Protein AF-A0A7S0U548-F1 (afdb_monomer_lite)

Secondary structure (DSSP, 8-state):
----TTSSSS------EEE-TTT--EEEHHHHT--TTSSSB---S-HHHHHH-TTTBPPPP-GGGSPP-HHHHHHHHHTTT--TT---EEEEEEEEEEEE-SSTTTTTSEEEEEEEEEEEE-TTS-EEEEEEEEEEEE-TTS-GGGTTEEEEEEEEEPPP-TT--HHHHHHHHHHHHHHHHHHHHHTT--EEEEE---TT-GGG-SS----HHHHHHHHHHHHHHHHHHHHHHHHTTSSSEEEEESSGGGTT--GGGS-HHHHHHHHHHHHHHHS--HHHHHHHHTSHHHHHHHHHHHHH---EEEEEPPPPSS-S------SPP-B-GGGSSHHHHHHHHHHHT---SSHHHHHHHHHHHHHHHHHHHHHHHHHHHHHHHHHHHHHHHHHHHHHHHHHHHHHHHHT--SS-------TTHHHHHHHHHHHHHHHHHHTTS---------TTHHHHHHHHHHHHHHHTT--------------------S-----------S----------PPP-

Organism: Hemiselmis andersenii (NCBI:txid464988)

Sequence (516 aa):
MSVCPICIYKPIQDDRIERCVACGQLYHHICSLYNPLEPGSLVCQREECQSMAGGQQQRLLSAASLIDTGLGKFLTSKVRGMLSAGHPIIIKVLADNWRRSNHPLTWQFPYRHKAVFAFQQSAGGAELMMFGMHVHEFGAQSYPANQGRAYVQCIDSTPLYGAEQGDERQALLTTMLCGYFEYAQRMGFSIVHMHVPPPTYADTYIFKSRSLQVQLRACTNLAMWFHRLLEAAVHNRVVEGFESARECTDIDFPPSVFDPEEAAAETDYKHWLVHPHPALVAQVNACQQTSEMFERIAEKTDRFFVVKLTPPGRPFPPPPDLSGPTVTCMTASRHRFVLLCEMQGYLFHTIEHARYSTMMLVAIFKREQEQAMQEEAMMREEQLLLNNMLHEEAAQREREFASGMAGGYGGGLSGPMGPRGAVMASSLHAQAAAMRQMSVQLPGRKYGVGVGEVGEELLREQRAVMGMQQRMPDGGVGMPGGQYPTQAGPGAAAYHLLPGSSDAFGIRRGRHMAPS

Foldseek 3Di:
DQDAPQCPPPDDPAPAWFAAPQPRGIHGCLRQVDAPLFAAGGQRPDPNSVVVRPVRHTDFDDLVLADAFPLQVLLQVLLAPLDPVNWRKGKHWQFWDWDFFPDPQWRQAIWIKTKMWIWTQDPPRFIFTFKIWIKTGADPRTRPLCHLEMETQAIAGFDDADPDDLVSVLVSVLSSVLSVLLVSVVQFRFKYKYFLAFLVPQLRYLQDDDDSLRSLVCSLVVLVSVVVSQVVCCVVVSFVHKDFAQDCVVDSRDPVVDHPVRVVRVVVSVVCLVPPDVVVVVVQVVPVVSVVSVCCNSPPTTGIMMTGHDGDPDDDDDDDSPPDTSDDPCVNDSVSSVVVCVVVVQHRNHPSSRSSSSSNVSSSSSVVSVVVVVVVVVVVVVVVVVVVVVVVVVVVVVVVVVVVVVVPPDDDDDDDDDPPVVVVVVVVVVVVVVVVVVVVDDPPDDPPPVSPDPVVVVVVVVCVSVVVPPDDDDDDDDDDDDDDDPDDDPDPPDPDPDPDDPPPDDPDDDDDDDDD

InterPro domains:
  IPR013178 Histone acetyltransferase Rtt109/CBP [PF08214] (106-240)
  IPR013178 Histone acetyltransferase Rtt109/CBP [PTHR13808] (17-242)
  IPR013178 Histone acetyltransferase Rtt109/CBP [SM01250] (71-320)
  IPR031162 CBP/p300-type histone acetyltransferase domain [PS51727] (60-370)

Structure (mmCIF, N/CA/C/O backbone):
data_AF-A0A7S0U548-F1
#
_entry.id   AF-A0A7S0U548-F1
#
loop_
_atom_site.group_PDB
_atom_site.id
_atom_site.type_symbol
_atom_site.label_atom_id
_atom_site.label_alt_id
_atom_site.label_comp_id
_atom_site.label_asym_id
_atom_site.label_entity_id
_atom_site.label_seq_id
_atom_site.pdbx_PDB_ins_code
_atom_site.Cartn_x
_atom_site.Cartn_y
_atom_site.Cartn_z
_atom_site.occupancy
_atom_site.B_iso_or_equiv
_atom_site.auth_seq_id
_atom_site.auth_comp_id
_atom_site.auth_asym_id
_atom_site.auth_atom_id
_atom_site.pdbx_PDB_model_num
ATOM 1 N N . MET A 1 1 ? -9.519 7.384 41.527 1.00 50.25 1 MET A N 1
ATOM 2 C CA . MET A 1 1 ? -9.132 7.178 40.117 1.00 50.25 1 MET A CA 1
ATOM 3 C C . MET A 1 1 ? -10.009 6.073 39.561 1.00 50.25 1 MET A C 1
ATOM 5 O O . MET A 1 1 ? -9.935 4.953 40.044 1.00 50.25 1 MET A O 1
ATOM 9 N N . SER A 1 2 ? -10.923 6.396 38.654 1.00 63.31 2 SER A N 1
ATOM 10 C CA . SER A 1 2 ? -11.739 5.400 37.952 1.00 63.31 2 SER A CA 1
ATOM 11 C C . SER A 1 2 ? -10.845 4.623 36.985 1.00 63.31 2 SER A C 1
ATOM 13 O O . SER A 1 2 ? -10.344 5.199 36.022 1.00 63.31 2 SER A O 1
ATOM 15 N N . VAL A 1 3 ? -10.604 3.347 37.270 1.00 84.31 3 VAL A N 1
ATOM 16 C CA . VAL A 1 3 ? -9.771 2.472 36.435 1.00 84.31 3 VAL A CA 1
ATOM 17 C C . VAL A 1 3 ? -10.614 1.949 35.273 1.00 84.31 3 VAL A C 1
ATOM 19 O O . VAL A 1 3 ? -11.750 1.527 35.491 1.00 84.31 3 VAL A O 1
ATOM 22 N N . CYS A 1 4 ? -10.071 1.959 34.051 1.00 91.06 4 CYS A N 1
ATOM 23 C CA . CYS A 1 4 ? -10.756 1.385 32.894 1.00 91.06 4 CYS A CA 1
ATOM 24 C C . CYS A 1 4 ? -11.042 -0.113 33.127 1.00 91.06 4 CYS A C 1
ATOM 26 O O . CYS A 1 4 ? -10.088 -0.876 33.298 1.00 91.06 4 CYS A O 1
ATOM 28 N N . PRO A 1 5 ? -12.312 -0.567 33.063 1.00 91.56 5 PRO A N 1
ATOM 29 C CA . PRO A 1 5 ? -12.669 -1.958 33.352 1.00 91.56 5 PRO A CA 1
ATOM 30 C C . PRO A 1 5 ? -12.049 -3.003 32.416 1.00 91.56 5 PRO A C 1
ATOM 32 O O . PRO A 1 5 ? -11.938 -4.166 32.787 1.00 91.56 5 PRO A O 1
ATOM 35 N N . ILE A 1 6 ? -11.659 -2.604 31.202 1.00 90.62 6 ILE A N 1
ATOM 36 C CA . ILE A 1 6 ? -11.175 -3.517 30.154 1.00 90.62 6 ILE A CA 1
ATOM 37 C C . ILE A 1 6 ? -9.711 -3.906 30.383 1.00 90.62 6 ILE A C 1
ATOM 39 O O . ILE A 1 6 ? -9.330 -5.048 30.148 1.00 90.62 6 ILE A O 1
ATOM 43 N N . CYS A 1 7 ? -8.887 -2.975 30.865 1.00 91.25 7 CYS A N 1
ATOM 44 C CA . CYS A 1 7 ? -7.441 -3.159 30.964 1.00 91.25 7 CYS A CA 1
ATOM 45 C C . CYS A 1 7 ? -6.937 -3.215 32.415 1.00 91.25 7 CYS A C 1
ATOM 47 O O . CYS A 1 7 ? -5.760 -2.964 32.655 1.00 91.25 7 CYS A O 1
ATOM 49 N N . ILE A 1 8 ? -7.797 -3.544 33.390 1.00 88.62 8 ILE A N 1
ATOM 50 C CA . ILE A 1 8 ? -7.417 -3.606 34.818 1.00 88.62 8 ILE A CA 1
ATOM 51 C C . ILE A 1 8 ? -6.220 -4.544 35.031 1.00 88.62 8 ILE A C 1
ATOM 53 O O . ILE A 1 8 ? -5.276 -4.201 35.736 1.00 88.62 8 ILE A O 1
ATOM 57 N N . TYR A 1 9 ? -6.248 -5.721 34.403 1.00 88.44 9 TYR A N 1
ATOM 58 C CA . TYR A 1 9 ? -5.219 -6.753 34.579 1.00 88.44 9 TYR A CA 1
ATOM 59 C C . TYR A 1 9 ? -4.016 -6.594 33.645 1.00 88.44 9 TYR A C 1
ATOM 61 O O . TYR A 1 9 ? -2.964 -7.180 33.882 1.00 88.44 9 TYR A O 1
ATOM 69 N N . LYS A 1 10 ? -4.171 -5.812 32.575 1.00 87.38 10 LYS A N 1
ATOM 70 C CA . LYS A 1 10 ? -3.124 -5.528 31.593 1.00 87.38 10 LYS A CA 1
ATOM 71 C C . LYS A 1 10 ? -3.263 -4.070 31.154 1.00 87.38 10 LYS A C 1
ATOM 73 O O . LYS A 1 10 ? -3.900 -3.824 30.129 1.00 87.38 10 LYS A O 1
ATOM 78 N N . PRO A 1 11 ? -2.739 -3.114 31.945 1.00 87.25 11 PRO A N 1
ATOM 79 C CA . PRO A 1 11 ? -2.904 -1.693 31.674 1.00 87.25 11 PRO A CA 1
ATOM 80 C C . PRO A 1 11 ? -2.418 -1.330 30.273 1.00 87.25 11 PRO A C 1
ATOM 82 O O . PRO A 1 11 ? -1.323 -1.716 29.865 1.00 87.25 11 PRO A O 1
ATOM 85 N N . ILE A 1 12 ? -3.251 -0.594 29.543 1.00 86.88 12 ILE A N 1
ATOM 86 C CA . ILE A 1 12 ? -2.894 0.000 28.256 1.00 86.88 12 ILE A CA 1
ATOM 87 C C . ILE A 1 12 ? -2.520 1.455 28.515 1.00 86.88 12 ILE A C 1
ATOM 89 O O . ILE A 1 12 ? -3.202 2.145 29.272 1.00 86.88 12 IL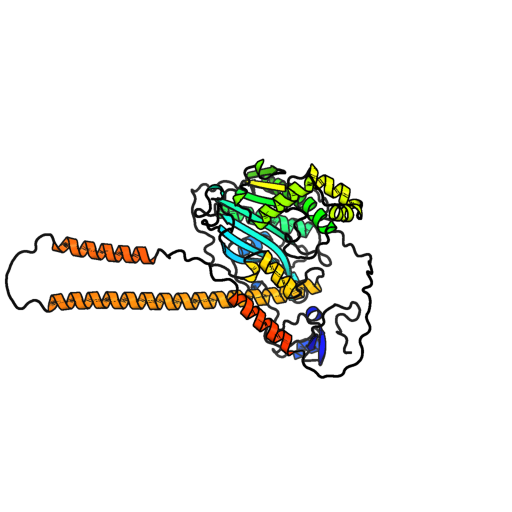E A O 1
ATOM 93 N N . GLN A 1 13 ? -1.431 1.906 27.898 1.00 86.38 13 GLN A N 1
ATOM 94 C CA . GLN A 1 13 ? -1.018 3.300 27.948 1.00 86.38 13 GLN A CA 1
ATOM 95 C C . GLN A 1 13 ? -1.892 4.119 26.991 1.00 86.38 13 GLN A C 1
ATOM 97 O O . GLN A 1 13 ? -1.627 4.187 25.796 1.00 86.38 13 GLN A O 1
ATOM 102 N N . ASP A 1 14 ? -2.956 4.703 27.530 1.00 88.31 14 ASP A N 1
ATOM 103 C CA . ASP A 1 14 ? -3.861 5.613 26.832 1.00 88.31 14 ASP A CA 1
ATOM 104 C C . ASP A 1 14 ? -4.394 6.603 27.867 1.00 88.31 14 ASP A C 1
ATOM 106 O O . ASP A 1 14 ? -5.091 6.223 28.802 1.00 88.31 14 ASP A O 1
ATOM 110 N N . ASP A 1 15 ? -4.013 7.866 27.753 1.00 88.94 15 ASP A N 1
ATOM 111 C CA . ASP A 1 15 ? -4.466 8.946 28.633 1.00 88.94 15 ASP A CA 1
ATOM 112 C C . ASP A 1 15 ? -5.862 9.463 28.252 1.00 88.94 15 ASP A C 1
ATOM 114 O O . ASP A 1 15 ? -6.534 10.117 29.054 1.00 88.94 15 ASP A O 1
ATOM 118 N N . ARG A 1 16 ? -6.335 9.122 27.050 1.00 92.75 16 ARG A N 1
ATOM 119 C CA . ARG A 1 16 ? -7.666 9.473 26.559 1.00 92.75 16 ARG A CA 1
ATOM 120 C C . ARG A 1 16 ? -8.714 8.526 27.128 1.00 92.75 16 ARG A C 1
ATOM 122 O O . ARG A 1 16 ? -8.630 7.306 26.981 1.00 92.75 16 ARG A O 1
ATOM 129 N N . ILE A 1 17 ? -9.745 9.101 27.735 1.00 93.62 17 ILE A N 1
ATOM 130 C CA . ILE A 1 17 ? -10.859 8.371 28.340 1.00 93.62 17 ILE A CA 1
ATOM 131 C C . ILE A 1 17 ? -12.193 8.931 27.863 1.00 93.62 17 ILE A C 1
ATOM 133 O O . ILE A 1 17 ? -12.316 10.120 27.592 1.00 93.62 17 ILE A O 1
ATOM 137 N N . GLU A 1 18 ? -13.200 8.071 27.783 1.00 95.25 18 GLU A N 1
ATOM 138 C CA . GLU A 1 18 ? -14.574 8.457 27.480 1.00 95.25 18 GLU A CA 1
ATOM 139 C C . GLU A 1 18 ? -15.550 7.761 28.435 1.00 95.25 18 GLU A C 1
ATOM 141 O O . GLU A 1 18 ? -15.308 6.644 28.913 1.00 95.25 18 GLU A O 1
ATOM 146 N N . ARG A 1 19 ? -16.658 8.436 28.751 1.00 95.12 19 ARG A N 1
ATOM 147 C CA . ARG A 1 19 ? -17.694 7.911 29.641 1.00 95.12 19 ARG A CA 1
ATOM 148 C C . ARG A 1 19 ? -18.744 7.147 28.847 1.00 95.12 19 ARG A C 1
ATOM 150 O O . ARG A 1 19 ? -19.370 7.684 27.942 1.00 95.12 19 ARG A O 1
ATOM 157 N N . CYS A 1 20 ? -19.019 5.911 29.254 1.00 94.12 20 CYS A N 1
ATOM 158 C CA . CYS A 1 20 ? -20.160 5.179 28.719 1.00 94.12 20 CYS A CA 1
ATOM 159 C C . CYS A 1 20 ? -21.473 5.834 29.169 1.00 94.12 20 CYS A C 1
ATOM 161 O O . CYS A 1 20 ? -21.716 5.951 30.373 1.00 94.12 20 CYS A O 1
ATOM 163 N N . VAL A 1 21 ? -22.340 6.199 28.222 1.00 93.75 21 VAL A N 1
ATOM 164 C CA . VAL A 1 21 ? -23.607 6.892 28.525 1.00 93.75 21 VAL A CA 1
ATOM 165 C C . VAL A 1 21 ? -24.619 6.020 29.269 1.00 93.75 21 VAL A C 1
ATOM 167 O O . VAL A 1 21 ? -25.451 6.546 29.997 1.00 93.75 21 VAL A O 1
ATOM 170 N N . ALA A 1 22 ? -24.520 4.691 29.153 1.00 92.81 22 ALA A N 1
ATOM 171 C CA . ALA A 1 22 ? -25.451 3.767 29.803 1.00 92.81 22 ALA A CA 1
ATOM 172 C C . ALA A 1 22 ? -25.090 3.475 31.272 1.00 92.81 22 ALA A C 1
ATOM 174 O O . ALA A 1 22 ? -25.956 3.467 32.138 1.00 92.81 22 ALA A O 1
ATOM 175 N N . CYS A 1 23 ? -23.812 3.228 31.574 1.00 93.31 23 CYS A N 1
ATOM 176 C CA . CYS A 1 23 ? -23.374 2.802 32.913 1.00 93.31 23 CYS A CA 1
ATOM 177 C C . CYS A 1 23 ? -22.507 3.823 33.658 1.00 93.31 23 CYS A C 1
ATOM 179 O O . CYS A 1 23 ? -22.075 3.553 34.779 1.00 93.31 23 CYS A O 1
ATOM 181 N N . GLY A 1 24 ? -22.161 4.944 33.022 1.00 92.94 24 GLY A N 1
ATOM 182 C CA . GLY A 1 24 ? -21.345 6.008 33.604 1.00 92.94 24 GLY A CA 1
ATOM 183 C C . GLY A 1 24 ? -19.871 5.660 33.848 1.00 92.94 24 GLY A C 1
ATOM 184 O O . GLY A 1 24 ? -19.137 6.525 34.327 1.00 92.94 24 GLY A O 1
ATOM 185 N N . GLN A 1 25 ? -19.420 4.439 33.536 1.00 94.44 25 GLN A N 1
ATOM 186 C CA . GLN A 1 25 ? -18.023 4.020 33.705 1.00 94.44 25 GLN A CA 1
ATOM 187 C C . GLN A 1 25 ? -17.110 4.665 32.658 1.00 94.44 25 GLN A C 1
ATOM 189 O O . GLN A 1 25 ? -17.537 4.930 31.533 1.00 94.44 25 GLN A O 1
ATOM 194 N N . LEU A 1 26 ? -15.854 4.896 33.041 1.00 94.81 26 LEU A N 1
ATOM 195 C CA . LEU A 1 26 ? -14.830 5.490 32.184 1.00 94.81 26 LEU A CA 1
ATOM 196 C C . LEU A 1 26 ? -14.002 4.396 31.506 1.00 94.81 26 LEU A C 1
ATOM 198 O O . LEU A 1 26 ? -13.567 3.442 32.153 1.00 94.81 26 LEU A O 1
ATOM 202 N N . TYR A 1 27 ? -13.789 4.537 30.202 1.00 95.31 27 TYR A N 1
ATOM 203 C CA . TYR A 1 27 ? -13.024 3.598 29.390 1.00 95.31 27 TYR A CA 1
ATOM 204 C C . TYR A 1 27 ? -11.964 4.338 28.586 1.00 95.31 27 TYR A C 1
ATOM 206 O O . TYR A 1 27 ? -12.232 5.424 28.085 1.00 95.31 27 TYR A O 1
ATOM 214 N N . HIS A 1 28 ? -10.787 3.735 28.417 1.00 95.06 28 HIS A N 1
ATOM 215 C CA . HIS A 1 28 ? -9.809 4.254 27.465 1.00 95.06 28 HIS A CA 1
ATOM 216 C C . HIS A 1 28 ? -10.355 4.177 26.035 1.00 95.06 28 HIS A C 1
ATOM 218 O O . HIS A 1 28 ? -11.107 3.246 25.706 1.00 95.06 28 HIS A O 1
ATOM 224 N N . HIS A 1 29 ? -9.957 5.118 25.181 1.00 94.50 29 HIS A N 1
ATOM 225 C CA . HIS A 1 29 ? -10.371 5.154 23.774 1.00 94.50 29 HIS A CA 1
ATOM 226 C C . HIS A 1 29 ? -9.925 3.883 23.042 1.00 94.50 29 HIS A C 1
ATOM 228 O O . HIS A 1 29 ? -10.753 3.219 22.418 1.00 94.50 29 HIS A O 1
ATOM 234 N N . ILE A 1 30 ? -8.670 3.457 23.230 1.00 94.06 30 ILE A N 1
ATOM 235 C CA . ILE A 1 30 ? -8.125 2.213 22.657 1.00 94.06 30 ILE A CA 1
ATOM 236 C C . ILE A 1 30 ? -8.895 0.987 23.156 1.00 94.06 30 ILE A C 1
ATOM 238 O O . ILE A 1 30 ? -9.228 0.094 22.379 1.00 94.06 30 ILE A O 1
ATOM 242 N N . CYS A 1 31 ? -9.206 0.942 24.454 1.00 92.56 31 CYS A N 1
ATOM 243 C CA . CYS A 1 31 ? -9.889 -0.202 25.060 1.00 92.56 31 CYS A CA 1
ATOM 244 C C . CYS A 1 31 ? -11.329 -0.359 24.561 1.00 92.56 31 CYS A C 1
ATOM 246 O O . CYS A 1 31 ? -11.809 -1.477 24.396 1.00 92.56 31 CYS A O 1
ATOM 248 N N . SER A 1 32 ? -12.031 0.759 24.381 1.00 92.00 32 SER A N 1
ATOM 249 C CA . SER A 1 32 ? -13.450 0.776 24.019 1.00 92.00 32 SER A CA 1
ATOM 250 C C . SER A 1 32 ? -13.712 0.930 22.524 1.00 92.00 32 SER A C 1
ATOM 252 O O . SER A 1 32 ? -14.862 0.787 22.115 1.00 92.00 32 SER A O 1
ATOM 254 N N . LEU A 1 33 ? -12.666 1.183 21.726 1.00 92.50 33 LEU A N 1
ATOM 255 C CA . LEU A 1 33 ? -12.770 1.580 20.320 1.00 92.50 33 LEU A CA 1
ATOM 256 C C . LEU A 1 33 ? -13.715 2.773 20.140 1.00 92.50 33 LEU A C 1
ATOM 258 O O . LEU A 1 33 ? -14.558 2.795 19.249 1.00 92.50 33 LEU A O 1
ATOM 262 N N . TYR A 1 34 ? -13.592 3.757 21.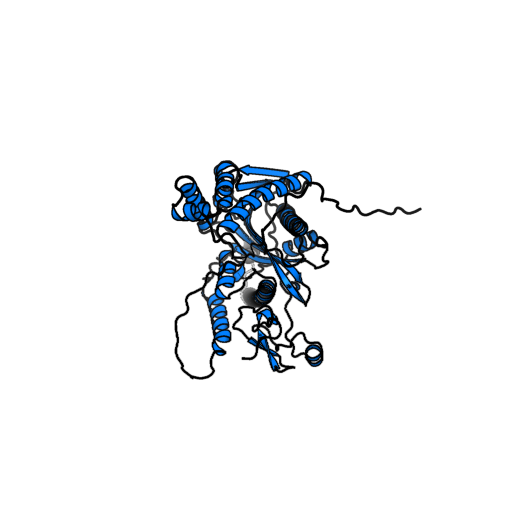027 1.00 93.62 34 TYR A N 1
ATOM 263 C CA . TYR A 1 34 ? -14.312 5.013 20.885 1.00 93.62 34 TYR A CA 1
ATOM 264 C C . TYR A 1 34 ? -13.585 5.902 19.883 1.00 93.62 34 TYR A C 1
ATOM 266 O O . TYR A 1 34 ? -12.394 6.151 20.050 1.00 93.62 34 TYR A O 1
ATOM 274 N N . ASN A 1 35 ? -14.281 6.386 18.859 1.00 93.19 35 ASN A N 1
ATOM 275 C CA . ASN A 1 35 ? -13.690 7.295 17.883 1.00 93.19 35 ASN A CA 1
ATOM 276 C C . ASN A 1 35 ? -14.303 8.700 18.043 1.00 93.19 35 ASN A C 1
ATOM 278 O O . ASN A 1 35 ? -15.450 8.903 17.652 1.00 93.19 35 ASN A O 1
ATOM 282 N N . PRO A 1 36 ? -13.553 9.688 18.559 1.00 92.31 36 PRO A N 1
ATOM 283 C CA . PRO A 1 36 ? -14.084 11.028 18.812 1.00 92.31 36 PRO A CA 1
ATOM 284 C C . PRO A 1 36 ? -14.396 11.837 17.538 1.00 92.31 36 PRO A C 1
ATOM 286 O O . PRO A 1 36 ? -14.925 12.940 17.642 1.00 92.31 36 PRO A O 1
ATOM 289 N N . LEU A 1 37 ? -14.045 11.338 16.346 1.00 90.06 37 LEU A N 1
ATOM 290 C CA . LEU A 1 37 ? -14.302 12.011 15.067 1.00 90.06 37 LEU A CA 1
ATOM 291 C C . LEU A 1 37 ? -15.686 11.702 14.487 1.00 90.06 37 LEU A C 1
ATOM 293 O O . LEU A 1 37 ? -16.141 12.426 13.605 1.00 90.06 37 LEU A O 1
ATOM 297 N N . GLU A 1 38 ? -16.344 10.641 14.952 1.00 89.81 38 GLU A N 1
ATOM 298 C CA . GLU A 1 38 ? -17.653 10.232 14.440 1.00 89.81 38 GLU A CA 1
ATOM 299 C C . GLU A 1 38 ? -18.769 10.622 15.413 1.00 89.81 38 GLU A C 1
ATOM 301 O O . GLU A 1 38 ? -18.564 10.639 16.629 1.00 89.81 38 GLU A O 1
ATOM 306 N N . PRO A 1 39 ? -19.983 10.887 14.905 1.00 89.19 39 PRO A N 1
ATOM 307 C CA . PRO A 1 39 ? -21.120 11.185 15.757 1.00 89.19 39 PRO A CA 1
ATOM 308 C C . PRO A 1 39 ? -21.541 9.969 16.593 1.00 89.19 39 PRO A C 1
ATOM 310 O O . PRO A 1 39 ? -21.440 8.812 16.175 1.00 89.19 39 PRO A O 1
ATOM 313 N N . GLY A 1 40 ? -22.113 10.256 17.759 1.00 89.69 40 GLY A N 1
ATOM 314 C CA . GLY A 1 40 ? -22.614 9.258 18.698 1.00 89.69 40 GLY A CA 1
ATOM 315 C C . GLY A 1 40 ? -21.869 9.305 20.023 1.00 89.69 40 GLY A C 1
ATOM 316 O O . GLY A 1 40 ? -20.964 10.107 20.230 1.00 89.69 40 GLY A O 1
ATOM 317 N N . SER A 1 41 ? -22.289 8.459 20.953 1.00 91.88 41 SER A N 1
ATOM 318 C CA . SER A 1 41 ? -21.675 8.358 22.272 1.00 91.88 41 SER A CA 1
ATOM 319 C C . SER A 1 41 ? -21.128 6.961 22.515 1.00 91.88 41 SER A C 1
ATOM 321 O O . SER A 1 41 ? -21.605 5.971 21.947 1.00 91.88 41 SER A O 1
ATOM 323 N N . LEU A 1 42 ? -20.136 6.873 23.403 1.00 93.38 42 LEU A N 1
ATOM 324 C CA . LEU A 1 42 ? -19.616 5.591 23.844 1.00 93.38 42 LEU A CA 1
ATOM 325 C C . LEU A 1 42 ? -20.713 4.793 24.563 1.00 93.38 42 LEU A C 1
ATOM 327 O O . LEU A 1 42 ? -21.229 5.204 25.605 1.00 93.38 42 LEU A O 1
ATOM 331 N N . VAL A 1 43 ? -20.984 3.589 24.062 1.00 93.00 43 VAL A N 1
ATOM 332 C CA . VAL A 1 43 ? -21.714 2.544 24.784 1.00 93.00 43 VAL A CA 1
ATOM 333 C C . VAL A 1 43 ? -20.805 1.324 24.905 1.00 93.00 43 VAL A C 1
ATOM 335 O O . VAL A 1 43 ? -20.426 0.714 23.908 1.00 93.00 43 VAL A O 1
ATOM 338 N N . CYS A 1 44 ? -20.422 0.972 26.134 1.00 91.00 44 CYS A N 1
ATOM 339 C CA . CYS A 1 44 ? -19.490 -0.129 26.394 1.00 91.00 44 CYS A CA 1
ATOM 340 C C . CYS A 1 44 ? -20.087 -1.496 26.027 1.00 91.00 44 CYS A C 1
ATOM 342 O O . CYS A 1 44 ? -21.302 -1.672 26.080 1.00 91.00 44 CYS A O 1
ATOM 344 N N . GLN A 1 45 ? -19.238 -2.494 25.768 1.00 88.25 45 GLN A N 1
ATOM 345 C CA . GLN A 1 45 ? -19.635 -3.826 25.277 1.00 88.25 45 GLN A CA 1
ATOM 346 C C . GLN A 1 45 ? -20.407 -4.712 26.278 1.00 88.25 45 GLN A C 1
ATOM 348 O O . GLN A 1 45 ? -20.699 -5.862 25.972 1.00 88.25 45 GLN A O 1
ATOM 353 N N . ARG A 1 46 ? -20.754 -4.211 27.471 1.00 90.12 46 ARG A N 1
ATOM 354 C CA . ARG A 1 46 ? -21.623 -4.951 28.399 1.00 90.12 46 ARG A CA 1
ATOM 355 C C . ARG A 1 46 ? -23.018 -5.103 27.796 1.00 90.12 46 ARG A C 1
ATOM 357 O O . ARG A 1 46 ? -23.595 -4.102 27.380 1.00 90.12 46 ARG A O 1
ATOM 364 N N . GLU A 1 47 ? -23.571 -6.313 27.807 1.00 89.19 47 GLU A N 1
ATOM 365 C CA . GLU A 1 47 ? -24.872 -6.636 27.191 1.00 89.19 47 GLU A CA 1
ATOM 366 C C . GLU A 1 47 ? -26.013 -5.719 27.672 1.00 89.19 47 GLU A C 1
ATOM 368 O O . GLU A 1 47 ? -26.796 -5.206 26.872 1.00 89.19 47 GLU A O 1
ATOM 373 N N . GLU A 1 48 ? -26.054 -5.411 28.970 1.00 91.00 48 GLU A N 1
ATOM 374 C CA . GLU A 1 48 ? -27.002 -4.460 29.572 1.00 91.00 48 GLU A CA 1
ATOM 375 C C . GLU A 1 48 ? -26.891 -3.049 28.968 1.00 91.00 48 GLU A C 1
ATOM 377 O O . GLU A 1 48 ? -27.886 -2.373 28.739 1.00 91.00 48 GLU A O 1
ATOM 382 N N . CYS A 1 49 ? -25.673 -2.591 28.672 1.00 91.25 49 CYS A N 1
ATOM 383 C CA . CYS A 1 49 ? -25.456 -1.286 28.049 1.00 91.25 49 CYS A CA 1
ATOM 384 C C . CYS A 1 49 ? -25.816 -1.310 26.560 1.00 91.25 49 CYS A C 1
ATOM 386 O O . CYS A 1 49 ? -26.421 -0.362 26.069 1.00 91.25 49 CYS A O 1
ATOM 388 N N . GLN A 1 50 ? -25.470 -2.393 25.854 1.00 88.44 50 GLN A N 1
ATOM 389 C CA . GLN A 1 50 ? -25.780 -2.570 24.430 1.00 88.44 50 GLN A CA 1
ATOM 390 C C . GLN A 1 50 ? -27.297 -2.627 24.183 1.00 88.44 50 GLN A C 1
ATOM 392 O O . GLN A 1 50 ? -27.789 -2.040 23.225 1.00 88.44 50 GLN A O 1
ATOM 397 N N . SER A 1 51 ? -28.058 -3.268 25.075 1.00 86.56 51 SER A N 1
ATOM 398 C CA . SER A 1 51 ? -29.526 -3.327 24.987 1.00 86.56 51 SER A CA 1
ATOM 399 C C . SER A 1 51 ? -30.217 -1.982 25.258 1.00 86.56 51 SER A C 1
ATOM 401 O O . SER A 1 51 ? -31.268 -1.715 24.680 1.00 86.56 51 SER A O 1
ATOM 403 N N . MET A 1 52 ? -29.615 -1.101 26.067 1.00 81.19 52 MET A N 1
ATOM 404 C CA . MET A 1 52 ? -30.135 0.247 26.351 1.00 81.19 52 MET A CA 1
ATOM 405 C C . MET A 1 52 ? -29.631 1.335 25.389 1.00 81.19 52 MET A C 1
ATOM 407 O O . MET A 1 52 ? -30.042 2.488 25.494 1.00 81.19 52 MET A O 1
ATOM 411 N N . ALA A 1 53 ? -28.758 0.985 24.441 1.00 74.81 53 ALA A N 1
ATOM 412 C CA . ALA A 1 53 ? -28.013 1.913 23.589 1.00 74.81 53 ALA A CA 1
ATOM 413 C C . ALA A 1 53 ? -28.869 2.852 22.716 1.00 74.81 53 ALA A C 1
ATOM 415 O O . ALA A 1 53 ? -28.358 3.865 22.239 1.00 74.81 53 ALA A O 1
ATOM 416 N N . GLY A 1 54 ? -30.143 2.514 22.471 1.00 63.38 54 GLY A N 1
ATOM 417 C CA . GLY A 1 54 ? -31.157 3.425 21.927 1.00 63.38 54 GLY A CA 1
ATOM 418 C C . GLY A 1 54 ? -30.716 4.283 20.734 1.00 63.38 54 GLY A C 1
ATOM 419 O O . GLY A 1 54 ? -30.943 5.486 20.748 1.00 63.38 54 GLY A O 1
ATOM 420 N N . GLY A 1 55 ? -30.028 3.715 19.735 1.00 69.75 55 GLY A N 1
ATOM 421 C CA . GLY A 1 55 ? -29.547 4.445 18.547 1.00 69.75 55 GLY A CA 1
ATOM 422 C C . GLY A 1 55 ? -28.487 5.535 18.799 1.00 69.75 55 GLY 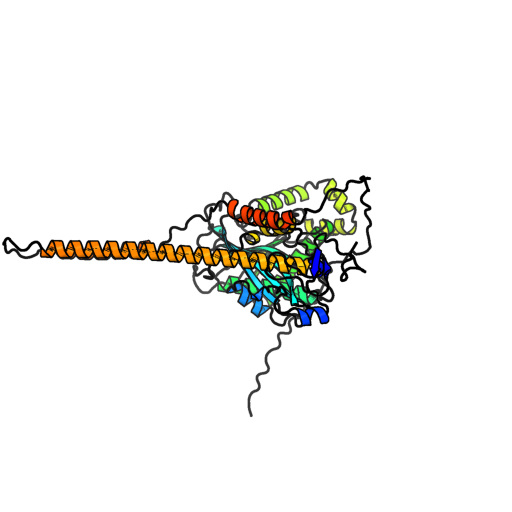A C 1
ATOM 423 O O . GLY A 1 55 ? -27.967 6.085 17.834 1.00 69.75 55 GLY A O 1
ATOM 424 N N . GLN A 1 56 ? -28.140 5.823 20.057 1.00 70.75 56 GLN A N 1
ATOM 425 C CA . GLN A 1 56 ? -27.123 6.803 20.461 1.00 70.75 56 GLN A CA 1
ATOM 426 C C . GLN A 1 56 ? -25.695 6.248 20.381 1.00 70.75 56 GLN A C 1
ATOM 428 O O . GLN A 1 56 ? -24.729 7.009 20.431 1.00 70.75 56 GLN A O 1
ATOM 433 N N . GLN A 1 57 ? -25.548 4.926 20.264 1.00 82.31 57 GLN A N 1
ATOM 434 C CA . GLN A 1 57 ? -24.250 4.273 20.154 1.00 82.31 57 GLN A CA 1
ATOM 435 C C . GLN A 1 57 ? -23.556 4.613 18.840 1.00 82.31 57 GLN A C 1
ATOM 437 O O . GLN A 1 57 ? -24.106 4.442 17.750 1.00 82.31 57 GLN A O 1
ATOM 442 N N . GLN A 1 58 ? -22.301 5.023 18.973 1.00 85.12 58 GLN A N 1
ATOM 443 C CA . GLN A 1 58 ? -21.415 5.235 17.846 1.00 85.12 58 GLN A CA 1
ATOM 444 C C . GLN A 1 58 ? -21.260 3.960 16.999 1.00 85.12 58 GLN A C 1
ATOM 446 O O . GLN A 1 58 ? -20.996 2.872 17.519 1.00 85.12 58 GLN A O 1
ATOM 451 N N . ARG A 1 59 ? -21.382 4.102 15.675 1.00 83.56 59 ARG A N 1
ATOM 452 C CA . ARG A 1 59 ? -21.119 3.015 14.725 1.00 83.56 59 ARG A CA 1
ATOM 453 C C . ARG A 1 59 ? -19.659 3.030 14.297 1.00 83.56 59 ARG A C 1
ATOM 455 O O . ARG A 1 59 ? -19.141 4.066 13.895 1.00 83.56 59 ARG A O 1
ATOM 462 N N . LEU A 1 60 ? -19.026 1.862 14.327 1.00 84.75 60 LEU A N 1
ATOM 463 C CA . LEU A 1 60 ? -17.690 1.693 13.772 1.00 84.75 60 LEU A CA 1
ATOM 464 C C . LEU A 1 60 ? -17.768 1.699 12.246 1.00 84.75 60 LEU A C 1
ATOM 466 O O . LEU A 1 60 ? -18.525 0.930 11.646 1.00 84.75 60 LEU A O 1
ATOM 470 N N . LEU A 1 61 ? -16.985 2.575 11.624 1.00 89.56 61 LEU A N 1
ATOM 471 C CA . LEU A 1 61 ? -16.800 2.557 10.183 1.00 89.56 61 LEU A CA 1
ATOM 472 C C . LEU A 1 61 ? -15.989 1.329 9.773 1.00 89.56 61 LEU A C 1
ATOM 474 O O . LEU A 1 61 ? -15.051 0.920 10.453 1.00 89.56 61 LEU A O 1
ATOM 478 N N . SER A 1 62 ? -16.361 0.769 8.628 1.00 91.75 62 SER A N 1
ATOM 479 C CA . SER A 1 62 ? -15.661 -0.340 7.986 1.00 91.75 62 SER A CA 1
ATOM 480 C C . SER A 1 62 ? -14.967 0.163 6.728 1.00 91.75 62 SER A C 1
ATOM 482 O O . SER A 1 62 ? -15.505 1.011 6.008 1.00 91.75 62 SER A O 1
ATOM 484 N N . ALA A 1 63 ? -13.814 -0.410 6.409 1.00 93.50 63 ALA A N 1
ATOM 485 C CA . ALA A 1 63 ? -13.103 -0.237 5.158 1.00 93.50 63 ALA A CA 1
ATOM 486 C C . ALA A 1 63 ? -13.999 -0.561 3.960 1.00 93.50 63 ALA A C 1
ATOM 488 O O . ALA A 1 63 ? -13.804 0.021 2.902 1.00 93.50 63 ALA A O 1
ATOM 489 N N . ALA A 1 64 ? -15.036 -1.398 4.108 1.00 92.69 64 ALA A N 1
ATOM 490 C CA . ALA A 1 64 ? -16.052 -1.604 3.075 1.00 92.69 64 ALA A CA 1
ATOM 491 C C . ALA A 1 64 ? -16.710 -0.291 2.605 1.00 92.69 64 ALA A C 1
ATOM 493 O O . ALA A 1 64 ? -17.100 -0.205 1.444 1.00 92.69 64 ALA A O 1
ATOM 494 N N . SER A 1 65 ? -16.795 0.723 3.476 1.00 91.94 65 SER A N 1
ATOM 495 C CA . SER A 1 65 ? -17.352 2.045 3.156 1.00 91.94 65 SER A CA 1
ATOM 496 C C . SER A 1 65 ? -16.407 2.973 2.385 1.00 91.94 65 SER A C 1
ATOM 498 O O . SER A 1 65 ? -16.858 4.005 1.899 1.00 91.94 65 SER A O 1
ATOM 500 N N . LEU A 1 66 ? -15.128 2.613 2.244 1.00 93.19 66 LEU A N 1
ATOM 501 C CA . LEU A 1 66 ? -14.172 3.343 1.408 1.00 93.19 66 LEU A CA 1
ATOM 502 C C . LEU A 1 66 ? -14.438 3.069 -0.077 1.00 93.19 66 LEU A C 1
ATOM 504 O O . LEU A 1 66 ? -14.936 1.999 -0.440 1.00 93.19 66 LEU A O 1
ATOM 508 N N . ILE A 1 67 ? -14.045 3.996 -0.948 1.00 91.12 67 ILE A N 1
ATOM 509 C CA . ILE A 1 67 ? -14.215 3.873 -2.401 1.00 91.12 67 ILE A CA 1
ATOM 510 C C . ILE A 1 67 ? -13.536 2.594 -2.918 1.00 91.12 67 ILE A C 1
ATOM 512 O O . ILE A 1 67 ? -12.400 2.270 -2.567 1.00 91.12 67 ILE A O 1
ATOM 516 N N . ASP A 1 68 ? -14.249 1.837 -3.753 1.00 91.31 68 ASP A N 1
ATOM 517 C CA . ASP A 1 68 ? -13.669 0.704 -4.468 1.00 91.31 68 ASP A CA 1
ATOM 518 C C . ASP A 1 68 ? -12.961 1.142 -5.754 1.00 91.31 68 ASP A C 1
ATOM 520 O O . ASP A 1 68 ? -13.464 1.976 -6.504 1.00 91.31 68 ASP A O 1
ATOM 524 N N . THR A 1 69 ? -11.878 0.447 -6.095 1.00 91.19 69 THR A N 1
ATOM 525 C CA . THR A 1 69 ? -11.194 0.573 -7.390 1.00 91.19 69 THR A CA 1
ATOM 526 C C . THR A 1 69 ? -11.139 -0.767 -8.122 1.00 91.19 69 THR A C 1
ATOM 528 O O . THR A 1 69 ? -11.354 -1.827 -7.519 1.00 91.19 69 THR A O 1
ATOM 531 N N . GLY A 1 70 ? -10.841 -0.742 -9.427 1.00 91.19 70 GLY A N 1
ATOM 532 C CA . GLY A 1 70 ? -10.667 -1.956 -10.232 1.00 91.19 70 GLY A CA 1
ATOM 533 C C . GLY A 1 70 ? -9.596 -2.875 -9.642 1.00 91.19 70 GLY A C 1
ATOM 534 O O . GLY A 1 70 ? -9.857 -4.057 -9.394 1.00 91.19 70 GLY A O 1
ATOM 535 N N . LEU A 1 71 ? -8.434 -2.303 -9.308 1.00 93.94 71 LEU A N 1
ATOM 536 C CA . LEU A 1 71 ? -7.343 -3.015 -8.642 1.00 93.94 71 LEU A CA 1
ATOM 537 C C . LEU A 1 71 ? -7.757 -3.556 -7.263 1.00 93.94 71 LEU A C 1
ATOM 539 O O . LEU A 1 71 ? -7.521 -4.729 -6.975 1.00 93.94 71 LEU A O 1
ATOM 543 N N . GLY A 1 72 ? -8.408 -2.746 -6.420 1.00 95.19 72 GLY A N 1
ATOM 544 C CA . GLY A 1 72 ? -8.831 -3.162 -5.076 1.00 95.19 72 GLY A CA 1
ATOM 545 C C . GLY A 1 72 ? -9.797 -4.350 -5.103 1.00 95.19 72 GLY A C 1
ATOM 546 O O . GLY A 1 72 ? -9.576 -5.357 -4.423 1.00 95.19 72 GLY A O 1
ATOM 547 N N . LYS A 1 73 ? -10.823 -4.296 -5.966 1.00 95.12 73 LYS A N 1
ATOM 548 C CA . LYS A 1 73 ? -11.767 -5.411 -6.167 1.00 95.12 73 LYS A CA 1
ATOM 549 C C . LYS A 1 73 ? -11.070 -6.655 -6.711 1.00 95.12 73 LYS A C 1
ATOM 551 O O . LYS A 1 73 ? -11.343 -7.761 -6.240 1.00 95.12 73 LYS A O 1
ATOM 556 N N . PHE A 1 74 ? -10.169 -6.485 -7.678 1.00 96.19 74 PHE A N 1
ATOM 557 C CA . PHE A 1 74 ? -9.422 -7.591 -8.266 1.00 96.19 74 PHE A CA 1
ATOM 558 C C . PHE A 1 74 ? -8.581 -8.319 -7.214 1.00 96.19 74 PHE A C 1
ATOM 560 O O . PHE A 1 74 ? -8.728 -9.532 -7.048 1.00 96.19 74 PHE A O 1
ATOM 567 N N . LEU A 1 75 ? -7.776 -7.588 -6.442 1.00 96.81 75 LEU A N 1
ATOM 568 C CA . LEU A 1 75 ? -6.956 -8.176 -5.384 1.00 96.81 75 LEU A CA 1
ATOM 569 C C . LEU A 1 75 ? -7.818 -8.803 -4.282 1.00 96.81 75 LEU A C 1
ATOM 571 O O . LEU A 1 75 ? -7.550 -9.928 -3.870 1.00 96.81 75 LEU A O 1
ATOM 575 N N . THR A 1 76 ? -8.903 -8.138 -3.869 1.00 96.38 76 THR A N 1
ATOM 576 C CA . THR A 1 76 ? -9.864 -8.688 -2.894 1.00 96.38 76 THR A CA 1
ATOM 577 C C . THR A 1 76 ? -10.430 -10.030 -3.366 1.00 96.38 76 THR A C 1
ATOM 579 O O . THR A 1 76 ? -10.576 -10.965 -2.581 1.00 96.38 76 THR A O 1
ATOM 582 N N . SER A 1 77 ? -10.731 -10.158 -4.662 1.00 95.56 77 SER A N 1
ATOM 583 C CA . SER A 1 77 ? -11.224 -11.416 -5.229 1.00 95.56 77 SER A CA 1
ATOM 584 C C . SER A 1 77 ? -10.170 -12.526 -5.229 1.00 95.56 77 SER A C 1
ATOM 586 O O . SER A 1 77 ? -10.519 -13.681 -4.994 1.00 95.56 77 SER A O 1
ATOM 588 N N . LYS A 1 78 ? -8.890 -12.181 -5.432 1.00 95.00 78 LYS A N 1
ATOM 589 C CA . LYS A 1 78 ? -7.765 -13.128 -5.446 1.00 95.00 78 LYS A CA 1
ATOM 590 C C . LYS A 1 78 ? -7.497 -13.749 -4.082 1.00 95.00 78 LYS A C 1
ATOM 592 O O . LYS A 1 78 ? -7.162 -14.924 -4.017 1.00 95.00 78 LYS A O 1
ATOM 597 N N . VAL A 1 79 ? -7.673 -12.977 -3.013 1.00 93.75 79 VAL A N 1
ATOM 598 C CA . VAL A 1 79 ? -7.374 -13.420 -1.641 1.00 93.75 79 VAL A CA 1
ATOM 599 C C . VAL A 1 79 ? -8.575 -13.999 -0.894 1.00 93.75 79 VAL A C 1
ATOM 601 O O . VAL A 1 79 ? -8.485 -14.374 0.278 1.00 93.75 79 VAL A O 1
ATOM 604 N N . ARG A 1 80 ? -9.737 -14.056 -1.549 1.00 91.44 80 ARG A N 1
ATOM 605 C CA . ARG A 1 80 ? -10.980 -14.499 -0.924 1.00 91.44 80 ARG A CA 1
ATOM 606 C C . ARG A 1 80 ? -10.868 -15.953 -0.460 1.00 91.44 80 ARG A C 1
ATOM 608 O O . ARG A 1 80 ? -10.577 -16.842 -1.251 1.00 91.44 80 ARG A O 1
ATOM 615 N N . GLY A 1 81 ? -11.180 -16.191 0.814 1.00 83.81 81 GLY A N 1
ATOM 616 C CA . GLY A 1 81 ? -11.225 -17.536 1.396 1.00 83.81 81 GLY A CA 1
ATOM 617 C C . GLY A 1 81 ? -9.856 -18.156 1.690 1.00 83.81 81 GLY A C 1
ATOM 618 O O . GLY A 1 81 ? -9.796 -19.352 1.951 1.00 83.81 81 GLY A O 1
ATOM 619 N N . MET A 1 82 ? -8.773 -17.373 1.646 1.00 84.31 82 MET A N 1
ATOM 620 C CA . MET A 1 82 ? -7.425 -17.872 1.936 1.00 84.31 82 MET A CA 1
ATOM 621 C C . MET A 1 82 ? -7.145 -18.096 3.425 1.00 84.31 82 MET A C 1
ATOM 623 O O . MET A 1 82 ? -6.325 -18.943 3.757 1.00 84.31 82 MET A O 1
ATOM 627 N N . LEU A 1 83 ? -7.791 -17.341 4.316 1.00 81.56 83 LEU A N 1
ATOM 628 C CA . LEU A 1 83 ? -7.571 -17.467 5.756 1.00 81.56 83 LEU A CA 1
ATOM 629 C C . LEU A 1 83 ? -8.506 -18.519 6.355 1.00 81.56 83 LEU A C 1
ATOM 631 O O . LEU A 1 83 ? -9.729 -18.401 6.225 1.00 81.56 83 LEU A O 1
ATOM 635 N N . SER A 1 84 ? -7.951 -19.499 7.075 1.00 67.81 84 SER A N 1
ATOM 636 C CA . SER A 1 84 ? -8.736 -20.531 7.773 1.00 67.81 84 SER A CA 1
ATOM 637 C C . SER A 1 84 ? -9.668 -19.956 8.837 1.00 67.81 84 SER A C 1
ATOM 639 O O . SER A 1 84 ? -10.740 -20.503 9.087 1.00 67.81 84 SER A O 1
ATOM 641 N N . ALA A 1 85 ? -9.298 -18.811 9.416 1.00 68.00 85 ALA A N 1
ATOM 642 C CA . ALA A 1 85 ? -10.074 -18.127 10.440 1.00 68.00 85 ALA A CA 1
ATOM 643 C C . ALA A 1 85 ? -11.426 -17.579 9.937 1.00 68.00 85 ALA A C 1
ATOM 645 O O . ALA A 1 85 ? -12.181 -17.029 10.732 1.00 68.00 85 ALA A O 1
ATOM 646 N N . GLY A 1 86 ? -11.724 -17.665 8.633 1.00 68.38 86 GLY A N 1
ATOM 647 C CA . GLY A 1 86 ? -13.008 -17.250 8.057 1.00 68.38 86 GLY A CA 1
ATOM 648 C C . GLY A 1 86 ? -13.249 -15.738 8.046 1.00 68.38 86 GLY A C 1
ATOM 649 O O . GLY A 1 86 ? -14.313 -15.293 7.624 1.00 68.38 86 GLY A O 1
ATOM 650 N N . HIS A 1 87 ? -12.268 -14.946 8.481 1.00 78.75 87 HIS A N 1
ATOM 651 C CA . HIS A 1 87 ? -12.329 -13.492 8.498 1.00 78.75 87 HIS A CA 1
ATOM 652 C C . HIS A 1 87 ? -12.088 -12.933 7.086 1.00 78.75 87 HIS A C 1
ATOM 654 O O . HIS A 1 87 ? -11.002 -13.141 6.532 1.00 78.75 87 HIS A O 1
ATOM 660 N N . PRO A 1 88 ? -13.063 -12.228 6.482 1.00 87.38 88 PRO A N 1
ATOM 661 C CA . PRO A 1 88 ? -12.893 -11.628 5.168 1.00 87.38 88 PRO A CA 1
ATOM 662 C C . PRO A 1 88 ? -11.767 -10.591 5.152 1.00 87.38 88 PRO A C 1
ATOM 664 O O . PRO A 1 88 ? -11.580 -9.834 6.107 1.00 87.38 88 PRO A O 1
ATOM 667 N N . ILE A 1 89 ? -11.056 -10.539 4.027 1.00 92.75 89 ILE A N 1
ATOM 668 C CA . ILE A 1 89 ? -10.080 -9.494 3.725 1.00 92.75 89 ILE A CA 1
ATOM 669 C C . ILE A 1 89 ? -10.679 -8.588 2.659 1.00 92.75 89 ILE A C 1
ATOM 671 O O . ILE A 1 89 ? -11.186 -9.071 1.645 1.00 92.75 89 ILE A O 1
ATOM 675 N N . ILE A 1 90 ? -10.586 -7.282 2.879 1.00 94.50 90 ILE A N 1
ATOM 676 C CA . ILE A 1 90 ? -10.949 -6.239 1.926 1.00 94.50 90 ILE A CA 1
ATOM 677 C C . ILE A 1 90 ? -9.674 -5.486 1.562 1.00 94.50 90 ILE A C 1
ATOM 679 O O . ILE A 1 90 ? -8.929 -5.056 2.438 1.00 94.50 90 ILE A O 1
ATOM 683 N N . ILE A 1 91 ? -9.413 -5.321 0.268 1.00 96.44 91 ILE A N 1
ATOM 684 C CA . ILE A 1 91 ? -8.253 -4.584 -0.236 1.00 96.44 91 ILE A CA 1
ATOM 685 C C . ILE A 1 91 ? -8.740 -3.304 -0.907 1.00 96.44 91 ILE A C 1
ATOM 687 O O . ILE A 1 91 ? -9.600 -3.343 -1.790 1.00 96.44 91 ILE A O 1
ATOM 691 N N . LYS A 1 92 ? -8.173 -2.168 -0.498 1.00 95.56 92 LYS A N 1
ATOM 692 C CA . LYS A 1 92 ? -8.510 -0.839 -1.015 1.00 95.56 92 LYS A CA 1
ATOM 693 C C . LYS A 1 92 ? -7.280 -0.144 -1.568 1.00 95.56 92 LYS A C 1
ATOM 695 O O . LYS A 1 92 ? -6.180 -0.287 -1.039 1.00 95.56 92 LYS A O 1
ATOM 700 N N . VAL A 1 93 ? -7.490 0.631 -2.624 1.00 95.06 93 VAL A N 1
ATOM 701 C CA . VAL A 1 93 ? -6.502 1.586 -3.128 1.00 95.06 93 VAL A CA 1
ATOM 702 C C . VAL A 1 93 ? -6.883 2.940 -2.545 1.00 95.06 93 VAL A C 1
ATOM 704 O O . VAL A 1 93 ? -7.907 3.493 -2.922 1.00 95.06 93 VAL A O 1
ATOM 707 N N . LEU A 1 94 ? -6.118 3.415 -1.566 1.00 94.25 94 LEU A N 1
ATOM 708 C CA . LEU A 1 94 ? -6.425 4.634 -0.809 1.00 94.25 94 LEU A CA 1
ATOM 709 C C . LEU A 1 94 ? -5.885 5.891 -1.489 1.00 94.25 94 LEU A C 1
ATOM 711 O O . LEU A 1 94 ? -6.500 6.948 -1.417 1.00 94.25 94 LEU A O 1
ATOM 715 N N . ALA A 1 95 ? -4.765 5.763 -2.195 1.00 91.62 95 ALA A N 1
ATOM 716 C CA . ALA A 1 95 ? -4.254 6.807 -3.065 1.00 91.62 95 ALA A CA 1
ATOM 717 C C . ALA A 1 95 ? -4.142 6.267 -4.479 1.00 91.62 95 ALA A C 1
ATOM 719 O O . ALA A 1 95 ? -3.606 5.178 -4.678 1.00 91.62 95 ALA A O 1
ATOM 720 N N . ASP A 1 96 ? -4.614 7.052 -5.435 1.00 90.25 96 ASP A N 1
ATOM 721 C CA . ASP A 1 96 ? -4.365 6.849 -6.847 1.00 90.25 96 ASP A CA 1
ATOM 722 C C . ASP A 1 96 ? -4.254 8.205 -7.555 1.00 90.25 96 ASP A C 1
ATOM 724 O O . ASP A 1 96 ? -5.260 8.832 -7.891 1.00 90.25 96 ASP A O 1
ATOM 728 N N . ASN A 1 97 ? -3.030 8.718 -7.694 1.00 85.06 97 ASN A N 1
ATOM 729 C CA . ASN A 1 97 ? -2.800 10.094 -8.133 1.00 85.06 97 ASN A CA 1
ATOM 730 C C . ASN A 1 97 ? -1.597 10.237 -9.069 1.00 85.06 97 ASN A C 1
ATOM 732 O O . ASN A 1 97 ? -0.655 9.448 -9.061 1.00 85.06 97 ASN A O 1
ATOM 736 N N . TRP A 1 98 ? -1.634 11.282 -9.893 1.00 86.12 98 TRP A N 1
ATOM 737 C CA . TRP A 1 98 ? -0.500 11.658 -10.726 1.00 86.12 98 TRP A CA 1
ATOM 738 C C . TRP A 1 98 ? 0.554 12.387 -9.897 1.00 86.12 98 TRP A C 1
ATOM 740 O O . TRP A 1 98 ? 0.254 13.331 -9.166 1.00 86.12 98 TRP A O 1
ATOM 750 N N . ARG A 1 99 ? 1.807 11.978 -10.064 1.00 86.25 99 ARG A N 1
ATOM 751 C CA . ARG A 1 99 ? 2.978 12.537 -9.395 1.00 86.25 99 ARG A CA 1
ATOM 752 C C . ARG A 1 99 ? 4.053 12.885 -10.398 1.00 86.25 99 ARG A C 1
ATOM 754 O O . ARG A 1 99 ? 4.063 12.405 -11.527 1.00 86.25 99 ARG A O 1
ATOM 761 N N . ARG A 1 100 ? 4.964 13.741 -9.960 1.00 85.94 100 ARG A N 1
ATOM 762 C CA . ARG A 1 100 ? 6.229 14.024 -10.629 1.00 85.94 100 ARG A CA 1
ATOM 763 C C . ARG A 1 100 ? 7.322 13.766 -9.612 1.00 85.94 100 ARG A C 1
ATOM 765 O O . ARG A 1 100 ? 7.160 14.118 -8.445 1.00 85.94 100 ARG A O 1
ATOM 772 N N . SER A 1 101 ? 8.388 13.113 -10.048 1.00 79.75 101 SER A N 1
ATOM 773 C CA . SER A 1 101 ? 9.545 12.882 -9.189 1.00 79.75 101 SER A CA 1
ATOM 774 C C . SER A 1 101 ? 10.328 14.186 -9.049 1.00 79.75 101 SER A C 1
ATOM 776 O O . SER A 1 101 ? 10.367 14.992 -9.974 1.00 79.75 101 SER A O 1
ATOM 778 N N . ASN A 1 102 ? 10.978 14.390 -7.908 1.00 78.88 102 ASN A N 1
ATOM 779 C CA . ASN A 1 102 ? 11.909 15.507 -7.729 1.00 78.88 102 ASN A CA 1
ATOM 780 C C . ASN A 1 102 ? 13.286 15.224 -8.356 1.00 78.88 102 ASN A C 1
ATOM 782 O O . ASN A 1 102 ? 14.204 16.032 -8.235 1.00 78.88 102 ASN A O 1
ATOM 786 N N . HIS A 1 103 ? 13.453 14.077 -9.018 1.00 77.75 103 HIS A N 1
ATOM 787 C CA . HIS A 1 103 ? 14.704 13.703 -9.653 1.00 77.75 103 HIS A CA 1
ATOM 788 C C . HIS A 1 103 ? 14.972 14.554 -10.920 1.00 77.75 103 HIS A C 1
ATOM 790 O O . HIS A 1 103 ? 14.090 14.687 -11.779 1.00 77.75 103 HIS A O 1
ATOM 796 N N . PRO A 1 104 ? 16.193 15.105 -11.105 1.00 81.81 104 PRO A N 1
ATOM 797 C CA . PRO A 1 104 ? 16.508 16.039 -12.196 1.00 81.81 104 PRO A CA 1
ATOM 798 C C . PRO A 1 104 ? 16.274 15.513 -13.618 1.00 81.81 104 PRO A C 1
ATOM 800 O O . PRO A 1 104 ? 16.047 16.301 -14.532 1.00 81.81 104 PRO A O 1
ATOM 803 N N . LEU A 1 105 ? 16.314 14.194 -13.828 1.00 82.94 105 LEU A N 1
ATOM 804 C CA . LEU A 1 105 ? 16.030 13.592 -15.141 1.00 82.94 105 LEU A CA 1
ATOM 805 C C . LEU A 1 105 ? 14.531 13.419 -15.423 1.00 82.94 105 LEU A C 1
ATOM 807 O O . LEU A 1 105 ? 14.127 13.338 -16.580 1.00 82.94 105 LEU A O 1
ATOM 811 N N . THR A 1 106 ? 13.694 13.353 -14.387 1.00 85.88 106 THR A N 1
ATOM 812 C CA . THR A 1 106 ? 12.300 12.897 -14.504 1.00 85.88 106 THR A CA 1
ATOM 813 C C . THR A 1 106 ? 11.275 13.923 -14.030 1.00 85.88 106 THR A C 1
ATOM 815 O O . THR A 1 106 ? 10.084 13.688 -14.196 1.00 85.88 106 THR A O 1
ATOM 818 N N . TRP A 1 107 ? 11.689 15.079 -13.502 1.00 85.62 107 TRP A N 1
ATOM 819 C CA . TRP A 1 107 ? 10.786 16.101 -12.943 1.00 85.62 107 TRP A CA 1
ATOM 820 C C . TRP A 1 107 ? 9.721 16.645 -13.904 1.00 85.62 107 TRP A C 1
ATOM 822 O O . TRP A 1 107 ? 8.667 17.120 -13.473 1.00 85.62 107 TRP A O 1
ATOM 832 N N . GLN A 1 108 ? 9.963 16.570 -15.213 1.00 86.25 108 GLN A N 1
ATOM 833 C CA . GLN A 1 108 ? 8.989 16.977 -16.231 1.00 86.25 108 GLN A CA 1
ATOM 834 C C . GLN A 1 108 ? 7.963 15.882 -16.544 1.00 86.25 108 GLN A C 1
ATOM 836 O O . GLN A 1 108 ? 6.903 16.178 -17.096 1.00 86.25 108 GLN A O 1
ATOM 841 N N . PHE A 1 109 ? 8.259 14.635 -16.178 1.00 87.00 109 PHE A N 1
ATOM 842 C CA . PHE A 1 109 ? 7.513 13.459 -16.592 1.00 87.00 109 PHE A CA 1
ATOM 843 C C . PHE A 1 109 ? 6.621 12.946 -15.455 1.00 87.00 109 PHE A C 1
ATOM 845 O O . PHE A 1 109 ? 7.109 12.688 -14.351 1.00 87.00 109 PHE A O 1
ATOM 852 N N . PRO A 1 110 ? 5.309 12.785 -15.693 1.00 90.00 110 PRO A N 1
ATOM 853 C CA . PRO A 1 110 ? 4.414 12.240 -14.691 1.00 90.00 110 PRO A CA 1
ATOM 854 C C . PRO A 1 110 ? 4.561 10.720 -14.546 1.00 90.00 110 PRO A C 1
ATOM 856 O O . PRO A 1 110 ? 4.908 10.010 -15.491 1.00 90.00 110 PRO A O 1
ATOM 859 N N . TYR A 1 111 ? 4.213 10.217 -13.370 1.00 90.75 111 TYR A N 1
ATOM 860 C CA . TYR A 1 111 ? 3.921 8.810 -13.097 1.00 90.75 111 TYR A CA 1
ATOM 861 C C . TYR A 1 111 ? 2.671 8.720 -12.217 1.00 90.75 111 TYR A C 1
ATOM 863 O O . TYR A 1 111 ? 2.236 9.727 -11.654 1.00 90.75 111 TYR A O 1
ATOM 871 N N . ARG A 1 112 ? 2.066 7.540 -12.107 1.00 89.81 112 ARG A N 1
ATOM 872 C CA . ARG A 1 112 ? 0.892 7.313 -11.260 1.00 89.81 112 ARG A CA 1
ATOM 873 C C . ARG A 1 112 ? 1.322 6.625 -9.966 1.00 89.81 112 ARG A C 1
ATOM 875 O O . ARG A 1 112 ? 1.948 5.574 -10.014 1.00 89.81 112 ARG A O 1
ATOM 882 N N . HIS A 1 113 ? 1.044 7.232 -8.820 1.00 92.25 113 HIS A N 1
ATOM 883 C CA . HIS A 1 113 ? 1.290 6.653 -7.499 1.00 92.25 113 HIS A CA 1
ATOM 884 C C . HIS A 1 113 ? 0.027 5.962 -7.003 1.00 92.25 113 HIS A C 1
ATOM 886 O O . HIS A 1 113 ? -1.050 6.557 -7.045 1.00 92.25 113 HIS A O 1
ATOM 892 N N . LYS A 1 114 ? 0.177 4.730 -6.510 1.00 94.06 114 LYS A N 1
ATOM 893 C CA . LYS A 1 114 ? -0.889 3.969 -5.861 1.00 94.06 114 LYS A CA 1
ATOM 894 C C . LYS A 1 114 ? -0.490 3.546 -4.457 1.00 94.06 114 LYS A C 1
ATOM 896 O O . LYS A 1 114 ? 0.623 3.065 -4.256 1.00 94.06 114 LYS A O 1
ATOM 901 N N . ALA A 1 115 ? -1.413 3.664 -3.506 1.00 95.44 115 ALA A N 1
ATOM 902 C CA . ALA A 1 115 ? -1.270 3.130 -2.154 1.00 95.44 115 ALA A CA 1
ATOM 903 C C . ALA A 1 115 ? -2.348 2.072 -1.893 1.00 95.44 115 ALA A C 1
ATOM 905 O O . ALA A 1 115 ? -3.536 2.386 -1.845 1.00 95.44 115 ALA A O 1
ATOM 906 N N . VAL A 1 116 ? -1.937 0.814 -1.756 1.00 96.62 116 VAL A N 1
ATOM 907 C CA . VAL A 1 116 ? -2.810 -0.357 -1.633 1.00 96.62 116 VAL A CA 1
ATOM 908 C C . VAL A 1 116 ? -2.730 -0.901 -0.214 1.00 96.62 116 VAL A C 1
ATOM 910 O O . VAL A 1 116 ? -1.645 -1.242 0.247 1.00 96.62 116 VAL A O 1
ATOM 913 N N . PHE A 1 117 ? -3.866 -1.028 0.466 1.00 97.06 117 PHE A N 1
ATOM 914 C CA . PHE A 1 117 ? -3.939 -1.518 1.843 1.00 97.06 117 PHE A CA 1
ATOM 915 C C . PHE A 1 117 ? -4.932 -2.669 1.979 1.00 97.06 117 PHE A C 1
ATOM 917 O O . PHE A 1 117 ? -5.979 -2.670 1.326 1.00 97.06 117 PHE A O 1
ATOM 924 N N . ALA A 1 118 ? -4.610 -3.640 2.838 1.00 96.44 118 ALA A N 1
ATOM 925 C CA . ALA A 1 118 ? -5.510 -4.741 3.180 1.00 96.44 118 ALA A CA 1
ATOM 926 C C . ALA A 1 118 ? -6.035 -4.604 4.608 1.00 96.44 118 ALA A C 1
ATOM 928 O O . ALA A 1 118 ? -5.270 -4.371 5.549 1.00 96.44 118 ALA A O 1
ATOM 929 N N . PHE A 1 119 ? -7.336 -4.825 4.744 1.00 95.31 119 PHE A N 1
ATOM 930 C CA . PHE A 1 119 ? -8.086 -4.769 5.984 1.00 95.31 119 PHE A CA 1
ATOM 931 C C . PHE A 1 119 ? -8.693 -6.143 6.239 1.00 95.31 119 PHE A C 1
ATOM 933 O O . PHE A 1 119 ? -9.452 -6.651 5.413 1.00 95.31 119 PHE A O 1
ATOM 940 N N . GLN A 1 120 ? -8.354 -6.755 7.365 1.00 91.88 120 GLN A N 1
ATOM 941 C CA . GLN A 1 120 ? -8.978 -7.987 7.825 1.00 91.88 120 GLN A CA 1
ATOM 942 C C . GLN A 1 120 ? -10.053 -7.654 8.844 1.00 91.88 120 GLN A C 1
ATOM 944 O O . GLN A 1 120 ? -9.816 -6.931 9.814 1.00 91.88 120 GLN A O 1
ATOM 949 N N . GLN A 1 121 ? -11.239 -8.214 8.643 1.00 84.88 121 GLN A N 1
ATOM 950 C CA . GLN A 1 121 ? -12.284 -8.139 9.648 1.00 84.88 121 GLN A CA 1
ATOM 951 C C . GLN A 1 121 ? -11.841 -8.911 10.893 1.00 84.88 121 GLN A C 1
ATOM 953 O O . GLN A 1 121 ? -11.380 -10.041 10.791 1.00 84.88 121 GLN A O 1
ATOM 958 N N . SER A 1 122 ? -11.972 -8.324 12.075 1.00 76.25 122 SER A N 1
ATOM 959 C CA . SER A 1 122 ? -11.633 -8.984 13.333 1.00 76.25 122 SER A CA 1
ATOM 960 C C . SER A 1 122 ? -12.900 -9.297 14.132 1.00 76.25 122 SER A C 1
ATOM 962 O O . SER A 1 122 ? -13.924 -8.620 14.018 1.00 76.25 122 SER A O 1
ATOM 964 N N . ALA A 1 123 ? -12.817 -10.299 15.010 1.00 67.12 123 ALA A N 1
ATOM 965 C CA . ALA A 1 123 ? -13.816 -10.520 16.050 1.00 67.12 123 ALA A CA 1
ATOM 966 C C . ALA A 1 123 ? -14.068 -9.224 16.852 1.00 67.12 123 ALA A C 1
ATOM 968 O O . ALA A 1 123 ? -13.124 -8.480 17.143 1.00 67.12 123 ALA A O 1
ATOM 969 N N . GLY A 1 124 ? -15.333 -8.963 17.197 1.00 66.00 124 GLY A N 1
ATOM 970 C CA . GLY A 1 124 ? -15.757 -7.753 17.916 1.00 66.00 124 GLY A CA 1
ATOM 971 C C . GLY A 1 124 ? -16.095 -6.546 17.030 1.00 66.00 124 GLY A C 1
ATOM 972 O O . GLY A 1 124 ? -16.238 -5.446 17.550 1.00 66.00 124 GLY A O 1
ATOM 973 N N . GLY A 1 125 ? -16.213 -6.728 15.708 1.00 68.50 125 GLY A N 1
ATOM 974 C CA . GLY A 1 125 ? -16.694 -5.697 14.775 1.00 68.50 125 GLY A CA 1
ATOM 975 C C . GLY A 1 125 ? -15.652 -4.660 14.344 1.00 68.50 125 GLY A C 1
ATOM 976 O O . GLY A 1 125 ? -15.924 -3.874 13.443 1.00 68.50 125 GLY A O 1
ATOM 977 N N . ALA A 1 126 ? -14.460 -4.680 14.941 1.00 80.88 126 ALA A N 1
ATOM 978 C CA . ALA A 1 126 ? -13.324 -3.872 14.515 1.00 80.88 126 ALA A CA 1
ATOM 979 C C . ALA A 1 126 ? -12.620 -4.492 13.302 1.00 80.88 126 ALA A C 1
ATOM 981 O O . ALA A 1 126 ? -12.636 -5.709 13.111 1.00 80.88 126 ALA A O 1
ATOM 982 N N . GLU A 1 127 ? -11.931 -3.667 12.527 1.00 91.44 127 GLU A N 1
ATOM 983 C CA . GLU A 1 127 ? -11.068 -4.122 11.441 1.00 91.44 127 GLU A CA 1
ATOM 984 C C . GLU A 1 127 ? -9.600 -3.901 11.780 1.00 91.44 127 GLU A C 1
ATOM 986 O O . GLU A 1 127 ? -9.245 -3.104 12.652 1.00 91.44 127 GLU A O 1
ATOM 991 N N . LEU A 1 128 ? -8.747 -4.631 11.074 1.00 92.00 128 LEU A N 1
ATOM 992 C CA . LEU A 1 128 ? -7.309 -4.572 11.207 1.00 92.00 128 LEU A CA 1
ATOM 993 C C . LEU A 1 128 ? -6.677 -4.265 9.850 1.00 92.00 128 LEU A C 1
ATOM 995 O O . LEU A 1 128 ? -6.680 -5.109 8.954 1.00 92.00 128 LEU A O 1
ATOM 999 N N . MET A 1 129 ? -6.093 -3.079 9.713 1.00 94.56 129 MET A N 1
ATOM 1000 C CA . MET A 1 129 ? -5.160 -2.781 8.636 1.00 94.56 129 MET A CA 1
ATOM 1001 C C . MET A 1 129 ? -3.890 -3.587 8.885 1.00 94.56 129 MET A C 1
ATOM 1003 O O . MET A 1 129 ? -3.242 -3.423 9.914 1.00 94.56 129 MET A O 1
ATOM 1007 N N . MET A 1 130 ? -3.551 -4.464 7.947 1.00 92.00 130 MET A N 1
ATOM 1008 C CA . MET A 1 130 ? -2.537 -5.495 8.183 1.00 92.00 130 MET A CA 1
ATOM 1009 C C . MET A 1 130 ? -1.466 -5.592 7.099 1.00 92.00 130 MET A C 1
ATOM 1011 O O . MET A 1 130 ? -0.508 -6.356 7.223 1.00 92.00 130 MET A O 1
ATOM 1015 N N . PHE A 1 131 ? -1.651 -4.849 6.012 1.00 94.44 131 PHE A N 1
ATOM 1016 C CA . PHE A 1 131 ? -0.736 -4.788 4.884 1.00 94.44 131 PHE A CA 1
ATOM 1017 C C . PHE A 1 131 ? -0.843 -3.433 4.196 1.00 94.44 131 PHE A C 1
ATOM 1019 O O . PHE A 1 131 ? -1.949 -2.901 4.070 1.00 94.44 131 PHE A O 1
ATOM 1026 N N . GLY A 1 132 ? 0.288 -2.935 3.706 1.00 95.06 132 GLY A N 1
ATOM 1027 C CA . GLY A 1 132 ? 0.389 -1.763 2.850 1.00 95.06 132 GLY A CA 1
ATOM 1028 C C . GLY A 1 132 ? 1.400 -1.991 1.726 1.00 95.06 132 GLY A C 1
ATOM 1029 O O . GLY A 1 132 ? 2.408 -2.674 1.907 1.00 95.06 132 GLY A O 1
ATOM 1030 N N . MET A 1 133 ? 1.139 -1.402 0.563 1.00 95.25 133 MET A N 1
ATOM 1031 C CA . MET A 1 133 ? 2.038 -1.401 -0.587 1.00 95.25 133 MET A CA 1
ATOM 1032 C C . MET A 1 133 ? 1.921 -0.080 -1.341 1.00 95.25 133 MET A C 1
ATOM 1034 O O . MET A 1 133 ? 0.816 0.342 -1.681 1.00 95.25 133 MET A O 1
ATOM 1038 N N . HIS A 1 134 ? 3.056 0.543 -1.648 1.00 94.38 134 HIS A N 1
ATOM 1039 C CA . HIS A 1 134 ? 3.113 1.708 -2.530 1.00 94.38 134 HIS A CA 1
ATOM 1040 C C . HIS A 1 134 ? 3.736 1.333 -3.870 1.00 94.38 134 HIS A C 1
ATOM 1042 O O . HIS A 1 134 ? 4.748 0.631 -3.916 1.00 94.38 134 HIS A O 1
ATOM 1048 N N . VAL A 1 135 ? 3.131 1.803 -4.960 1.00 95.12 135 VAL A N 1
ATOM 1049 C CA . VAL A 1 135 ? 3.559 1.477 -6.323 1.00 95.12 135 VAL A CA 1
ATOM 1050 C C . VAL A 1 135 ? 3.593 2.718 -7.202 1.00 95.12 135 VAL A C 1
ATOM 1052 O O . VAL A 1 135 ? 2.683 3.546 -7.149 1.00 95.12 135 VAL A O 1
ATOM 1055 N N . HIS A 1 136 ? 4.633 2.835 -8.023 1.00 94.50 136 HIS A N 1
ATOM 1056 C CA . HIS A 1 136 ? 4.776 3.845 -9.066 1.00 94.50 136 HIS A CA 1
ATOM 1057 C C . HIS A 1 136 ? 4.562 3.188 -10.432 1.00 94.50 136 HIS A C 1
ATOM 1059 O O . HIS A 1 136 ? 5.273 2.261 -10.804 1.00 94.50 136 HIS A O 1
ATOM 1065 N N . GLU A 1 137 ? 3.579 3.656 -11.187 1.00 94.25 137 GLU A N 1
ATOM 1066 C CA . GLU A 1 137 ? 3.214 3.151 -12.509 1.00 94.25 137 GLU A CA 1
ATOM 1067 C C . GLU A 1 137 ? 3.591 4.180 -13.584 1.00 94.25 137 GLU A C 1
ATOM 1069 O O . GLU A 1 137 ? 3.115 5.321 -13.573 1.00 94.25 137 GLU A O 1
ATOM 1074 N N . PHE A 1 138 ? 4.450 3.786 -14.525 1.00 92.75 138 PHE A N 1
ATOM 1075 C CA . PHE A 1 138 ? 5.023 4.678 -15.530 1.00 92.75 138 PHE A CA 1
ATOM 1076 C C . PHE A 1 138 ? 4.367 4.459 -16.899 1.00 92.75 138 PHE A C 1
ATOM 1078 O O . PHE A 1 138 ? 4.678 3.527 -17.644 1.00 92.75 138 PHE A O 1
ATOM 1085 N N . GLY A 1 139 ? 3.415 5.333 -17.226 1.00 88.81 139 GLY A N 1
ATOM 1086 C CA . GLY A 1 139 ? 2.685 5.316 -18.492 1.00 88.81 139 GLY A CA 1
ATOM 1087 C C . GLY A 1 139 ? 3.492 5.867 -19.675 1.00 88.81 139 GLY A C 1
ATOM 1088 O O . GLY A 1 139 ? 4.666 6.206 -19.565 1.00 88.81 139 GLY A O 1
ATOM 1089 N N . ALA A 1 140 ? 2.835 6.042 -20.822 1.00 86.62 140 ALA A N 1
ATOM 1090 C CA . ALA A 1 140 ? 3.467 6.576 -22.038 1.00 86.62 140 ALA A CA 1
ATOM 1091 C C . ALA A 1 140 ? 3.967 8.021 -21.928 1.00 86.62 140 ALA A C 1
ATOM 1093 O O . ALA A 1 140 ? 4.828 8.439 -22.692 1.00 86.62 140 ALA A O 1
ATOM 1094 N N . GLN A 1 141 ? 3.426 8.790 -20.985 1.00 87.50 141 GLN A N 1
ATOM 1095 C CA . GLN A 1 141 ? 3.870 10.158 -20.719 1.00 87.50 141 GLN A CA 1
ATOM 1096 C C . GLN A 1 141 ? 5.052 10.215 -19.742 1.00 87.50 141 GLN A C 1
ATOM 1098 O O . GLN A 1 141 ? 5.557 11.300 -19.474 1.00 87.50 141 GLN A O 1
ATOM 1103 N N . SER A 1 142 ? 5.488 9.079 -19.188 1.00 90.94 142 SER A N 1
ATOM 1104 C CA . SER A 1 142 ? 6.622 9.019 -18.268 1.00 90.94 142 SER A CA 1
ATOM 1105 C C . SER A 1 142 ? 7.965 9.157 -18.997 1.00 90.94 142 SER A C 1
ATOM 1107 O O . SER A 1 142 ? 8.035 9.146 -20.229 1.00 90.94 142 SER A O 1
ATOM 1109 N N . TYR A 1 143 ? 9.047 9.296 -18.224 1.00 92.44 143 TYR A N 1
ATOM 1110 C CA . TYR A 1 143 ? 10.412 9.382 -18.746 1.00 92.44 143 TYR A CA 1
ATOM 1111 C C . TYR A 1 143 ? 10.720 8.171 -19.645 1.00 92.44 143 TYR A C 1
ATOM 1113 O O . TYR A 1 143 ? 10.384 7.063 -19.228 1.00 92.44 143 TYR A O 1
ATOM 1121 N N . PRO A 1 144 ? 11.349 8.330 -20.831 1.00 90.31 144 PRO A N 1
ATOM 1122 C CA . PRO A 1 144 ? 11.483 7.255 -21.821 1.00 90.31 144 PRO A CA 1
ATOM 1123 C C . PRO A 1 144 ? 12.022 5.926 -21.283 1.00 90.31 144 PRO A C 1
ATOM 1125 O O . PRO A 1 144 ? 11.475 4.879 -21.608 1.00 90.31 144 PRO A O 1
ATOM 1128 N N . ALA A 1 145 ? 13.028 5.953 -20.401 1.00 91.25 145 ALA A N 1
ATOM 1129 C CA . ALA A 1 145 ? 13.577 4.731 -19.803 1.00 91.25 145 ALA A CA 1
ATOM 1130 C C . ALA A 1 145 ? 12.591 4.013 -18.859 1.00 91.25 145 ALA A C 1
ATOM 1132 O O . ALA A 1 145 ? 12.715 2.811 -18.638 1.00 91.25 145 ALA A O 1
ATOM 1133 N N . ASN A 1 146 ? 11.603 4.734 -18.323 1.00 93.06 146 ASN A N 1
ATOM 1134 C CA . ASN A 1 146 ? 10.629 4.223 -17.364 1.00 93.06 146 ASN A CA 1
ATOM 1135 C C . ASN A 1 146 ? 9.322 3.751 -18.038 1.00 93.06 146 ASN A C 1
ATOM 1137 O O . ASN A 1 146 ? 8.526 3.081 -17.391 1.00 93.06 146 ASN A O 1
ATOM 1141 N N . GLN A 1 147 ? 9.051 4.110 -19.297 1.00 92.00 147 GLN A N 1
ATOM 1142 C CA . GLN A 1 147 ? 7.750 3.862 -19.938 1.00 92.00 147 GLN A CA 1
ATOM 1143 C C . GLN A 1 147 ? 7.393 2.370 -19.997 1.00 92.00 147 GLN A C 1
ATOM 1145 O O . GLN A 1 147 ? 8.221 1.537 -20.355 1.00 92.00 147 GLN A O 1
ATOM 1150 N N . GLY A 1 148 ? 6.139 2.035 -19.671 1.00 90.25 148 GLY A N 1
ATOM 1151 C CA . GLY A 1 148 ? 5.644 0.653 -19.691 1.00 90.25 148 GLY A CA 1
ATOM 1152 C C . GLY A 1 148 ? 6.101 -0.189 -18.495 1.00 90.25 148 GLY A C 1
ATOM 1153 O O . GLY A 1 148 ? 5.875 -1.400 -18.474 1.00 90.25 148 GLY A O 1
ATOM 1154 N N . ARG A 1 149 ? 6.704 0.442 -17.481 1.00 93.94 149 ARG A N 1
ATOM 1155 C CA . ARG A 1 149 ? 7.210 -0.213 -16.270 1.00 93.94 149 ARG A CA 1
ATOM 1156 C C . ARG A 1 149 ? 6.380 0.182 -15.048 1.00 93.94 149 ARG A C 1
ATOM 1158 O O . ARG A 1 149 ? 5.786 1.259 -15.001 1.00 93.94 149 ARG A O 1
ATOM 1165 N N . ALA A 1 150 ? 6.367 -0.674 -14.037 1.00 95.94 150 ALA A N 1
ATOM 1166 C CA . ALA A 1 150 ? 5.901 -0.344 -12.694 1.00 95.94 150 ALA A CA 1
ATOM 1167 C C . ALA A 1 150 ? 7.034 -0.566 -11.686 1.00 95.94 150 ALA A C 1
ATOM 1169 O O . ALA A 1 150 ? 7.943 -1.351 -11.935 1.00 95.94 150 ALA A O 1
ATOM 1170 N N . TYR A 1 151 ? 6.994 0.117 -10.550 1.00 96.50 151 TYR A N 1
ATOM 1171 C CA . TYR A 1 151 ? 7.972 -0.003 -9.474 1.00 96.50 151 TYR A CA 1
ATOM 1172 C C . TYR A 1 151 ? 7.247 -0.129 -8.140 1.00 96.50 151 TYR A C 1
ATOM 1174 O O . TYR A 1 151 ? 6.547 0.790 -7.715 1.00 96.50 151 TYR A O 1
ATOM 1182 N N . VAL A 1 152 ? 7.400 -1.277 -7.485 1.00 96.19 152 VAL A N 1
ATOM 1183 C CA . VAL A 1 152 ? 6.892 -1.493 -6.131 1.00 96.19 152 VAL A CA 1
ATOM 1184 C C . VAL A 1 152 ? 7.868 -0.836 -5.162 1.00 96.19 152 VAL A C 1
ATOM 1186 O O . VAL A 1 152 ? 8.912 -1.400 -4.836 1.00 96.19 152 VAL A O 1
ATOM 1189 N N . GLN A 1 153 ? 7.521 0.377 -4.734 1.00 91.88 153 GLN A N 1
ATOM 1190 C CA . GLN A 1 153 ? 8.365 1.223 -3.896 1.00 91.88 153 GLN A CA 1
ATOM 1191 C C . GLN A 1 153 ? 8.602 0.597 -2.524 1.00 91.88 153 GLN A C 1
ATOM 1193 O O . GLN A 1 153 ? 9.723 0.542 -2.029 1.00 91.88 153 GLN A O 1
ATOM 1198 N N . CYS A 1 154 ? 7.533 0.131 -1.884 1.00 89.50 154 CYS A N 1
ATOM 1199 C CA . CYS A 1 154 ? 7.633 -0.539 -0.598 1.00 89.50 154 CYS A CA 1
ATOM 1200 C C . CYS A 1 154 ? 6.433 -1.445 -0.359 1.00 89.50 154 CYS A C 1
ATOM 1202 O O . CYS A 1 154 ? 5.338 -1.219 -0.881 1.00 89.50 154 CYS A O 1
ATOM 1204 N N . ILE A 1 155 ? 6.670 -2.467 0.456 1.00 91.50 155 ILE A N 1
ATOM 1205 C CA . ILE A 1 155 ? 5.676 -3.408 0.949 1.00 91.50 155 ILE A CA 1
ATOM 1206 C C . ILE A 1 155 ? 5.931 -3.589 2.436 1.00 91.50 155 ILE A C 1
ATOM 1208 O O . ILE A 1 155 ? 7.077 -3.763 2.853 1.00 91.50 155 ILE A O 1
ATOM 1212 N N . ASP A 1 156 ? 4.865 -3.582 3.222 1.00 90.81 156 ASP A N 1
ATOM 1213 C CA . ASP A 1 156 ? 4.958 -3.827 4.649 1.00 90.81 156 ASP A CA 1
ATOM 1214 C C . ASP A 1 156 ? 3.707 -4.525 5.184 1.00 90.81 156 ASP A C 1
ATOM 1216 O O . ASP A 1 156 ? 2.617 -4.432 4.614 1.00 90.81 156 ASP A O 1
ATOM 1220 N N . SER A 1 157 ? 3.859 -5.206 6.312 1.00 90.56 157 SER A N 1
ATOM 1221 C CA . SER A 1 157 ? 2.762 -5.828 7.041 1.00 90.56 157 SER A CA 1
ATOM 1222 C C . SER A 1 157 ? 2.898 -5.569 8.529 1.00 90.56 157 SER A C 1
ATOM 1224 O O . SER A 1 157 ? 3.996 -5.379 9.056 1.00 90.56 157 SER A O 1
ATOM 1226 N N . THR A 1 158 ? 1.772 -5.619 9.226 1.00 89.50 158 THR A N 1
ATOM 1227 C CA . THR A 1 158 ? 1.781 -5.618 10.684 1.00 89.50 158 THR A CA 1
ATOM 1228 C C . THR A 1 158 ? 2.412 -6.899 11.241 1.00 89.50 158 THR A C 1
ATOM 1230 O O . THR A 1 158 ? 2.539 -7.896 10.515 1.00 89.50 158 THR A O 1
ATOM 1233 N N . PRO A 1 159 ? 2.789 -6.917 12.532 1.00 84.62 159 PRO A N 1
ATOM 1234 C CA . PRO A 1 159 ? 3.091 -8.159 13.230 1.00 84.62 159 PRO A CA 1
ATOM 1235 C C . PRO A 1 159 ? 1.917 -9.140 13.174 1.00 84.62 159 PRO A C 1
ATOM 1237 O O . PRO A 1 159 ? 0.767 -8.736 12.993 1.00 84.62 159 PRO A O 1
ATOM 1240 N N . LEU A 1 160 ? 2.214 -10.425 13.370 1.00 86.25 160 LEU A N 1
ATOM 1241 C CA . LEU A 1 160 ? 1.177 -11.431 13.586 1.00 86.25 160 LEU A CA 1
ATOM 1242 C C . LEU A 1 160 ? 0.490 -11.160 14.925 1.00 86.25 160 LEU A C 1
ATOM 1244 O O . LEU A 1 160 ? 1.162 -10.977 15.945 1.00 86.25 160 LEU A O 1
ATOM 1248 N N . TYR A 1 161 ? -0.839 -11.171 14.932 1.00 85.12 161 TYR A N 1
ATOM 1249 C CA . TYR A 1 161 ? -1.615 -10.996 16.152 1.00 85.12 161 TYR A CA 1
ATOM 1250 C C . TYR A 1 161 ? -2.277 -12.298 16.602 1.00 85.12 161 TYR A C 1
ATOM 1252 O O . TYR A 1 161 ? -2.882 -13.025 15.819 1.00 85.12 161 TYR A O 1
ATOM 1260 N N . GLY A 1 162 ? -2.225 -12.566 17.909 1.00 80.69 162 GLY A N 1
ATOM 1261 C CA . GLY A 1 162 ? -2.959 -13.673 18.525 1.00 80.69 162 GLY A CA 1
ATOM 1262 C C . GLY A 1 162 ? -2.639 -15.031 17.894 1.00 80.69 162 GLY A C 1
ATOM 1263 O O . GLY A 1 162 ? -1.512 -15.504 17.992 1.00 80.69 162 GLY A O 1
ATOM 1264 N N . ALA A 1 163 ? -3.651 -15.659 17.289 1.00 79.50 163 ALA A N 1
ATOM 1265 C CA . ALA A 1 163 ? -3.573 -16.999 16.701 1.00 79.50 163 ALA A CA 1
ATOM 1266 C C . ALA A 1 163 ? -3.291 -17.007 15.185 1.00 79.50 163 ALA A C 1
ATOM 1268 O O . ALA A 1 163 ? -3.423 -18.056 14.550 1.00 79.50 163 ALA A O 1
ATOM 1269 N N . GLU A 1 164 ? -2.945 -15.859 14.591 1.00 84.94 164 GLU A N 1
ATOM 1270 C CA . GLU A 1 164 ? -2.560 -15.790 13.181 1.00 84.94 164 GLU A CA 1
ATOM 1271 C C . GLU A 1 164 ? -1.390 -16.730 12.864 1.00 84.94 164 GLU A C 1
ATOM 1273 O O . GLU A 1 164 ? -0.376 -16.749 13.563 1.00 84.94 164 GLU A O 1
ATOM 1278 N N . GLN A 1 165 ? -1.523 -17.490 11.776 1.00 86.81 165 GLN A N 1
ATOM 1279 C CA . GLN A 1 165 ? -0.493 -18.416 11.317 1.00 86.81 165 GLN A CA 1
ATOM 1280 C C . GLN A 1 165 ? 0.428 -17.728 10.303 1.00 86.81 165 GLN A C 1
ATOM 1282 O O . GLN A 1 165 ? -0.034 -17.133 9.325 1.00 86.81 165 GLN A O 1
ATOM 1287 N N . GLY A 1 166 ? 1.743 -17.829 10.516 1.00 87.38 166 GLY A N 1
ATOM 1288 C CA . GLY A 1 166 ? 2.747 -17.194 9.655 1.00 87.38 166 GLY A CA 1
ATOM 1289 C C . GLY A 1 166 ? 2.678 -17.652 8.196 1.00 87.38 166 GLY A C 1
ATOM 1290 O O . GLY A 1 166 ? 2.805 -16.829 7.291 1.00 87.38 166 GLY A O 1
ATOM 1291 N N . ASP A 1 167 ? 2.392 -18.932 7.960 1.00 89.06 167 ASP A N 1
ATOM 1292 C CA . ASP A 1 167 ? 2.302 -19.495 6.609 1.00 89.06 167 ASP A CA 1
ATOM 1293 C C . ASP A 1 167 ? 1.080 -18.967 5.842 1.00 89.06 167 ASP A C 1
ATOM 1295 O O . ASP A 1 167 ? 1.185 -18.643 4.659 1.00 89.06 167 ASP A O 1
ATOM 1299 N N . GLU A 1 168 ? -0.064 -18.793 6.515 1.00 89.88 168 GLU A N 1
ATOM 1300 C CA . GLU A 1 168 ? -1.257 -18.182 5.912 1.00 89.88 168 GLU A CA 1
ATOM 1301 C C . GLU A 1 168 ? -1.012 -16.714 5.568 1.00 89.88 168 GLU A C 1
ATOM 1303 O O . GLU A 1 168 ? -1.359 -16.261 4.474 1.00 89.88 168 GLU A O 1
ATOM 1308 N N . ARG A 1 169 ? -0.363 -15.976 6.482 1.00 90.00 169 ARG A N 1
ATOM 1309 C CA . ARG A 1 169 ? 0.067 -14.597 6.244 1.00 90.00 169 ARG A CA 1
ATOM 1310 C C . ARG A 1 169 ? 0.979 -14.537 5.023 1.00 90.00 169 ARG A C 1
ATOM 1312 O O . ARG A 1 169 ? 0.726 -13.745 4.123 1.00 90.00 169 ARG A O 1
ATOM 1319 N N . GLN A 1 170 ? 2.001 -15.385 4.955 1.00 90.50 170 GLN A N 1
ATOM 1320 C CA . GLN A 1 170 ? 2.935 -15.411 3.833 1.00 90.50 170 GLN A CA 1
ATOM 1321 C C . GLN A 1 170 ? 2.230 -15.750 2.514 1.00 90.50 170 GLN A C 1
ATOM 1323 O O . GLN A 1 170 ? 2.433 -15.047 1.524 1.00 90.50 170 GLN A O 1
ATOM 1328 N N . ALA A 1 171 ? 1.367 -16.769 2.497 1.00 92.00 171 ALA A N 1
ATOM 1329 C CA . ALA A 1 171 ? 0.590 -17.145 1.319 1.00 92.00 171 ALA A CA 1
ATOM 1330 C C . ALA A 1 171 ? -0.301 -15.993 0.835 1.00 92.00 171 ALA A C 1
ATOM 1332 O O . ALA A 1 171 ? -0.386 -15.731 -0.369 1.00 92.00 171 ALA A O 1
ATOM 1333 N N . LEU A 1 172 ? -0.933 -15.276 1.767 1.00 92.94 172 LEU A N 1
ATOM 1334 C CA . LEU A 1 172 ? -1.739 -14.103 1.465 1.00 92.94 172 LEU A CA 1
ATOM 1335 C C . LEU A 1 172 ? -0.902 -12.992 0.821 1.00 92.94 172 LEU A C 1
ATOM 1337 O O . LEU A 1 172 ? -1.270 -12.504 -0.246 1.00 92.94 172 LEU A O 1
ATOM 1341 N N . LEU A 1 173 ? 0.221 -12.611 1.440 1.00 94.06 173 LEU A N 1
ATOM 1342 C CA . LEU A 1 173 ? 1.108 -11.566 0.917 1.00 94.06 173 LEU A CA 1
ATOM 1343 C C . LEU A 1 173 ? 1.617 -11.924 -0.485 1.00 94.06 173 LEU A C 1
ATOM 1345 O O . LEU A 1 173 ? 1.584 -11.096 -1.394 1.00 94.06 173 LEU A O 1
ATOM 1349 N N . THR A 1 174 ? 2.020 -13.182 -0.684 1.00 94.56 174 THR A N 1
ATOM 1350 C CA . THR A 1 174 ? 2.454 -13.697 -1.987 1.00 94.56 174 THR A CA 1
ATOM 1351 C C . THR A 1 174 ? 1.329 -13.613 -3.017 1.00 94.56 174 THR A C 1
ATOM 1353 O O . THR A 1 174 ? 1.549 -13.147 -4.133 1.00 94.56 174 THR A O 1
ATOM 1356 N N . THR A 1 175 ? 0.106 -13.991 -2.643 1.00 95.88 175 THR A N 1
ATOM 1357 C CA . THR A 1 175 ? -1.059 -13.926 -3.538 1.00 95.88 175 THR A CA 1
ATOM 1358 C C . THR A 1 175 ? -1.420 -12.490 -3.905 1.00 95.88 175 THR A C 1
ATOM 1360 O O . THR A 1 175 ? -1.786 -12.227 -5.050 1.00 95.88 175 THR A O 1
ATOM 1363 N N . MET A 1 176 ? -1.279 -11.543 -2.974 1.00 95.56 176 MET A N 1
ATOM 1364 C CA . MET A 1 176 ? -1.497 -10.123 -3.248 1.00 95.56 176 MET A CA 1
ATOM 1365 C C . MET A 1 176 ? -0.496 -9.570 -4.267 1.00 95.56 176 MET A C 1
ATOM 1367 O O . MET A 1 176 ? -0.912 -8.912 -5.220 1.00 95.56 176 MET A O 1
ATOM 1371 N N . LEU A 1 177 ? 0.799 -9.862 -4.109 1.00 97.00 177 LEU A N 1
ATOM 1372 C CA . LEU A 1 177 ? 1.831 -9.424 -5.056 1.00 97.00 177 LEU A CA 1
ATOM 1373 C C . LEU A 1 177 ? 1.662 -10.064 -6.437 1.00 97.00 177 LEU A C 1
ATOM 1375 O O . LEU A 1 177 ? 1.659 -9.357 -7.441 1.00 97.00 177 LEU A O 1
ATOM 1379 N N . CYS A 1 178 ? 1.452 -11.382 -6.498 1.00 97.25 178 CYS A N 1
ATOM 1380 C CA . CYS A 1 178 ? 1.165 -12.073 -7.756 1.00 97.25 178 CYS A CA 1
ATOM 1381 C C . CYS A 1 178 ? -0.097 -11.513 -8.429 1.00 97.25 178 CYS A C 1
ATOM 1383 O O . CYS A 1 178 ? -0.114 -11.289 -9.638 1.00 97.25 178 CYS A O 1
ATOM 1385 N N . GLY A 1 179 ? -1.136 -11.216 -7.643 1.00 97.12 179 GLY A N 1
ATOM 1386 C CA . GLY A 1 179 ? -2.325 -10.519 -8.121 1.00 97.12 179 GLY A CA 1
ATOM 1387 C C . GLY A 1 179 ? -1.994 -9.143 -8.705 1.00 97.12 179 GLY A C 1
ATOM 1388 O O . GLY A 1 179 ? -2.507 -8.791 -9.764 1.00 97.12 179 GLY A O 1
ATOM 1389 N N . TYR A 1 180 ? -1.102 -8.375 -8.078 1.00 97.81 180 TYR A N 1
ATOM 1390 C CA . TYR A 1 180 ? -0.663 -7.103 -8.646 1.00 97.81 180 TYR A CA 1
ATOM 1391 C C . TYR A 1 180 ? 0.070 -7.293 -9.982 1.00 97.81 180 TYR A C 1
ATOM 1393 O O . TYR A 1 180 ? -0.236 -6.569 -10.925 1.00 97.81 180 TYR A O 1
ATOM 1401 N N . PHE A 1 181 ? 0.953 -8.290 -10.114 1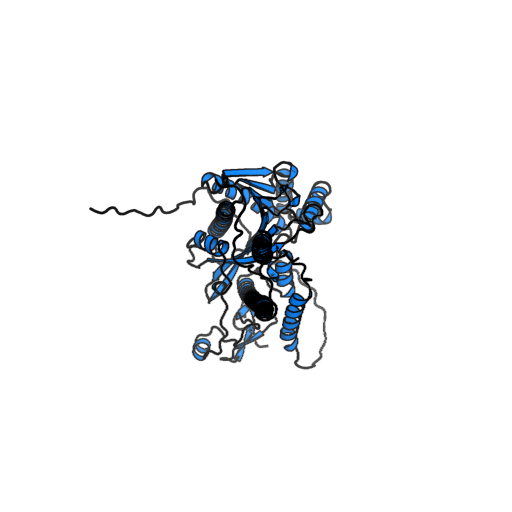.00 97.38 181 PHE A N 1
ATOM 1402 C CA . PHE A 1 181 ? 1.638 -8.579 -11.384 1.00 97.38 181 PHE A CA 1
ATOM 1403 C C . PHE A 1 181 ? 0.655 -8.912 -12.509 1.00 97.38 181 PHE A C 1
ATOM 1405 O O . PHE A 1 181 ? 0.747 -8.334 -13.592 1.00 97.38 181 PHE A O 1
ATOM 1412 N N . GLU A 1 182 ? -0.335 -9.772 -12.243 1.00 95.19 182 GLU A N 1
ATOM 1413 C CA . GLU A 1 182 ? -1.394 -10.067 -13.215 1.00 95.19 182 GLU A CA 1
ATOM 1414 C C . GLU A 1 182 ? -2.185 -8.811 -13.597 1.00 95.19 182 GLU A C 1
ATOM 1416 O O . GLU A 1 182 ? -2.565 -8.637 -14.756 1.00 95.19 182 GLU A O 1
ATOM 1421 N N . TYR A 1 183 ? -2.480 -7.939 -12.629 1.00 94.06 183 TYR A N 1
ATOM 1422 C CA . TYR A 1 183 ? -3.204 -6.702 -12.900 1.00 94.06 183 TYR A CA 1
ATOM 1423 C C . TYR A 1 183 ? -2.362 -5.745 -13.745 1.00 94.06 183 TYR A C 1
ATOM 1425 O O . TYR A 1 183 ? -2.839 -5.253 -14.764 1.00 94.06 183 TYR A O 1
ATOM 1433 N N . ALA A 1 184 ? -1.099 -5.530 -13.374 1.00 92.81 184 ALA A N 1
ATOM 1434 C CA . ALA A 1 184 ? -0.164 -4.684 -14.104 1.00 92.81 184 ALA A CA 1
ATOM 1435 C C . ALA A 1 184 ? -0.007 -5.160 -15.558 1.00 92.81 184 ALA A C 1
ATOM 1437 O O . ALA A 1 184 ? -0.104 -4.364 -16.493 1.00 92.81 184 ALA A O 1
ATOM 1438 N N . GLN A 1 185 ? 0.108 -6.471 -15.763 1.00 90.94 185 GLN A N 1
ATOM 1439 C CA . GLN A 1 185 ? 0.142 -7.069 -17.093 1.00 90.94 185 GLN A CA 1
ATOM 1440 C C . GLN A 1 185 ? -1.127 -6.750 -17.903 1.00 90.94 185 GLN A C 1
ATOM 1442 O O . GLN A 1 185 ? -1.045 -6.352 -19.066 1.00 90.94 185 GLN A O 1
ATOM 1447 N N . ARG A 1 186 ? -2.320 -6.883 -17.301 1.00 89.06 186 ARG A N 1
ATOM 1448 C CA . ARG A 1 186 ? -3.599 -6.549 -17.963 1.00 89.06 186 ARG A CA 1
ATOM 1449 C C . ARG A 1 186 ? -3.697 -5.072 -18.332 1.00 89.06 186 ARG A C 1
ATOM 1451 O O . ARG A 1 186 ? -4.301 -4.755 -19.355 1.00 89.06 186 ARG A O 1
ATOM 1458 N N . MET A 1 187 ? -3.094 -4.203 -17.523 1.00 86.88 187 MET A N 1
ATOM 1459 C CA . MET A 1 187 ? -2.993 -2.765 -17.780 1.00 86.88 187 MET A CA 1
ATOM 1460 C C . MET A 1 187 ? -1.928 -2.411 -18.832 1.00 86.88 187 MET A C 1
ATOM 1462 O O . MET A 1 187 ? -1.834 -1.254 -19.236 1.00 86.88 187 MET A O 1
ATOM 1466 N N . GLY A 1 188 ? -1.163 -3.394 -19.316 1.00 87.00 188 GLY A N 1
ATOM 1467 C CA . GLY A 1 188 ? -0.197 -3.235 -20.400 1.00 87.00 188 GLY A CA 1
ATOM 1468 C C . GLY A 1 188 ? 1.228 -2.912 -19.953 1.00 87.00 188 GLY A C 1
ATOM 1469 O O . GLY A 1 188 ? 2.045 -2.559 -20.800 1.00 87.00 188 GLY A O 1
ATOM 1470 N N . PHE A 1 189 ? 1.542 -3.034 -18.660 1.00 91.31 189 PHE A N 1
ATOM 1471 C CA . PHE A 1 189 ? 2.926 -2.978 -18.192 1.00 91.31 189 PHE A CA 1
ATOM 1472 C C . PHE A 1 189 ? 3.668 -4.256 -18.597 1.00 91.31 189 PHE A C 1
ATOM 1474 O O . PHE A 1 189 ? 3.110 -5.352 -18.541 1.00 91.31 189 PHE A O 1
ATOM 1481 N N . SER A 1 190 ? 4.931 -4.118 -18.991 1.00 92.44 190 SER A N 1
ATOM 1482 C CA . SER A 1 190 ? 5.788 -5.240 -19.394 1.00 92.44 190 SER A CA 1
ATOM 1483 C C . SER A 1 190 ? 6.789 -5.639 -18.316 1.00 92.44 190 SER A C 1
ATOM 1485 O O . SER A 1 190 ? 7.286 -6.762 -18.330 1.00 92.44 190 SER A O 1
ATOM 1487 N N . ILE A 1 191 ? 7.117 -4.732 -17.392 1.00 95.69 191 ILE A N 1
ATOM 1488 C CA . ILE A 1 191 ? 8.138 -4.955 -16.364 1.00 95.69 191 ILE A CA 1
ATOM 1489 C C . ILE A 1 191 ? 7.668 -4.388 -15.024 1.00 95.69 191 ILE A C 1
ATOM 1491 O O . ILE A 1 191 ? 7.115 -3.288 -14.970 1.00 95.69 191 ILE A O 1
ATOM 1495 N N . VAL A 1 192 ? 7.925 -5.124 -13.942 1.00 97.88 192 VAL A N 1
ATOM 1496 C CA . VAL A 1 192 ? 7.773 -4.639 -12.564 1.00 97.88 192 VAL A CA 1
ATOM 1497 C C . VAL A 1 192 ? 9.128 -4.672 -11.866 1.00 97.88 192 VAL A C 1
ATOM 1499 O O . VAL A 1 192 ? 9.782 -5.708 -11.795 1.00 97.88 192 VAL A O 1
ATOM 1502 N N . HIS A 1 193 ? 9.542 -3.530 -11.339 1.00 97.81 193 HIS A N 1
ATOM 1503 C CA . HIS A 1 193 ? 10.750 -3.364 -10.547 1.00 97.81 193 HIS A CA 1
ATOM 1504 C C . HIS A 1 193 ? 10.424 -3.518 -9.067 1.00 97.81 193 HIS A C 1
ATOM 1506 O O . HIS A 1 193 ? 9.437 -2.965 -8.577 1.00 97.81 193 HIS A O 1
ATOM 1512 N N . MET A 1 194 ? 11.269 -4.243 -8.345 1.00 96.25 194 MET A N 1
ATOM 1513 C CA . MET A 1 194 ? 11.186 -4.377 -6.894 1.00 96.25 194 MET A CA 1
ATOM 1514 C C . MET A 1 194 ? 12.584 -4.239 -6.309 1.00 96.25 194 MET A C 1
ATOM 1516 O O . MET A 1 194 ? 13.558 -4.682 -6.920 1.00 96.25 194 MET A O 1
ATOM 1520 N N . HIS A 1 195 ? 12.689 -3.641 -5.127 1.00 92.94 195 HIS A N 1
ATOM 1521 C CA . HIS A 1 195 ? 13.962 -3.551 -4.429 1.00 92.94 195 HIS A CA 1
ATOM 1522 C C . HIS A 1 195 ? 13.797 -3.853 -2.941 1.00 92.94 195 HIS A C 1
ATOM 1524 O O . HIS A 1 195 ? 12.745 -3.606 -2.346 1.00 92.94 195 HIS A O 1
ATOM 1530 N N . VAL A 1 196 ? 14.842 -4.421 -2.352 1.00 90.75 196 VAL A N 1
ATOM 1531 C CA . VAL A 1 196 ? 14.983 -4.575 -0.909 1.00 90.75 196 VAL A CA 1
ATOM 1532 C C . VAL A 1 196 ? 15.720 -3.340 -0.411 1.00 90.75 196 VAL A C 1
ATOM 1534 O O . VAL A 1 196 ? 16.912 -3.192 -0.706 1.00 90.75 196 VAL A O 1
ATOM 1537 N N . PRO A 1 197 ? 15.041 -2.451 0.325 1.00 87.12 197 PRO A N 1
ATOM 1538 C CA . PRO A 1 197 ? 15.646 -1.195 0.705 1.00 87.12 197 PRO A CA 1
ATOM 1539 C C . PRO A 1 197 ? 16.803 -1.403 1.692 1.00 87.12 197 PRO A C 1
ATOM 1541 O O . PRO A 1 197 ? 16.848 -2.424 2.398 1.00 87.12 197 PRO A O 1
ATOM 1544 N N . PRO A 1 198 ? 17.732 -0.436 1.784 1.00 83.62 198 PRO A N 1
ATOM 1545 C CA . PRO A 1 198 ? 18.864 -0.529 2.687 1.00 83.62 198 PRO A CA 1
ATOM 1546 C C . PRO A 1 198 ? 18.411 -0.678 4.142 1.00 83.62 198 PRO A C 1
ATOM 1548 O O . PRO A 1 198 ? 17.515 0.046 4.580 1.00 83.62 198 PRO A O 1
ATOM 1551 N N . PRO A 1 199 ? 19.057 -1.541 4.945 1.00 74.44 199 PRO A N 1
ATOM 1552 C CA . PRO A 1 199 ? 18.716 -1.692 6.359 1.00 74.44 199 PRO A CA 1
ATOM 1553 C C . PRO A 1 199 ? 18.995 -0.430 7.184 1.00 74.44 199 PRO A C 1
ATOM 1555 O O . PRO A 1 199 ? 18.409 -0.250 8.246 1.00 74.44 199 PRO A O 1
ATOM 1558 N N . THR A 1 200 ? 19.887 0.440 6.704 1.00 71.62 200 THR A N 1
ATOM 1559 C CA . THR A 1 200 ? 20.203 1.739 7.311 1.00 71.62 200 THR A CA 1
ATOM 1560 C C . THR A 1 200 ? 19.127 2.792 7.049 1.00 71.62 200 THR A C 1
ATOM 1562 O O . THR A 1 200 ? 19.108 3.820 7.724 1.00 71.62 200 THR A O 1
ATOM 1565 N N . TYR A 1 201 ? 18.216 2.553 6.102 1.00 77.12 201 TYR A N 1
ATOM 1566 C CA . TYR A 1 201 ? 17.148 3.485 5.773 1.00 77.12 201 TYR A CA 1
ATOM 1567 C C . TYR A 1 201 ? 15.927 3.207 6.663 1.00 77.12 201 TYR A C 1
ATOM 1569 O O . TYR A 1 201 ? 15.081 2.354 6.387 1.00 77.12 201 TYR A O 1
ATOM 1577 N N . ALA A 1 202 ? 15.861 3.912 7.796 1.00 64.44 202 ALA A N 1
ATOM 1578 C CA . ALA A 1 202 ? 14.862 3.677 8.841 1.00 64.44 202 ALA A CA 1
ATOM 1579 C C . ALA A 1 202 ? 13.416 3.993 8.409 1.00 64.44 202 ALA A C 1
ATOM 1581 O O . ALA A 1 202 ? 12.475 3.402 8.943 1.00 64.44 202 ALA A O 1
ATOM 1582 N N . ASP A 1 203 ? 13.239 4.871 7.420 1.00 67.94 203 ASP A N 1
ATOM 1583 C CA . ASP A 1 203 ? 11.929 5.320 6.931 1.00 67.94 203 ASP A CA 1
ATOM 1584 C C . ASP A 1 203 ? 11.346 4.424 5.830 1.00 67.94 203 ASP A C 1
ATOM 1586 O O . ASP A 1 203 ? 10.467 4.842 5.084 1.00 67.94 203 ASP A O 1
ATOM 1590 N N . THR A 1 204 ? 11.818 3.181 5.712 1.00 66.88 204 THR A N 1
ATOM 1591 C CA . THR A 1 204 ? 11.411 2.231 4.661 1.00 66.88 204 THR A CA 1
ATOM 1592 C C . THR A 1 204 ? 10.051 1.581 4.882 1.00 66.88 204 THR A C 1
ATOM 1594 O O . THR A 1 204 ? 9.400 1.166 3.920 1.00 66.88 204 THR A O 1
ATOM 1597 N N . TYR A 1 205 ? 9.623 1.514 6.139 1.00 77.25 205 TYR A N 1
ATOM 1598 C CA . TYR A 1 205 ? 8.452 0.773 6.597 1.00 77.25 205 TYR A CA 1
ATOM 1599 C C . TYR A 1 205 ? 7.194 1.644 6.625 1.00 77.25 205 TYR A C 1
ATOM 1601 O O . TYR A 1 205 ? 7.258 2.847 6.866 1.00 77.25 205 TYR A O 1
ATOM 1609 N N . ILE A 1 206 ? 6.039 1.020 6.397 1.00 84.19 206 ILE A N 1
ATOM 1610 C CA . ILE A 1 206 ? 4.723 1.673 6.449 1.00 84.19 206 ILE A CA 1
ATOM 1611 C C . ILE A 1 206 ? 4.196 1.622 7.889 1.00 84.19 206 ILE A C 1
ATOM 1613 O O . ILE A 1 206 ? 3.711 2.622 8.410 1.00 84.19 206 ILE A O 1
ATOM 1617 N N . PHE A 1 207 ? 4.351 0.482 8.571 1.00 82.81 207 PHE A N 1
ATOM 1618 C CA . PHE A 1 207 ? 3.943 0.285 9.962 1.00 82.81 207 PHE A CA 1
ATOM 1619 C C . PHE A 1 207 ? 5.164 0.459 10.878 1.00 82.81 207 PHE A C 1
ATOM 1621 O O . PHE A 1 207 ? 5.840 -0.501 11.257 1.00 82.81 207 PHE A O 1
ATOM 1628 N N . LYS A 1 208 ? 5.504 1.716 11.187 1.00 69.75 208 LYS A N 1
ATOM 1629 C CA . LYS A 1 208 ? 6.733 2.084 11.909 1.00 69.75 208 LYS A CA 1
ATOM 1630 C C . LYS A 1 208 ? 6.739 1.550 13.349 1.00 69.75 208 LYS A C 1
ATOM 1632 O O . LYS A 1 208 ? 5.914 1.936 14.167 1.00 69.75 208 LYS A O 1
ATOM 1637 N N . SER A 1 209 ? 7.682 0.654 13.647 1.00 54.06 209 SER A N 1
ATOM 1638 C CA . SER A 1 209 ? 8.299 0.396 14.964 1.00 54.06 209 SER A CA 1
ATOM 1639 C C . SER A 1 209 ? 9.211 -0.824 14.823 1.00 54.06 209 SER A C 1
ATOM 1641 O O . SER A 1 209 ? 8.799 -1.969 15.015 1.00 54.06 209 SER A O 1
ATOM 1643 N N . ARG A 1 210 ? 10.455 -0.604 14.396 1.00 64.25 210 ARG A N 1
ATOM 1644 C CA . ARG A 1 210 ? 11.446 -1.678 14.286 1.00 64.25 210 ARG A CA 1
ATOM 1645 C C . ARG A 1 210 ? 12.743 -1.195 14.906 1.00 64.25 210 ARG A C 1
ATOM 1647 O O . ARG A 1 210 ? 13.292 -0.190 14.469 1.00 64.25 210 ARG A O 1
ATOM 1654 N N . SER A 1 211 ? 13.233 -1.906 15.917 1.00 68.81 211 SER A N 1
ATOM 1655 C CA . SER A 1 211 ? 14.626 -1.750 16.333 1.00 68.81 211 SER A CA 1
ATOM 1656 C C . SER A 1 211 ? 15.548 -2.136 15.170 1.00 68.81 211 SER A C 1
ATOM 1658 O O . SER A 1 211 ? 15.152 -2.912 14.296 1.00 68.81 211 SER A O 1
ATOM 1660 N N . LEU A 1 212 ? 16.790 -1.647 15.165 1.00 66.56 212 LEU A N 1
ATOM 1661 C CA . LEU A 1 212 ? 17.764 -1.938 14.103 1.00 66.56 212 LEU A CA 1
ATOM 1662 C C . LEU A 1 212 ? 17.930 -3.451 13.844 1.00 66.56 212 LEU A C 1
ATOM 1664 O O . LEU A 1 212 ? 17.981 -3.896 12.699 1.00 66.56 212 LEU A O 1
ATOM 1668 N N . GLN A 1 213 ? 17.918 -4.270 14.901 1.00 67.12 213 GLN A N 1
ATOM 1669 C CA . GLN A 1 213 ? 17.960 -5.734 14.793 1.00 67.12 213 GLN A CA 1
ATOM 1670 C C . GLN A 1 213 ? 16.777 -6.306 13.992 1.00 67.12 213 GLN A C 1
ATOM 1672 O O . GLN A 1 213 ? 16.946 -7.249 13.215 1.00 67.12 213 GLN A O 1
ATOM 1677 N N . VAL A 1 214 ? 15.574 -5.759 14.183 1.00 70.88 214 VAL A N 1
ATOM 1678 C CA . VAL A 1 214 ? 14.369 -6.179 13.454 1.00 70.88 214 VAL A CA 1
ATOM 1679 C C . VAL A 1 214 ? 14.438 -5.718 11.997 1.00 70.88 214 VAL A C 1
ATOM 1681 O O . VAL A 1 214 ? 14.037 -6.471 11.112 1.00 70.88 214 VAL A O 1
ATOM 1684 N N . GLN A 1 215 ? 14.998 -4.534 11.731 1.00 73.50 215 GLN A N 1
ATOM 1685 C CA . GLN A 1 215 ? 15.194 -4.019 10.369 1.00 73.50 215 GLN A CA 1
ATOM 1686 C C . GLN A 1 215 ? 16.148 -4.910 9.560 1.00 73.50 215 GLN A C 1
ATOM 1688 O O . GLN A 1 215 ? 15.815 -5.323 8.453 1.00 73.50 215 GLN A O 1
ATOM 1693 N N . LEU A 1 216 ? 17.285 -5.299 10.141 1.00 70.44 216 LEU A N 1
ATOM 1694 C CA . LEU A 1 216 ? 18.261 -6.188 9.498 1.00 70.44 216 LEU A CA 1
ATOM 1695 C C . LEU A 1 216 ? 17.677 -7.562 9.142 1.00 70.44 216 LEU A C 1
ATOM 1697 O O . LEU A 1 216 ? 17.832 -8.055 8.018 1.00 70.44 216 LEU A O 1
ATOM 1701 N N . ARG A 1 217 ? 16.948 -8.168 10.089 1.00 73.12 217 ARG A N 1
ATOM 1702 C CA . ARG A 1 217 ? 16.237 -9.435 9.862 1.00 73.12 217 ARG A CA 1
ATOM 1703 C C . ARG A 1 217 ? 15.206 -9.303 8.749 1.00 73.12 217 ARG A C 1
ATOM 1705 O O . ARG A 1 217 ? 15.111 -10.184 7.897 1.00 73.12 217 ARG A O 1
ATOM 1712 N N . ALA A 1 218 ? 14.463 -8.201 8.746 1.00 76.75 218 ALA A N 1
ATOM 1713 C CA . ALA A 1 218 ? 13.444 -7.938 7.747 1.00 76.75 218 ALA A CA 1
ATOM 1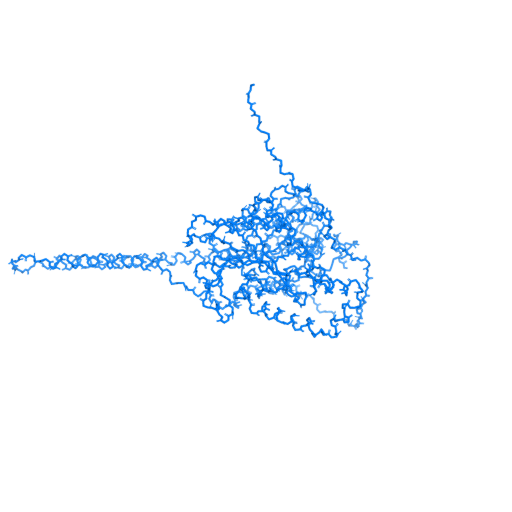714 C C . ALA A 1 218 ? 14.025 -7.806 6.336 1.00 76.75 218 ALA A C 1
ATOM 1716 O O . ALA A 1 218 ? 13.503 -8.461 5.442 1.00 76.75 218 ALA A O 1
ATOM 1717 N N . CYS A 1 219 ? 15.117 -7.059 6.133 1.00 79.25 219 CYS A N 1
ATOM 1718 C CA . CYS A 1 219 ? 15.748 -6.929 4.813 1.00 79.25 219 CYS A CA 1
ATOM 1719 C C . CYS A 1 219 ? 16.200 -8.291 4.256 1.00 79.25 219 CYS A C 1
ATOM 1721 O O . CYS A 1 219 ? 15.864 -8.634 3.124 1.00 79.25 219 CYS A O 1
ATOM 1723 N N . THR A 1 220 ? 16.882 -9.112 5.068 1.00 77.25 220 THR A N 1
ATOM 1724 C CA . THR A 1 220 ? 17.325 -10.459 4.639 1.00 77.25 220 THR A CA 1
ATOM 1725 C C . THR A 1 220 ? 16.141 -11.342 4.262 1.00 77.25 220 THR A C 1
ATOM 1727 O O . THR A 1 220 ? 16.131 -12.004 3.224 1.00 77.25 220 THR A O 1
ATOM 1730 N N . ASN A 1 221 ? 15.126 -11.365 5.126 1.00 82.81 221 ASN A N 1
ATOM 1731 C CA . ASN A 1 221 ? 13.962 -12.208 4.923 1.00 82.81 221 ASN A CA 1
ATOM 1732 C C . ASN A 1 221 ? 13.138 -11.749 3.718 1.00 82.81 221 ASN A C 1
ATOM 1734 O O . ASN A 1 221 ? 12.605 -12.599 3.009 1.00 82.81 221 ASN A O 1
ATOM 1738 N N . LEU A 1 222 ? 13.070 -10.438 3.470 1.00 87.31 222 LEU A N 1
ATOM 1739 C CA . LEU A 1 222 ? 12.391 -9.858 2.317 1.00 87.31 222 LEU A CA 1
ATOM 1740 C C . LEU A 1 222 ? 13.074 -10.273 1.011 1.00 87.31 222 LEU A C 1
ATOM 1742 O O . LEU A 1 222 ? 12.385 -10.739 0.110 1.00 87.31 222 LEU A O 1
ATOM 1746 N N . ALA A 1 223 ? 14.409 -10.205 0.940 1.00 88.69 223 ALA A N 1
ATOM 1747 C CA . ALA A 1 223 ? 15.172 -10.668 -0.223 1.00 88.69 223 ALA A CA 1
ATOM 1748 C C . ALA A 1 223 ? 14.907 -12.152 -0.527 1.00 88.69 223 ALA A C 1
ATOM 1750 O O . ALA A 1 223 ? 14.533 -12.518 -1.641 1.00 88.69 223 ALA A O 1
ATOM 1751 N N . MET A 1 224 ? 15.020 -13.016 0.489 1.00 88.88 224 MET A N 1
ATOM 1752 C CA . MET A 1 224 ? 14.749 -14.449 0.329 1.00 88.88 224 MET A CA 1
ATOM 1753 C C . MET A 1 224 ? 13.290 -14.731 -0.047 1.00 88.88 224 MET A C 1
ATOM 1755 O O . MET A 1 224 ? 13.007 -15.660 -0.804 1.00 88.88 224 MET A O 1
ATOM 1759 N N . TRP A 1 225 ? 12.350 -13.964 0.507 1.00 91.06 225 TRP A N 1
ATOM 1760 C CA . TRP A 1 225 ? 10.938 -14.099 0.179 1.00 91.06 225 TRP A CA 1
ATOM 1761 C C . TRP A 1 225 ? 10.646 -13.664 -1.259 1.00 91.06 225 TRP A C 1
ATOM 1763 O O . TRP A 1 225 ? 9.921 -14.384 -1.939 1.00 91.06 225 TRP A O 1
ATOM 1773 N N . PHE A 1 226 ? 11.248 -12.575 -1.753 1.00 94.94 226 PHE A N 1
ATOM 1774 C CA . PHE A 1 226 ? 11.133 -12.160 -3.155 1.00 94.94 226 PHE A CA 1
ATOM 1775 C C . PHE A 1 226 ? 11.618 -13.245 -4.115 1.00 94.94 226 PHE A C 1
ATOM 1777 O O . PHE A 1 226 ? 10.880 -13.580 -5.036 1.00 94.94 226 PHE A O 1
ATOM 1784 N N . HIS A 1 227 ? 12.777 -13.865 -3.870 1.00 93.81 227 HIS A N 1
ATOM 1785 C CA . HIS A 1 227 ? 13.239 -14.989 -4.693 1.00 93.81 227 HIS A CA 1
ATOM 1786 C C . HIS A 1 227 ? 12.212 -16.123 -4.756 1.00 93.81 227 HIS A C 1
ATOM 1788 O O . HIS A 1 227 ? 11.756 -16.472 -5.842 1.00 93.81 227 HIS A O 1
ATOM 1794 N N . ARG A 1 228 ? 11.779 -16.647 -3.600 1.00 93.12 228 ARG A N 1
ATOM 1795 C CA . ARG A 1 228 ? 10.800 -17.751 -3.557 1.00 93.12 228 ARG A CA 1
ATOM 1796 C C . ARG A 1 228 ? 9.473 -17.377 -4.212 1.00 93.12 228 ARG A C 1
ATOM 1798 O O . ARG A 1 228 ? 8.856 -18.196 -4.889 1.00 93.12 228 ARG A O 1
ATOM 1805 N N . LEU A 1 229 ? 9.020 -16.143 -3.992 1.00 96.00 229 LEU A N 1
ATOM 1806 C CA . LEU A 1 229 ? 7.801 -15.614 -4.589 1.00 96.00 229 LEU A CA 1
ATOM 1807 C C . LEU A 1 229 ? 7.906 -15.591 -6.113 1.00 96.00 229 LEU A C 1
ATOM 1809 O O . LEU A 1 229 ? 6.979 -16.035 -6.784 1.00 96.00 229 LEU A O 1
ATOM 1813 N N . LEU A 1 230 ? 9.014 -15.087 -6.655 1.00 97.44 230 LEU A N 1
ATOM 1814 C CA . LEU A 1 230 ? 9.207 -14.944 -8.094 1.00 97.44 230 LEU A CA 1
ATOM 1815 C C . LEU A 1 230 ? 9.456 -16.293 -8.777 1.00 97.44 230 LEU A C 1
ATOM 1817 O O . LEU A 1 230 ? 8.886 -16.540 -9.836 1.00 97.44 230 LEU A O 1
ATOM 1821 N N . GLU A 1 231 ? 10.194 -17.209 -8.147 1.00 96.12 231 GLU A N 1
ATOM 1822 C CA . GLU A 1 231 ? 10.320 -18.602 -8.599 1.00 96.12 231 GLU A CA 1
ATOM 1823 C C . GLU A 1 231 ? 8.948 -19.280 -8.702 1.00 96.12 231 GLU A C 1
ATOM 1825 O O . GLU A 1 231 ? 8.608 -19.870 -9.731 1.00 96.12 231 GLU A O 1
ATOM 1830 N N . ALA A 1 232 ? 8.115 -19.135 -7.666 1.00 94.38 232 ALA A N 1
ATOM 1831 C CA . ALA A 1 232 ? 6.753 -19.650 -7.677 1.00 94.38 232 ALA A CA 1
ATOM 1832 C C . ALA A 1 232 ? 5.882 -18.951 -8.735 1.00 94.38 232 ALA A C 1
ATOM 1834 O O . ALA A 1 232 ? 5.068 -19.606 -9.387 1.00 94.38 232 ALA A O 1
ATOM 1835 N N . ALA A 1 233 ? 6.041 -17.641 -8.938 1.00 96.62 233 ALA A N 1
ATOM 1836 C CA . ALA A 1 233 ? 5.302 -16.890 -9.949 1.00 96.62 233 ALA A CA 1
ATOM 1837 C C . ALA A 1 233 ? 5.651 -17.354 -11.374 1.00 96.62 233 ALA A C 1
ATOM 1839 O O . ALA A 1 233 ? 4.745 -17.510 -12.194 1.00 96.62 233 ALA A O 1
ATOM 1840 N N . VAL A 1 234 ? 6.926 -17.641 -11.656 1.00 97.19 234 VAL A N 1
ATOM 1841 C CA . VAL A 1 234 ? 7.376 -18.224 -12.932 1.00 97.19 234 VAL A CA 1
ATOM 1842 C C . VAL A 1 234 ? 6.814 -19.632 -13.105 1.00 97.19 234 VAL A C 1
ATOM 1844 O O . VAL A 1 234 ? 6.201 -19.932 -14.130 1.00 97.19 234 VAL A O 1
ATOM 1847 N N . HIS A 1 235 ? 6.949 -20.489 -12.087 1.00 96.31 235 HIS A N 1
ATOM 1848 C CA . HIS A 1 235 ? 6.436 -21.861 -12.128 1.00 96.31 235 HIS A CA 1
ATOM 1849 C C . HIS A 1 235 ? 4.928 -21.905 -12.430 1.00 96.31 235 HIS A C 1
ATOM 1851 O O . HIS A 1 235 ? 4.470 -22.694 -13.257 1.00 96.31 235 HIS A O 1
ATOM 1857 N N . ASN A 1 236 ? 4.163 -21.001 -11.811 1.00 93.56 236 ASN A N 1
ATOM 1858 C CA . ASN A 1 236 ? 2.719 -20.878 -11.999 1.00 93.56 236 ASN A CA 1
ATOM 1859 C C . ASN A 1 236 ? 2.314 -20.031 -13.220 1.00 93.56 236 ASN A C 1
ATOM 1861 O O . ASN A 1 236 ? 1.121 -19.812 -13.430 1.00 93.56 236 ASN A O 1
ATOM 1865 N N . ARG A 1 237 ? 3.276 -19.568 -14.035 1.00 94.25 237 ARG A N 1
ATOM 1866 C CA . ARG A 1 237 ? 3.056 -18.731 -15.231 1.00 94.25 237 ARG A CA 1
ATOM 1867 C C . ARG A 1 237 ? 2.293 -17.430 -14.951 1.00 94.25 237 ARG A C 1
ATOM 1869 O O . ARG A 1 237 ? 1.538 -16.954 -15.795 1.00 94.25 237 ARG A O 1
ATOM 1876 N N . VAL A 1 238 ? 2.479 -16.872 -13.759 1.00 94.50 238 VAL A N 1
ATOM 1877 C CA . VAL A 1 238 ? 2.003 -15.528 -13.398 1.00 94.50 238 VAL A CA 1
ATOM 1878 C C . VAL A 1 238 ? 2.878 -14.468 -14.070 1.00 94.50 238 VAL A C 1
ATOM 1880 O O . VAL A 1 238 ? 2.378 -13.442 -14.518 1.00 94.50 238 VAL A O 1
ATOM 1883 N N . VAL A 1 239 ? 4.182 -14.734 -14.155 1.00 96.56 239 VAL A N 1
ATOM 1884 C CA . VAL A 1 239 ? 5.180 -13.885 -14.818 1.00 96.56 239 VAL A CA 1
ATOM 1885 C C .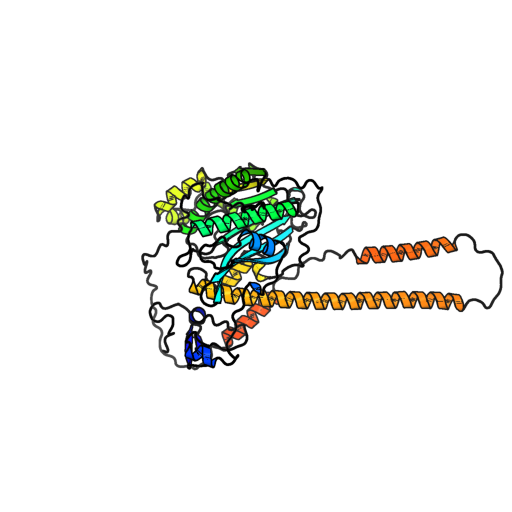 VAL A 1 239 ? 5.984 -14.731 -15.805 1.00 96.56 239 VAL A C 1
ATOM 1887 O O . VAL A 1 239 ? 6.020 -15.956 -15.689 1.00 96.56 239 VAL A O 1
ATOM 1890 N N . GLU A 1 240 ? 6.615 -14.095 -16.789 1.00 96.12 240 GLU A N 1
ATOM 1891 C CA . GLU A 1 240 ? 7.427 -14.788 -17.799 1.00 96.12 240 GLU A CA 1
ATOM 1892 C C . GLU A 1 240 ? 8.784 -15.222 -17.234 1.00 96.12 240 GLU A C 1
ATOM 1894 O O . GLU A 1 240 ? 9.276 -16.310 -17.524 1.00 96.12 240 GLU A O 1
ATOM 1899 N N . GLY A 1 241 ? 9.377 -14.372 -16.401 1.00 96.88 241 GLY A N 1
ATOM 1900 C CA . GLY A 1 241 ? 10.695 -14.573 -15.818 1.00 96.88 241 GLY A CA 1
ATOM 1901 C C . GLY A 1 241 ? 11.045 -13.431 -14.876 1.00 96.88 241 GLY A C 1
ATOM 1902 O O . GLY A 1 241 ? 10.308 -12.450 -14.766 1.00 96.88 241 GLY A O 1
ATOM 1903 N N . PHE A 1 242 ? 12.188 -13.534 -14.212 1.00 97.81 242 PHE A N 1
ATOM 1904 C CA . PHE A 1 242 ? 12.760 -12.421 -13.466 1.00 97.81 242 PHE A CA 1
ATOM 1905 C C . PHE A 1 242 ? 14.287 -12.472 -13.514 1.00 97.81 242 PHE A C 1
ATOM 1907 O O . PHE A 1 242 ? 14.874 -13.532 -13.723 1.00 97.81 242 PHE A O 1
ATOM 1914 N N . GLU A 1 243 ? 14.907 -11.315 -13.324 1.00 97.44 243 GLU A N 1
ATOM 1915 C CA . GLU A 1 243 ? 16.338 -11.161 -13.072 1.00 97.44 243 GLU A CA 1
ATOM 1916 C C . GLU A 1 243 ? 16.523 -10.559 -11.680 1.00 97.44 243 GLU A C 1
ATOM 1918 O O . GLU A 1 243 ? 15.669 -9.799 -11.208 1.00 97.44 243 GLU A O 1
ATOM 1923 N N . SER A 1 244 ? 17.626 -10.897 -11.023 1.00 95.44 244 SER A N 1
ATOM 1924 C CA . SER A 1 244 ? 18.000 -10.341 -9.728 1.00 95.44 244 SER A CA 1
ATOM 1925 C C . SER A 1 244 ? 19.480 -9.984 -9.706 1.00 95.44 244 SER A C 1
ATOM 1927 O O . SER A 1 244 ? 20.287 -10.618 -10.386 1.00 95.44 244 SER A O 1
ATOM 1929 N N . ALA A 1 245 ? 19.825 -8.940 -8.958 1.00 93.31 245 ALA A N 1
ATOM 1930 C CA . ALA A 1 245 ? 21.206 -8.524 -8.764 1.00 93.31 245 ALA A CA 1
ATOM 1931 C C . ALA A 1 245 ? 21.400 -7.764 -7.453 1.00 93.31 245 ALA A C 1
ATOM 1933 O O . ALA A 1 245 ? 20.456 -7.328 -6.785 1.00 93.31 245 ALA A O 1
ATOM 1934 N N . ARG A 1 246 ? 22.667 -7.576 -7.094 1.00 88.06 246 ARG A N 1
ATOM 1935 C CA . ARG A 1 246 ? 23.088 -6.813 -5.913 1.00 88.06 246 ARG A CA 1
ATOM 1936 C C . ARG A 1 246 ? 23.054 -5.317 -6.135 1.00 88.06 246 ARG A C 1
ATOM 1938 O O . ARG A 1 246 ? 22.828 -4.586 -5.179 1.00 88.06 246 ARG A O 1
ATOM 1945 N N . GLU A 1 247 ? 23.273 -4.901 -7.376 1.00 87.19 247 GLU A N 1
ATOM 1946 C CA . GLU A 1 247 ? 23.335 -3.515 -7.805 1.00 87.19 247 GLU A CA 1
ATOM 1947 C C . GLU A 1 247 ? 22.342 -3.271 -8.938 1.00 87.19 247 GLU A C 1
ATOM 1949 O O . GLU A 1 247 ? 22.172 -4.104 -9.829 1.00 87.19 247 GLU A O 1
ATOM 1954 N N . CYS A 1 248 ? 21.694 -2.106 -8.929 1.00 88.88 248 CYS A N 1
ATOM 1955 C CA . CYS A 1 248 ? 20.736 -1.750 -9.975 1.00 88.88 248 CYS A CA 1
ATOM 1956 C C . CYS A 1 248 ? 21.384 -1.608 -11.360 1.00 88.88 248 CYS A C 1
ATOM 1958 O O . CYS A 1 248 ? 20.700 -1.763 -12.362 1.00 88.88 248 CYS A O 1
ATOM 1960 N N . THR A 1 249 ? 22.690 -1.333 -11.426 1.00 89.69 249 THR A N 1
ATOM 1961 C CA . THR A 1 249 ? 23.441 -1.183 -12.682 1.00 89.69 249 THR A CA 1
ATOM 1962 C C . THR A 1 249 ? 23.734 -2.503 -13.387 1.00 89.69 249 THR A C 1
ATOM 1964 O O . THR A 1 249 ? 24.075 -2.484 -14.566 1.00 89.69 249 THR A O 1
ATOM 1967 N N . ASP A 1 250 ? 23.620 -3.629 -12.681 1.00 92.00 250 ASP A N 1
ATOM 1968 C CA . ASP A 1 250 ? 23.992 -4.949 -13.203 1.00 92.00 250 ASP A CA 1
ATOM 1969 C C . ASP A 1 250 ? 22.857 -5.605 -14.007 1.00 92.00 250 ASP A C 1
ATOM 1971 O O . ASP A 1 250 ? 23.069 -6.601 -14.695 1.00 92.00 250 ASP A O 1
ATOM 1975 N N . ILE A 1 251 ? 21.649 -5.046 -13.920 1.00 95.31 251 ILE A N 1
ATOM 1976 C CA . ILE A 1 251 ? 20.424 -5.523 -14.570 1.00 95.31 251 ILE A CA 1
ATOM 1977 C C . ILE A 1 251 ? 19.653 -4.334 -15.153 1.00 95.31 251 ILE A C 1
ATOM 1979 O O . ILE A 1 251 ? 20.000 -3.179 -14.918 1.00 95.31 251 ILE A O 1
ATOM 1983 N N . ASP A 1 252 ? 18.583 -4.591 -15.908 1.00 94.81 252 ASP A N 1
ATOM 1984 C CA . ASP A 1 252 ? 17.710 -3.542 -16.463 1.00 94.81 252 ASP A CA 1
ATOM 1985 C C . ASP A 1 252 ? 16.833 -2.886 -15.375 1.00 94.81 252 ASP A C 1
ATOM 1987 O O . ASP A 1 252 ? 15.607 -2.988 -15.388 1.00 94.81 252 ASP A O 1
ATOM 1991 N N . PHE A 1 253 ? 17.461 -2.238 -14.390 1.00 95.06 253 PHE A N 1
ATOM 1992 C CA . PHE A 1 253 ? 16.812 -1.501 -13.311 1.00 95.06 253 PHE A CA 1
ATOM 1993 C C . PHE A 1 253 ? 17.180 -0.010 -13.415 1.00 95.06 253 PHE A C 1
ATOM 1995 O O . PHE A 1 253 ? 18.219 0.416 -12.904 1.00 95.06 253 PHE A O 1
ATOM 2002 N N . PRO A 1 254 ? 16.349 0.822 -14.068 1.00 92.50 254 PRO A N 1
ATOM 2003 C CA . PRO A 1 254 ? 16.683 2.222 -14.299 1.00 92.50 254 PRO A CA 1
ATOM 2004 C C . PRO A 1 254 ? 16.684 3.025 -12.984 1.00 92.50 254 PRO A C 1
ATOM 2006 O O . PRO A 1 254 ? 15.631 3.139 -12.359 1.00 92.50 254 PRO A O 1
ATOM 2009 N N . PRO A 1 255 ? 17.798 3.674 -12.576 1.00 89.62 255 PRO A N 1
ATOM 2010 C CA . PRO A 1 255 ? 17.849 4.465 -11.337 1.00 89.62 255 PRO A CA 1
ATOM 2011 C C . PRO A 1 255 ? 16.831 5.614 -11.289 1.00 89.62 255 PRO A C 1
ATOM 2013 O O . PRO A 1 255 ? 16.448 6.065 -10.216 1.00 89.62 255 PRO A O 1
ATOM 2016 N N . SER A 1 256 ? 16.348 6.060 -12.454 1.00 90.81 256 SER A N 1
ATOM 2017 C CA . SER A 1 256 ? 15.310 7.084 -12.609 1.00 90.81 256 SER A CA 1
ATOM 2018 C C . SER A 1 256 ? 13.925 6.682 -12.088 1.00 90.81 256 SER A C 1
ATOM 2020 O O . SER A 1 256 ? 13.004 7.497 -12.166 1.00 90.81 256 SER A O 1
ATOM 2022 N N . VAL A 1 257 ? 13.727 5.446 -11.617 1.00 91.19 257 VAL A N 1
ATOM 2023 C CA . VAL A 1 257 ? 12.488 5.048 -10.919 1.00 91.19 257 VAL A CA 1
ATOM 2024 C C . VAL A 1 257 ? 12.499 5.428 -9.441 1.00 91.19 257 VAL A C 1
ATOM 2026 O O . VAL A 1 257 ? 11.422 5.528 -8.853 1.00 91.19 257 VAL A O 1
ATOM 2029 N N . PHE A 1 258 ? 13.683 5.658 -8.861 1.00 89.50 258 PHE A N 1
ATOM 2030 C CA . PHE A 1 258 ? 13.825 6.076 -7.472 1.00 89.50 258 PHE A CA 1
ATOM 2031 C C . PHE A 1 258 ? 13.464 7.545 -7.290 1.00 89.50 258 PHE A C 1
ATOM 2033 O O . PHE A 1 258 ? 13.811 8.409 -8.105 1.00 89.50 258 PHE A O 1
ATOM 2040 N N . ASP A 1 259 ? 12.817 7.841 -6.166 1.00 85.06 259 ASP A N 1
ATOM 2041 C CA . ASP A 1 259 ? 12.780 9.208 -5.669 1.00 85.06 259 ASP A CA 1
ATOM 2042 C C . ASP A 1 259 ? 14.170 9.609 -5.121 1.00 85.06 259 ASP A C 1
ATOM 2044 O O . ASP A 1 259 ? 14.953 8.743 -4.720 1.00 85.06 259 ASP A O 1
ATOM 2048 N N . PRO A 1 260 ? 14.516 10.914 -5.083 1.00 85.81 260 PRO A N 1
ATOM 2049 C CA . PRO A 1 260 ? 15.851 11.361 -4.668 1.00 85.81 260 PRO A CA 1
ATOM 2050 C C . PRO A 1 260 ? 16.299 10.861 -3.289 1.00 85.81 260 PRO A C 1
ATOM 2052 O O . PRO A 1 260 ? 17.479 10.585 -3.100 1.00 85.81 260 PRO A O 1
ATOM 2055 N N . GLU A 1 261 ? 15.369 10.717 -2.343 1.00 85.62 261 GLU A N 1
ATOM 2056 C CA . GLU A 1 261 ? 15.653 10.194 -1.001 1.00 85.62 261 GLU A CA 1
ATOM 2057 C C . GLU A 1 261 ? 16.041 8.709 -1.027 1.00 85.62 261 GLU A C 1
ATOM 2059 O O . GLU A 1 261 ? 16.973 8.310 -0.335 1.00 85.62 261 GLU A O 1
ATOM 2064 N N . GLU A 1 262 ? 15.378 7.896 -1.857 1.00 87.62 262 GLU A N 1
ATOM 2065 C CA . GLU A 1 262 ? 15.713 6.475 -2.028 1.00 87.62 262 GLU A CA 1
ATOM 2066 C C . GLU A 1 262 ? 17.078 6.321 -2.714 1.00 87.62 262 GLU A C 1
ATOM 2068 O O . GLU A 1 262 ? 17.911 5.528 -2.278 1.00 87.62 262 GLU A O 1
ATOM 2073 N N . ALA A 1 263 ? 17.346 7.135 -3.741 1.00 88.56 263 ALA A N 1
ATOM 2074 C CA . ALA A 1 263 ? 18.639 7.151 -4.422 1.00 88.56 263 ALA A CA 1
ATOM 2075 C C . ALA A 1 263 ? 19.788 7.590 -3.490 1.00 88.56 263 ALA A C 1
ATOM 2077 O O . ALA A 1 263 ? 20.883 7.018 -3.535 1.00 88.56 263 ALA A O 1
ATOM 2078 N N . ALA A 1 264 ? 19.541 8.582 -2.628 1.00 89.19 264 ALA A N 1
ATOM 2079 C CA . ALA A 1 264 ? 20.491 9.011 -1.606 1.00 89.19 264 ALA A CA 1
ATOM 2080 C C . ALA A 1 264 ? 20.735 7.902 -0.573 1.00 89.19 264 ALA A C 1
ATOM 2082 O O . ALA A 1 264 ? 21.886 7.572 -0.309 1.00 89.19 264 ALA A O 1
ATOM 2083 N N . ALA A 1 265 ? 19.678 7.254 -0.075 1.00 88.31 265 ALA A N 1
ATOM 2084 C CA . ALA A 1 265 ? 19.794 6.155 0.882 1.00 88.31 265 ALA A CA 1
ATOM 2085 C C . ALA A 1 265 ? 20.601 4.964 0.332 1.00 88.31 265 ALA A C 1
ATOM 2087 O O . ALA A 1 265 ? 21.409 4.379 1.054 1.00 88.31 265 ALA A O 1
ATOM 2088 N N . GLU A 1 266 ? 20.425 4.615 -0.945 1.00 88.56 266 GLU A N 1
ATOM 2089 C CA . GLU A 1 266 ? 21.243 3.591 -1.608 1.00 88.56 266 GLU A CA 1
ATOM 2090 C C . GLU A 1 266 ? 22.711 4.022 -1.744 1.00 88.56 266 GLU A C 1
ATOM 2092 O O . GLU A 1 266 ? 23.620 3.220 -1.530 1.00 88.56 266 GLU A O 1
ATOM 2097 N N . THR A 1 267 ? 22.965 5.297 -2.047 1.00 89.31 267 THR A N 1
ATOM 2098 C CA . THR A 1 267 ? 24.330 5.846 -2.118 1.00 89.31 267 THR A CA 1
ATOM 2099 C C . THR A 1 267 ? 25.016 5.815 -0.750 1.00 89.31 267 THR A C 1
ATOM 2101 O O . THR A 1 267 ? 26.152 5.349 -0.635 1.00 89.31 267 THR A O 1
ATOM 2104 N N . ASP A 1 268 ? 24.310 6.239 0.297 1.00 87.12 268 ASP A N 1
ATOM 2105 C CA . ASP A 1 268 ? 24.793 6.221 1.677 1.00 87.12 268 ASP A CA 1
ATOM 2106 C C . ASP A 1 268 ? 25.084 4.794 2.144 1.00 87.12 268 ASP A C 1
ATOM 2108 O O . ASP A 1 268 ? 26.111 4.538 2.776 1.00 87.12 268 ASP A O 1
ATOM 2112 N N . TYR A 1 269 ? 24.217 3.841 1.796 1.00 84.62 269 TYR A N 1
ATOM 2113 C CA . TYR A 1 269 ? 24.423 2.436 2.127 1.00 84.62 269 TYR A CA 1
ATOM 2114 C C . TYR A 1 269 ? 25.663 1.856 1.443 1.00 84.62 269 TYR A C 1
ATOM 2116 O O . TYR A 1 269 ? 26.463 1.199 2.108 1.00 84.62 269 TYR A O 1
ATOM 2124 N N . LYS A 1 270 ? 25.886 2.153 0.156 1.00 84.56 270 LYS A N 1
ATOM 2125 C CA . LYS A 1 270 ? 27.113 1.753 -0.557 1.00 84.56 270 LYS A CA 1
ATOM 2126 C C . LYS A 1 270 ? 28.365 2.302 0.110 1.00 84.56 270 LYS A C 1
ATOM 2128 O O . LYS A 1 270 ? 29.322 1.563 0.322 1.00 84.56 270 LYS A O 1
ATOM 2133 N N . HIS A 1 271 ? 28.354 3.584 0.472 1.00 85.06 271 HIS A N 1
ATOM 2134 C CA . HIS A 1 271 ? 29.469 4.190 1.191 1.00 85.06 271 HIS A CA 1
ATOM 2135 C C . HIS A 1 271 ? 29.687 3.508 2.548 1.00 85.06 271 HIS A C 1
ATOM 2137 O O . HIS A 1 271 ? 30.819 3.215 2.930 1.00 85.06 271 HIS A O 1
ATOM 2143 N N . TRP A 1 272 ? 28.605 3.203 3.261 1.00 79.50 272 TRP A N 1
ATOM 2144 C CA . TRP A 1 272 ? 28.662 2.552 4.563 1.00 79.50 272 TRP A CA 1
ATOM 2145 C C . TRP A 1 272 ? 29.143 1.092 4.500 1.00 79.50 272 TRP A C 1
ATOM 2147 O O . TRP A 1 272 ? 29.839 0.659 5.414 1.00 79.50 272 TRP A O 1
ATOM 2157 N N . LEU A 1 273 ? 28.868 0.351 3.420 1.00 77.62 273 LEU A N 1
ATOM 2158 C CA . LEU A 1 273 ? 29.428 -0.992 3.201 1.00 77.62 273 LEU A CA 1
ATOM 2159 C C . LEU A 1 273 ? 30.963 -0.984 3.111 1.00 77.62 273 LEU A C 1
ATOM 2161 O O . LEU A 1 273 ? 31.607 -1.934 3.546 1.00 77.62 273 LEU A O 1
ATOM 2165 N N . VAL A 1 274 ? 31.550 0.091 2.577 1.00 81.25 274 VAL A N 1
ATOM 2166 C CA . VAL A 1 274 ? 33.011 0.263 2.482 1.00 81.25 274 VAL A CA 1
ATOM 2167 C C . VAL A 1 274 ? 33.583 0.895 3.759 1.00 81.25 274 VAL A C 1
ATOM 2169 O O . VAL A 1 274 ? 34.689 0.564 4.190 1.00 81.25 274 VAL A O 1
ATOM 2172 N N . HIS A 1 275 ? 32.826 1.798 4.384 1.00 80.31 275 HIS A N 1
ATOM 2173 C CA . HIS A 1 275 ? 33.240 2.588 5.542 1.00 80.31 275 HIS A CA 1
ATOM 2174 C C . HIS A 1 275 ? 32.165 2.575 6.644 1.00 80.31 275 HIS A C 1
ATOM 2176 O O . HIS A 1 275 ? 31.441 3.563 6.828 1.00 80.31 275 HIS A O 1
ATOM 2182 N N . PRO A 1 276 ? 32.037 1.473 7.406 1.00 73.31 276 PRO A N 1
ATOM 2183 C CA . PRO A 1 276 ? 30.947 1.325 8.357 1.00 73.31 276 PRO A CA 1
ATOM 2184 C C . PRO A 1 276 ? 31.155 2.208 9.596 1.00 73.31 276 PRO A C 1
ATOM 2186 O O . PRO A 1 276 ? 32.205 2.195 10.239 1.00 73.31 276 PRO A O 1
ATOM 2189 N N . HIS A 1 277 ? 30.131 2.987 9.959 1.00 68.00 277 HIS A N 1
ATOM 2190 C CA . HIS A 1 277 ? 30.197 3.905 11.100 1.00 68.00 277 HIS A CA 1
ATOM 2191 C C . HIS A 1 277 ? 30.343 3.139 12.437 1.00 68.00 277 HIS A C 1
ATOM 2193 O O . HIS A 1 277 ? 29.479 2.307 12.745 1.00 68.00 277 HIS A O 1
ATOM 2199 N N . PRO A 1 278 ? 31.339 3.458 13.295 1.00 71.06 278 PRO A N 1
ATOM 2200 C CA . PRO A 1 278 ? 31.639 2.690 14.509 1.00 71.06 278 PRO A CA 1
ATOM 2201 C C . PRO A 1 278 ? 30.457 2.510 15.470 1.00 71.06 278 PRO A C 1
ATOM 2203 O O . PRO A 1 278 ? 30.309 1.449 16.065 1.00 71.06 278 PRO A O 1
ATOM 2206 N N . ALA A 1 279 ? 29.581 3.512 15.601 1.00 66.69 279 ALA A N 1
ATOM 2207 C CA . ALA A 1 279 ? 28.409 3.422 16.480 1.00 66.69 279 ALA A CA 1
ATOM 2208 C C . ALA A 1 279 ? 27.351 2.412 15.989 1.00 66.69 279 ALA A C 1
ATOM 2210 O O . ALA A 1 279 ? 26.752 1.711 16.800 1.00 66.69 279 ALA A O 1
ATOM 2211 N N . LEU A 1 280 ? 27.145 2.306 14.670 1.00 64.25 280 LEU A N 1
ATOM 2212 C CA . LEU A 1 280 ? 26.232 1.323 14.072 1.00 64.25 280 LEU A CA 1
ATOM 2213 C C . LEU A 1 280 ? 26.838 -0.080 14.159 1.00 64.25 280 LEU A C 1
ATOM 2215 O O . LEU A 1 280 ? 26.153 -1.020 14.548 1.00 64.25 280 LEU A O 1
ATOM 2219 N N . VAL A 1 281 ? 28.143 -0.204 13.899 1.00 68.69 281 VAL A N 1
ATOM 2220 C CA . VAL A 1 281 ? 28.890 -1.458 14.088 1.00 68.69 281 VAL A CA 1
ATOM 2221 C C . VAL A 1 281 ? 28.824 -1.922 15.542 1.00 68.69 281 VAL A C 1
ATOM 2223 O O . VAL A 1 281 ? 28.579 -3.095 15.797 1.00 68.69 281 VAL A O 1
ATOM 2226 N N . ALA A 1 282 ? 28.968 -1.015 16.510 1.00 67.56 282 ALA A N 1
ATOM 2227 C CA . ALA A 1 282 ? 28.835 -1.337 17.928 1.00 67.56 282 ALA A CA 1
ATOM 2228 C C . ALA A 1 282 ? 27.421 -1.830 18.282 1.00 67.56 282 ALA A C 1
ATOM 2230 O O . ALA A 1 282 ? 27.292 -2.803 19.020 1.00 67.56 282 ALA A O 1
ATOM 2231 N N . GLN A 1 283 ? 26.368 -1.217 17.727 1.00 64.88 283 GLN A N 1
ATOM 2232 C CA . GLN A 1 283 ? 24.986 -1.684 17.910 1.00 64.88 283 GLN A CA 1
ATOM 2233 C C . GLN A 1 283 ? 24.750 -3.069 17.290 1.00 64.88 283 GLN A C 1
ATOM 2235 O O . GLN A 1 283 ? 24.102 -3.911 17.910 1.00 64.88 283 GLN A O 1
ATOM 2240 N N . VAL A 1 284 ? 25.298 -3.326 16.099 1.00 63.34 284 VAL A N 1
ATOM 2241 C CA . VAL A 1 284 ? 25.214 -4.630 15.420 1.00 63.34 284 VAL A CA 1
ATOM 2242 C C . VAL A 1 284 ? 26.014 -5.700 16.169 1.00 63.34 284 VAL A C 1
ATOM 2244 O O . VAL A 1 284 ? 25.528 -6.813 16.340 1.00 63.34 284 VAL A O 1
ATOM 2247 N N . ASN A 1 285 ? 27.205 -5.374 16.672 1.00 64.88 285 ASN A N 1
ATOM 2248 C CA . ASN A 1 285 ? 28.066 -6.310 17.400 1.00 64.88 285 ASN A CA 1
ATOM 2249 C C . ASN A 1 285 ? 27.574 -6.596 18.824 1.00 64.88 285 ASN A C 1
ATOM 2251 O O . ASN A 1 285 ? 27.783 -7.696 19.333 1.00 64.88 285 ASN A O 1
ATOM 2255 N N . ALA A 1 286 ? 26.878 -5.646 19.458 1.00 64.44 286 ALA A N 1
ATOM 2256 C CA . ALA A 1 286 ? 26.218 -5.864 20.746 1.00 64.44 286 ALA A CA 1
ATOM 2257 C C . ALA A 1 286 ? 25.146 -6.968 20.678 1.00 64.44 286 ALA A C 1
ATOM 2259 O O . ALA A 1 286 ? 24.800 -7.564 21.696 1.00 64.44 286 ALA A O 1
ATOM 2260 N N . CYS A 1 287 ? 24.650 -7.286 19.481 1.00 58.41 287 CYS A N 1
ATOM 2261 C CA . CYS A 1 287 ? 23.778 -8.420 19.231 1.00 58.41 287 CYS A CA 1
ATOM 2262 C C . CYS A 1 287 ? 24.528 -9.445 18.357 1.00 58.41 287 CYS A C 1
ATOM 2264 O O . CYS A 1 287 ? 24.512 -9.379 17.136 1.00 58.41 287 CYS A O 1
ATOM 2266 N N . GLN A 1 288 ? 25.206 -10.423 18.967 1.00 54.41 288 GLN A N 1
ATOM 2267 C CA . GLN A 1 288 ? 26.068 -11.389 18.251 1.00 54.41 288 GLN A CA 1
ATOM 2268 C C . GLN A 1 288 ? 25.390 -12.058 17.031 1.00 54.41 288 GLN A C 1
ATOM 2270 O O . GLN A 1 288 ? 26.030 -12.259 16.005 1.00 54.41 288 GLN A O 1
ATOM 2275 N N . GLN A 1 289 ? 24.075 -12.318 17.089 1.00 56.69 289 GLN A N 1
ATOM 2276 C CA . GLN A 1 289 ? 23.300 -12.879 15.968 1.00 56.69 289 GLN A CA 1
ATOM 2277 C C . GLN A 1 289 ? 23.119 -11.920 14.774 1.00 56.69 289 GLN A C 1
ATOM 2279 O O . GLN A 1 289 ? 22.808 -12.379 13.677 1.00 56.69 289 GLN A O 1
ATOM 2284 N N . THR A 1 290 ? 23.238 -10.600 14.958 1.00 57.12 290 THR A N 1
ATOM 2285 C CA . THR A 1 290 ? 23.079 -9.625 13.866 1.00 57.12 290 THR A CA 1
ATOM 2286 C C . THR A 1 290 ? 24.347 -9.387 13.068 1.00 57.12 290 THR A C 1
ATOM 2288 O O . THR A 1 290 ? 24.217 -9.013 11.912 1.00 57.12 290 THR A O 1
ATOM 2291 N N . SER A 1 291 ? 25.534 -9.636 13.625 1.00 57.00 291 SER A N 1
ATOM 2292 C CA . SER A 1 291 ? 26.806 -9.431 12.915 1.00 57.00 291 SER A CA 1
ATOM 2293 C C . SER A 1 291 ? 26.976 -10.426 11.752 1.00 57.00 291 SER A C 1
ATOM 2295 O O . SER A 1 291 ? 27.113 -10.016 10.604 1.00 57.00 291 SER A O 1
ATOM 2297 N N . GLU A 1 292 ? 26.773 -11.728 11.996 1.00 61.91 292 GLU A N 1
ATOM 2298 C CA . GLU A 1 292 ? 26.800 -12.754 10.934 1.00 61.91 292 GLU A CA 1
ATOM 2299 C C . GLU A 1 292 ? 25.669 -12.585 9.906 1.00 61.91 292 GLU A C 1
ATOM 2301 O O . GLU A 1 292 ? 25.832 -12.843 8.713 1.00 61.91 292 GLU A O 1
ATOM 2306 N N . MET A 1 293 ? 24.480 -12.173 10.361 1.00 59.19 293 MET A N 1
ATOM 2307 C CA . MET A 1 293 ? 23.346 -11.914 9.472 1.00 59.19 293 MET A CA 1
ATOM 2308 C C . MET A 1 293 ? 23.620 -10.712 8.569 1.00 59.19 293 MET A C 1
ATOM 2310 O O . MET A 1 293 ? 23.268 -10.729 7.394 1.00 59.19 293 MET A O 1
ATOM 2314 N N . PHE A 1 294 ? 24.273 -9.692 9.116 1.00 61.31 294 PHE A N 1
ATOM 2315 C CA . PHE A 1 294 ? 24.659 -8.493 8.403 1.00 61.31 294 PHE A CA 1
ATOM 2316 C C . PHE A 1 294 ? 25.686 -8.785 7.298 1.00 61.31 294 PHE A C 1
ATOM 2318 O O . PHE A 1 294 ? 25.472 -8.375 6.158 1.00 61.31 294 PHE A O 1
ATOM 2325 N N . GLU A 1 295 ? 26.727 -9.571 7.589 1.00 61.81 295 GLU A N 1
ATOM 2326 C CA . GLU A 1 295 ? 27.700 -10.022 6.580 1.00 61.81 295 GLU A CA 1
ATOM 2327 C C . GLU A 1 295 ? 27.025 -10.794 5.435 1.00 61.81 295 GLU A C 1
ATOM 2329 O O . GLU A 1 295 ? 27.325 -10.573 4.263 1.00 61.81 295 GLU A O 1
ATOM 2334 N N . ARG A 1 296 ? 26.029 -11.640 5.739 1.00 61.50 296 ARG A N 1
ATOM 2335 C CA . ARG A 1 296 ? 25.257 -12.357 4.706 1.00 61.50 296 ARG A CA 1
ATOM 2336 C C . ARG A 1 296 ? 24.464 -11.421 3.790 1.00 61.50 296 ARG A C 1
ATOM 2338 O O . ARG A 1 296 ? 24.402 -11.695 2.592 1.00 61.50 296 ARG A O 1
ATOM 2345 N N . ILE A 1 297 ? 23.871 -10.350 4.328 1.00 61.31 297 ILE A N 1
ATOM 2346 C CA . ILE A 1 297 ? 23.167 -9.330 3.528 1.00 61.31 297 ILE A CA 1
ATOM 2347 C C . ILE A 1 297 ? 24.166 -8.584 2.638 1.00 61.31 297 ILE A C 1
ATOM 2349 O O . ILE A 1 297 ? 23.938 -8.428 1.442 1.00 61.31 297 ILE A O 1
ATOM 2353 N N . ALA A 1 298 ? 25.282 -8.142 3.219 1.00 60.28 298 ALA A N 1
ATOM 2354 C CA . ALA A 1 298 ? 26.294 -7.359 2.520 1.00 60.28 298 ALA A CA 1
ATOM 2355 C C . ALA A 1 298 ? 26.979 -8.146 1.386 1.00 60.28 298 ALA A C 1
ATOM 2357 O O . ALA A 1 298 ? 27.243 -7.590 0.322 1.00 60.28 298 ALA A O 1
ATOM 2358 N N . GLU A 1 299 ? 27.247 -9.442 1.578 1.00 61.31 299 GLU A N 1
ATOM 2359 C CA . GLU A 1 299 ? 28.075 -10.211 0.644 1.00 61.31 299 GLU A CA 1
ATOM 2360 C C . GLU A 1 299 ? 27.313 -11.145 -0.302 1.00 61.31 299 GLU A C 1
ATOM 2362 O O . GLU A 1 299 ? 27.916 -11.612 -1.274 1.00 61.31 299 GLU A O 1
ATOM 2367 N N . LYS A 1 300 ? 26.047 -11.510 -0.032 1.00 61.88 300 LYS A N 1
ATOM 2368 C CA . LYS A 1 300 ? 25.402 -12.652 -0.721 1.00 61.88 300 LYS A CA 1
ATOM 2369 C C . LYS A 1 300 ? 23.949 -12.474 -1.155 1.00 61.88 300 LYS A C 1
ATOM 2371 O O . LYS A 1 300 ? 23.449 -13.378 -1.819 1.00 61.88 300 LYS A O 1
ATOM 2376 N N . THR A 1 301 ? 23.271 -11.374 -0.831 1.00 77.50 301 THR A N 1
ATOM 2377 C CA . THR A 1 301 ? 21.852 -11.220 -1.196 1.00 77.50 301 THR A CA 1
ATOM 2378 C C . THR A 1 301 ? 21.652 -10.264 -2.358 1.00 77.50 301 THR A C 1
ATOM 2380 O O . THR A 1 301 ? 22.028 -9.096 -2.266 1.00 77.50 301 THR A O 1
ATOM 2383 N N . ASP A 1 302 ? 20.997 -10.739 -3.414 1.00 89.62 302 ASP A N 1
ATOM 2384 C CA . ASP A 1 302 ? 20.437 -9.858 -4.432 1.00 89.62 302 ASP A CA 1
ATOM 2385 C C . ASP A 1 302 ? 19.359 -8.972 -3.799 1.00 89.62 302 ASP A C 1
ATOM 2387 O O . ASP A 1 302 ? 18.537 -9.425 -2.994 1.00 89.62 302 ASP A O 1
ATOM 2391 N N . ARG A 1 303 ? 19.390 -7.682 -4.137 1.00 90.88 303 ARG A N 1
ATOM 2392 C CA . ARG A 1 303 ? 18.479 -6.667 -3.587 1.00 90.88 303 ARG A CA 1
ATOM 2393 C C . ARG A 1 303 ? 17.598 -6.034 -4.647 1.00 90.88 303 ARG A C 1
ATOM 2395 O O . ARG A 1 303 ? 16.547 -5.509 -4.298 1.00 90.88 303 ARG A O 1
ATOM 2402 N N . PHE A 1 304 ? 17.993 -6.090 -5.912 1.00 94.88 304 PHE A N 1
ATOM 2403 C CA . PHE A 1 304 ? 17.256 -5.522 -7.031 1.00 94.88 304 PHE A CA 1
ATOM 2404 C C . PHE A 1 304 ? 16.654 -6.648 -7.854 1.00 94.88 304 PHE A C 1
ATOM 2406 O O . PHE A 1 304 ? 17.333 -7.626 -8.153 1.00 94.88 304 PHE A O 1
ATOM 2413 N N . PHE A 1 305 ? 15.384 -6.500 -8.220 1.00 97.50 305 PHE A N 1
ATOM 2414 C CA . PHE A 1 305 ? 14.629 -7.502 -8.960 1.00 97.50 305 PHE A CA 1
ATOM 2415 C C . PHE A 1 305 ? 13.909 -6.842 -10.137 1.00 97.50 305 PHE A C 1
ATOM 2417 O O . PHE A 1 305 ? 13.239 -5.815 -9.981 1.00 97.50 305 PHE A O 1
ATOM 2424 N N . VAL A 1 306 ? 14.033 -7.449 -11.316 1.00 98.00 306 VAL A N 1
ATOM 2425 C CA . VAL A 1 306 ? 13.366 -7.038 -12.557 1.00 98.00 306 VAL A CA 1
ATOM 2426 C C . VAL A 1 306 ? 12.450 -8.173 -12.991 1.00 98.00 306 VAL A C 1
ATOM 2428 O O . VAL A 1 306 ? 12.901 -9.204 -13.488 1.00 98.00 306 VAL A O 1
ATOM 2431 N N . VAL A 1 307 ? 11.150 -7.997 -12.780 1.00 98.12 307 VAL A N 1
ATOM 2432 C CA . VAL A 1 307 ? 10.122 -8.996 -13.085 1.00 98.12 307 VAL A CA 1
ATOM 2433 C C . VAL A 1 307 ? 9.595 -8.758 -14.494 1.00 98.12 307 VAL A C 1
ATOM 2435 O O . VAL A 1 307 ? 9.058 -7.688 -14.780 1.00 98.12 307 VAL A O 1
ATOM 2438 N N . LYS A 1 308 ? 9.721 -9.754 -15.371 1.00 97.19 308 LYS A N 1
ATOM 2439 C CA . LYS A 1 308 ? 9.244 -9.701 -16.758 1.00 97.19 308 LYS A CA 1
ATOM 2440 C C . LYS A 1 308 ? 7.815 -10.224 -16.826 1.00 97.19 308 LYS A C 1
ATOM 2442 O O . LYS A 1 308 ? 7.543 -11.380 -16.497 1.00 97.19 308 LYS A O 1
ATOM 2447 N N . LEU A 1 309 ? 6.894 -9.368 -17.245 1.00 94.69 309 LEU A N 1
ATOM 2448 C CA . LEU A 1 309 ? 5.498 -9.722 -17.472 1.00 94.69 309 LEU A CA 1
ATOM 2449 C C . LEU A 1 309 ? 5.321 -10.166 -18.923 1.00 94.69 309 LEU A C 1
ATOM 2451 O O . LEU A 1 309 ? 5.949 -9.606 -19.819 1.00 94.69 309 LEU A O 1
ATOM 2455 N N . THR A 1 310 ? 4.438 -11.137 -19.173 1.00 84.88 310 THR A N 1
ATOM 2456 C CA . THR A 1 310 ? 4.197 -11.582 -20.551 1.00 84.88 310 THR A CA 1
ATOM 2457 C C . THR A 1 310 ? 3.655 -10.411 -21.379 1.00 84.88 310 THR A C 1
ATOM 2459 O O . THR A 1 310 ? 2.650 -9.813 -20.966 1.00 84.88 310 THR A O 1
ATOM 2462 N N . PRO A 1 311 ? 4.271 -10.099 -22.536 1.00 66.44 311 PRO A N 1
ATOM 2463 C CA . PRO A 1 311 ? 3.931 -8.936 -23.336 1.00 66.44 311 PRO A CA 1
ATOM 2464 C C . PRO A 1 311 ? 2.432 -8.885 -23.629 1.00 66.44 311 PRO A C 1
ATOM 2466 O O . PRO A 1 311 ? 1.854 -9.895 -24.054 1.00 66.44 311 PRO A O 1
ATOM 2469 N N . PRO A 1 312 ? 1.768 -7.732 -23.455 1.00 60.72 312 PRO A N 1
ATOM 2470 C CA . PRO A 1 312 ? 0.443 -7.574 -24.016 1.00 60.72 312 PRO A CA 1
ATOM 2471 C C . PRO A 1 312 ? 0.597 -7.730 -25.534 1.00 60.72 312 PRO A C 1
ATOM 2473 O O . PRO A 1 312 ? 1.355 -6.998 -26.159 1.00 60.72 312 PRO A O 1
ATOM 2476 N N . GLY A 1 313 ? -0.115 -8.668 -26.161 1.00 60.66 313 GLY A N 1
ATOM 2477 C CA . GLY A 1 313 ? -0.131 -8.829 -27.626 1.00 60.66 313 GLY A CA 1
ATOM 2478 C C . GLY A 1 313 ? -0.741 -7.636 -28.386 1.00 60.66 313 GLY A C 1
ATOM 2479 O O . GLY A 1 313 ? -1.265 -7.809 -29.482 1.00 60.66 313 GLY A O 1
ATOM 2480 N N . ARG A 1 314 ? -0.754 -6.440 -27.785 1.00 58.41 314 ARG A N 1
ATOM 2481 C CA . ARG A 1 314 ? -1.322 -5.187 -28.285 1.00 58.41 314 ARG A CA 1
ATOM 2482 C C . ARG A 1 314 ? -0.329 -4.043 -28.011 1.00 58.41 314 ARG A C 1
ATOM 2484 O O . ARG A 1 314 ? 0.240 -4.009 -26.921 1.00 58.41 314 ARG A O 1
ATOM 2491 N N . PRO A 1 315 ? -0.139 -3.105 -28.954 1.00 55.22 315 PRO A N 1
ATOM 2492 C CA . PRO A 1 315 ? 0.726 -1.943 -28.760 1.00 55.22 315 PRO A CA 1
ATOM 2493 C C . PRO A 1 315 ? 0.191 -0.998 -27.664 1.00 55.22 315 PRO A C 1
ATOM 2495 O O . PRO A 1 315 ? -1.015 -0.831 -27.497 1.00 55.22 315 PRO A O 1
ATOM 2498 N N . PHE A 1 316 ? 1.110 -0.384 -26.918 1.00 59.06 316 PHE A N 1
ATOM 2499 C CA . PHE A 1 316 ? 0.901 0.654 -25.889 1.00 59.06 316 PHE A CA 1
ATOM 2500 C C . PHE A 1 316 ? 0.592 2.026 -26.556 1.00 59.06 316 PHE A C 1
ATOM 2502 O O . PHE A 1 316 ? 1.241 2.259 -27.581 1.00 59.06 316 PHE A O 1
ATOM 2509 N N . PRO A 1 317 ? -0.274 2.974 -26.065 1.00 57.91 317 PRO A N 1
ATOM 2510 C CA . PRO A 1 317 ? -1.093 3.075 -24.816 1.00 57.91 317 PRO A CA 1
ATOM 2511 C C . PRO A 1 317 ? -2.584 3.586 -25.007 1.00 57.91 317 PRO A C 1
ATOM 2513 O O . PRO A 1 317 ? -2.962 3.886 -26.137 1.00 57.91 317 PRO A O 1
ATOM 2516 N N . PRO A 1 318 ? -3.408 3.892 -23.955 1.00 61.81 318 PRO A N 1
ATOM 2517 C CA . PRO A 1 318 ? -3.967 3.026 -22.895 1.00 61.81 318 PRO A CA 1
ATOM 2518 C C . PRO A 1 318 ? -5.535 3.134 -22.758 1.00 61.81 318 PRO A C 1
ATOM 2520 O O . PRO A 1 318 ? -6.188 3.813 -23.550 1.00 61.81 318 PRO A O 1
ATOM 2523 N N . PRO A 1 319 ? -6.156 2.564 -21.699 1.00 48.38 319 PRO A N 1
ATOM 2524 C CA . PRO A 1 319 ? -6.584 3.479 -20.645 1.00 48.38 319 PRO A CA 1
ATOM 2525 C C . PRO A 1 319 ? -5.839 3.197 -19.338 1.00 48.38 319 PRO A C 1
ATOM 2527 O O . PRO A 1 319 ? -5.565 2.040 -19.015 1.00 48.38 319 PRO A O 1
ATOM 2530 N N . PRO A 1 320 ? -5.522 4.250 -18.565 1.00 54.06 320 PRO A N 1
ATOM 2531 C CA . PRO A 1 320 ? -5.221 4.090 -17.151 1.00 54.06 320 PRO A CA 1
ATOM 2532 C C . PRO A 1 320 ? -6.377 3.331 -16.483 1.00 54.06 320 PRO A C 1
ATOM 2534 O O . PRO A 1 320 ? -7.465 3.255 -17.051 1.00 54.06 320 PRO A O 1
ATOM 2537 N N . ASP A 1 321 ? -6.207 2.833 -15.260 1.00 48.44 321 ASP A N 1
ATOM 2538 C CA . ASP A 1 321 ? -7.390 2.550 -14.443 1.00 48.44 321 ASP A CA 1
ATOM 2539 C C . ASP A 1 321 ? -8.185 3.869 -14.390 1.00 48.44 321 ASP A C 1
ATOM 2541 O O . ASP A 1 321 ? -7.724 4.862 -13.826 1.00 48.44 321 ASP A O 1
ATOM 2545 N N . LEU A 1 322 ? -9.281 3.955 -15.148 1.00 48.56 322 LEU A N 1
ATOM 2546 C CA . LEU A 1 322 ? -10.093 5.167 -15.274 1.00 48.56 322 LEU A CA 1
ATOM 2547 C C . LEU A 1 322 ? -10.957 5.353 -14.028 1.00 48.56 322 LEU A C 1
ATOM 2549 O O . LEU A 1 322 ? -11.811 6.238 -14.017 1.00 48.56 322 LEU A O 1
ATOM 2553 N N . SER A 1 323 ? -10.751 4.548 -12.975 1.00 50.97 323 SER A N 1
ATOM 2554 C CA . SER A 1 323 ? -11.198 4.940 -11.651 1.00 50.97 323 SER A CA 1
ATOM 2555 C C . SER A 1 323 ? -10.701 6.362 -11.419 1.00 50.97 323 SER A C 1
ATOM 2557 O O . SER A 1 323 ? -9.491 6.614 -11.468 1.00 50.97 323 SER A O 1
ATOM 2559 N N . GLY A 1 324 ? -11.651 7.287 -11.245 1.00 54.91 324 GLY A N 1
ATOM 2560 C CA . GLY A 1 324 ? -11.354 8.650 -10.825 1.00 54.91 324 GLY A CA 1
ATOM 2561 C C . GLY A 1 324 ? -10.373 8.608 -9.652 1.00 54.91 324 GLY A C 1
ATOM 2562 O O . GLY A 1 324 ? -10.359 7.616 -8.909 1.00 54.91 324 GLY A O 1
ATOM 2563 N N . PRO A 1 325 ? -9.494 9.612 -9.531 1.00 57.00 325 PRO A N 1
ATOM 2564 C CA . PRO A 1 325 ? -8.428 9.573 -8.546 1.00 57.00 325 PRO A CA 1
ATOM 2565 C C . PRO A 1 325 ? -9.041 9.313 -7.169 1.00 57.00 325 PRO A C 1
ATOM 2567 O O . PRO A 1 325 ? -9.868 10.081 -6.687 1.00 57.00 325 PRO A O 1
ATOM 2570 N N . THR A 1 326 ? -8.679 8.190 -6.548 1.00 64.69 326 THR A N 1
ATOM 2571 C CA . THR A 1 326 ? -9.019 7.978 -5.143 1.00 64.69 326 THR A CA 1
ATOM 2572 C C . THR A 1 326 ? -7.997 8.789 -4.370 1.00 64.69 326 THR A C 1
ATOM 2574 O O . THR A 1 326 ? -6.815 8.446 -4.348 1.00 64.69 326 THR A O 1
ATOM 2577 N N . VAL A 1 327 ? -8.414 9.944 -3.859 1.00 66.50 327 VAL A N 1
ATOM 2578 C CA . VAL A 1 327 ? -7.500 10.879 -3.206 1.00 66.50 327 VAL A CA 1
ATOM 2579 C C . VAL A 1 327 ? -7.692 10.781 -1.708 1.00 66.50 327 VAL A C 1
ATOM 2581 O O . VAL A 1 327 ? -8.582 11.393 -1.136 1.00 66.50 327 VAL A O 1
ATOM 2584 N N . THR A 1 328 ? -6.808 10.031 -1.068 1.00 76.81 328 THR A N 1
ATOM 2585 C CA . THR A 1 328 ? -6.513 10.217 0.347 1.00 76.81 328 THR A CA 1
ATOM 2586 C C . THR A 1 328 ? -5.141 10.880 0.435 1.00 76.81 328 THR A C 1
ATOM 2588 O O . THR A 1 328 ? -4.109 10.251 0.176 1.00 76.81 328 THR A O 1
ATOM 2591 N N . CYS A 1 329 ? -5.113 12.174 0.752 1.00 77.50 329 CYS A N 1
ATOM 2592 C CA . CYS A 1 329 ? -3.904 12.996 0.743 1.00 77.50 329 CYS A CA 1
ATOM 2593 C C . CYS A 1 329 ? -2.843 12.483 1.730 1.00 77.50 329 CYS A C 1
ATOM 2595 O O . CYS A 1 329 ? -1.641 12.573 1.446 1.00 77.50 329 CYS A O 1
ATOM 2597 N N . MET A 1 330 ? -3.292 11.863 2.825 1.00 84.75 330 MET A N 1
ATOM 2598 C CA . MET A 1 330 ? -2.441 11.256 3.848 1.00 84.75 330 MET A CA 1
ATOM 2599 C C . MET A 1 330 ? -1.761 9.971 3.380 1.00 84.75 330 MET A C 1
ATOM 2601 O O . MET A 1 330 ? -0.697 9.630 3.880 1.00 84.75 330 MET A O 1
ATOM 2605 N N . THR A 1 331 ? -2.313 9.282 2.379 1.00 84.06 331 THR A N 1
ATOM 2606 C CA . THR A 1 331 ? -1.684 8.088 1.782 1.00 84.06 331 THR A CA 1
ATOM 2607 C C . THR A 1 331 ? -1.021 8.380 0.437 1.00 84.06 331 THR A C 1
ATOM 2609 O O . THR A 1 331 ? -0.461 7.482 -0.188 1.00 84.06 331 THR A O 1
ATOM 2612 N N . ALA A 1 332 ? -1.000 9.650 0.009 1.00 85.38 332 ALA A N 1
ATOM 2613 C CA . ALA A 1 332 ? -0.386 10.086 -1.245 1.00 85.38 332 ALA A CA 1
ATOM 2614 C C . ALA A 1 332 ? 1.150 9.960 -1.267 1.00 85.38 332 ALA A C 1
ATOM 2616 O O . ALA A 1 332 ? 1.779 10.258 -2.280 1.00 85.38 332 ALA A O 1
ATOM 2617 N N . SER A 1 333 ? 1.773 9.582 -0.154 1.00 87.06 333 SER A N 1
ATOM 2618 C CA . SER A 1 333 ? 3.123 9.020 -0.098 1.00 87.06 333 SER A CA 1
ATOM 2619 C C . SER A 1 333 ? 3.275 8.204 1.185 1.00 87.06 333 SER A C 1
ATOM 2621 O O . SER A 1 333 ? 2.553 8.440 2.157 1.00 87.06 333 SER A O 1
ATOM 2623 N N . ARG A 1 334 ? 4.250 7.286 1.214 1.00 87.62 334 ARG A N 1
ATOM 2624 C CA . ARG A 1 334 ? 4.620 6.558 2.438 1.00 87.62 334 ARG A CA 1
ATOM 2625 C C . ARG A 1 334 ? 4.940 7.523 3.581 1.00 87.62 334 ARG A C 1
ATOM 2627 O O . ARG A 1 334 ? 4.418 7.372 4.678 1.00 87.62 334 ARG A O 1
ATOM 2634 N N . HIS A 1 335 ? 5.759 8.540 3.303 1.00 86.62 335 HIS A N 1
ATOM 2635 C CA . HIS A 1 335 ? 6.199 9.515 4.303 1.00 86.62 335 HIS A CA 1
ATOM 2636 C C . HIS A 1 335 ? 5.022 10.222 4.992 1.00 86.62 335 HIS A C 1
ATOM 2638 O O . HIS A 1 335 ? 5.014 10.341 6.212 1.00 86.62 335 HIS A O 1
ATOM 2644 N N . ARG A 1 336 ? 3.991 10.632 4.240 1.00 88.81 336 ARG A N 1
ATOM 2645 C CA . ARG A 1 336 ? 2.804 11.279 4.824 1.00 88.81 336 ARG A CA 1
ATOM 2646 C C . ARG A 1 336 ? 2.007 10.354 5.727 1.00 88.81 336 ARG A C 1
ATOM 2648 O O . ARG A 1 336 ? 1.582 10.782 6.794 1.00 88.81 336 ARG A O 1
ATOM 2655 N N . PHE A 1 337 ? 1.833 9.100 5.318 1.00 90.81 337 PHE A N 1
ATOM 2656 C CA . PHE A 1 337 ? 1.104 8.122 6.118 1.00 90.81 337 PHE A CA 1
ATOM 2657 C C . PHE A 1 337 ? 1.831 7.844 7.436 1.00 90.81 337 PHE A C 1
ATOM 2659 O O . PHE A 1 337 ? 1.214 7.832 8.502 1.00 90.81 337 PHE A O 1
ATOM 2666 N N . VAL A 1 338 ? 3.154 7.673 7.367 1.00 88.94 338 VAL A N 1
ATOM 2667 C CA . VAL A 1 338 ? 3.999 7.469 8.547 1.00 88.94 338 VAL A CA 1
ATOM 2668 C C . VAL A 1 338 ? 3.945 8.689 9.464 1.00 88.94 338 VAL A C 1
ATOM 2670 O O . VAL A 1 338 ? 3.687 8.528 10.653 1.00 88.94 338 VAL A O 1
ATOM 2673 N N . LEU A 1 339 ? 4.095 9.898 8.916 1.00 88.94 339 LEU A N 1
ATOM 2674 C CA . LEU A 1 339 ? 4.025 11.140 9.685 1.00 88.94 339 LEU A CA 1
ATOM 2675 C C . LEU A 1 339 ? 2.661 11.316 10.368 1.00 88.94 339 LEU A C 1
ATOM 2677 O O . LEU A 1 339 ? 2.610 11.690 11.536 1.00 88.94 339 LEU A O 1
ATOM 2681 N N . LEU A 1 340 ? 1.557 10.997 9.681 1.00 90.69 340 LEU A N 1
ATOM 2682 C CA . LEU A 1 340 ? 0.221 10.986 10.283 1.00 90.69 340 LEU A CA 1
ATOM 2683 C C . LEU A 1 340 ? 0.172 10.038 11.486 1.00 90.69 340 LEU A C 1
ATOM 2685 O O . LEU A 1 340 ? -0.309 10.424 12.551 1.00 90.69 340 LEU A O 1
ATOM 2689 N N . CYS A 1 341 ? 0.674 8.811 11.329 1.00 91.44 341 CYS A N 1
ATOM 2690 C CA . CYS A 1 341 ? 0.672 7.833 12.412 1.00 91.44 341 CYS A CA 1
ATOM 2691 C C . CYS A 1 341 ? 1.510 8.303 13.607 1.00 91.44 341 CYS A C 1
ATOM 2693 O O . CYS A 1 341 ? 1.060 8.189 14.744 1.00 91.44 341 CYS A O 1
ATOM 2695 N N . GLU A 1 342 ? 2.686 8.880 13.362 1.00 88.38 342 GLU A N 1
ATOM 2696 C CA . GLU A 1 342 ? 3.549 9.428 14.413 1.00 88.38 342 GLU A CA 1
ATOM 2697 C C . GLU A 1 342 ? 2.894 10.598 15.145 1.00 88.38 342 GLU A C 1
ATOM 2699 O O . GLU A 1 342 ? 2.844 10.612 16.373 1.00 88.38 342 GLU A O 1
ATOM 2704 N N . MET A 1 343 ? 2.349 11.561 14.399 1.00 89.50 343 MET A N 1
ATOM 2705 C CA . MET A 1 343 ? 1.726 12.754 14.969 1.00 89.50 343 MET A CA 1
ATOM 2706 C C . MET A 1 343 ? 0.481 12.437 15.799 1.00 89.50 343 MET A C 1
ATOM 2708 O O . MET A 1 343 ? 0.204 13.145 16.765 1.00 89.50 343 MET A O 1
ATOM 2712 N N . GLN A 1 344 ? -0.272 11.401 15.424 1.00 89.94 344 GLN A N 1
ATOM 2713 C CA . GLN A 1 344 ? -1.519 11.017 16.092 1.00 89.94 344 GLN A CA 1
ATOM 2714 C C . GLN A 1 344 ? -1.346 9.870 17.099 1.00 89.94 344 GLN A C 1
ATOM 2716 O O . GLN A 1 344 ? -2.311 9.471 17.758 1.00 89.94 344 GLN A O 1
ATOM 2721 N N . GLY A 1 345 ? -0.135 9.318 17.222 1.00 89.94 345 GLY A N 1
ATOM 2722 C CA . GLY A 1 345 ? 0.134 8.161 18.073 1.00 89.94 345 GLY A CA 1
ATOM 2723 C C . GLY A 1 345 ? -0.608 6.898 17.622 1.00 89.94 345 GLY A C 1
ATOM 2724 O O . GLY A 1 345 ? -1.037 6.102 18.457 1.00 89.94 345 GLY A O 1
ATOM 2725 N N . TYR A 1 346 ? -0.797 6.716 16.313 1.00 92.31 346 TYR A N 1
ATOM 2726 C CA . TYR A 1 346 ? -1.347 5.484 15.751 1.00 92.31 346 TYR A CA 1
ATOM 2727 C C . TYR A 1 346 ? -0.259 4.417 15.688 1.00 92.31 346 TYR A C 1
ATOM 2729 O O . TYR A 1 346 ? 0.786 4.585 15.061 1.00 92.31 346 TYR A O 1
ATOM 2737 N N . LEU A 1 347 ? -0.510 3.306 16.371 1.00 90.69 347 LEU A N 1
ATOM 2738 C CA . LEU A 1 347 ? 0.463 2.258 16.628 1.00 90.69 347 LEU A CA 1
ATOM 2739 C C . LEU A 1 347 ? -0.091 0.895 16.213 1.00 90.69 347 LEU A C 1
ATOM 2741 O O . LEU A 1 347 ? -1.273 0.607 16.373 1.00 90.69 347 LEU A O 1
ATOM 2745 N N . PHE A 1 348 ? 0.799 0.017 15.752 1.00 90.56 348 PHE A N 1
ATOM 2746 C CA . PHE A 1 348 ? 0.447 -1.319 15.254 1.00 90.56 348 PHE A CA 1
ATOM 2747 C C . PHE A 1 348 ? 1.187 -2.450 15.988 1.00 90.56 348 PHE A C 1
ATOM 2749 O O . PHE A 1 348 ? 1.239 -3.582 15.517 1.00 90.56 348 PHE A O 1
ATOM 2756 N N . HIS A 1 349 ? 1.783 -2.170 17.149 1.00 85.50 349 HIS A N 1
ATOM 2757 C CA . HIS A 1 349 ? 2.610 -3.142 17.874 1.00 85.50 349 HIS A CA 1
ATOM 2758 C C . HIS A 1 349 ? 1.794 -4.158 18.698 1.00 85.50 349 HIS A C 1
ATOM 2760 O O . HIS A 1 349 ? 2.282 -5.254 18.957 1.00 85.50 349 HIS A O 1
ATOM 2766 N N . THR A 1 350 ? 0.552 -3.835 19.082 1.00 88.19 350 THR A N 1
ATOM 2767 C CA . THR A 1 350 ? -0.411 -4.810 19.628 1.00 88.19 350 THR A CA 1
ATOM 2768 C C . THR A 1 350 ? -1.713 -4.794 18.842 1.00 88.19 350 THR A C 1
ATOM 2770 O O . THR A 1 350 ? -2.000 -3.834 18.127 1.00 88.19 350 THR A O 1
ATOM 2773 N N . ILE A 1 351 ? -2.524 -5.843 19.005 1.00 88.38 351 ILE A N 1
ATOM 2774 C CA . ILE A 1 351 ? -3.825 -5.949 18.341 1.00 88.38 351 ILE A CA 1
ATOM 2775 C C . ILE A 1 351 ? -4.784 -4.835 18.779 1.00 88.38 351 ILE A C 1
ATOM 2777 O O . ILE A 1 351 ? -5.549 -4.332 17.964 1.00 88.38 351 ILE A O 1
ATOM 2781 N N . GLU A 1 352 ? -4.737 -4.414 20.045 1.00 90.50 352 GLU A N 1
ATOM 2782 C CA . GLU A 1 352 ? -5.596 -3.353 20.577 1.00 90.50 352 GLU A CA 1
ATOM 2783 C C . GLU A 1 352 ? -5.254 -2.004 19.939 1.00 90.50 352 GLU A C 1
ATOM 2785 O O . GLU A 1 352 ? -6.138 -1.328 19.410 1.00 90.50 352 GLU A O 1
ATOM 2790 N N . HIS A 1 353 ? -3.963 -1.658 19.901 1.00 91.88 353 HIS A N 1
ATOM 2791 C CA . HIS A 1 353 ? -3.500 -0.444 19.232 1.00 91.88 353 HIS A CA 1
ATOM 2792 C C . HIS A 1 353 ? -3.792 -0.484 17.732 1.00 91.88 353 HIS A C 1
ATOM 2794 O O . HIS A 1 353 ? -4.242 0.514 17.175 1.00 91.88 353 HIS A O 1
ATOM 2800 N N . ALA A 1 354 ? -3.587 -1.632 17.084 1.00 92.50 354 ALA A N 1
ATOM 2801 C CA . ALA A 1 354 ? -3.799 -1.775 15.653 1.00 92.50 354 ALA A CA 1
ATOM 2802 C C . ALA A 1 354 ? -5.282 -1.655 15.272 1.00 92.50 354 ALA A C 1
ATOM 2804 O O . ALA A 1 354 ? -5.601 -0.980 14.295 1.00 92.50 354 ALA A O 1
ATOM 2805 N N . ARG A 1 355 ? -6.200 -2.232 16.062 1.00 93.25 355 ARG A N 1
ATOM 2806 C CA . ARG A 1 355 ? -7.654 -2.063 15.881 1.00 93.25 355 ARG A CA 1
ATOM 2807 C C . ARG A 1 355 ? -8.070 -0.604 16.038 1.00 93.25 355 ARG A C 1
ATOM 2809 O O . ARG A 1 355 ? -8.777 -0.079 15.182 1.00 93.25 355 ARG A O 1
ATOM 2816 N N . TYR A 1 356 ? -7.605 0.056 17.099 1.00 94.12 356 TYR A N 1
ATOM 2817 C CA . TYR A 1 356 ? -7.913 1.466 17.335 1.00 94.12 356 TYR A CA 1
ATOM 2818 C C . TYR A 1 356 ? -7.367 2.361 16.216 1.00 94.12 356 TYR A C 1
ATOM 2820 O O . TYR A 1 356 ? -8.103 3.152 15.632 1.00 94.12 356 TYR A O 1
ATOM 2828 N N . SER A 1 357 ? -6.097 2.180 15.855 1.00 95.06 357 SER A N 1
ATOM 2829 C CA . SER A 1 357 ? -5.439 2.923 14.776 1.00 95.06 357 SER A CA 1
ATOM 2830 C C . SER A 1 357 ? -6.143 2.711 13.439 1.00 95.06 357 SER A C 1
ATOM 2832 O O . SER A 1 357 ? -6.406 3.673 12.727 1.00 95.06 357 SER A O 1
ATOM 2834 N N . THR A 1 358 ? -6.521 1.469 13.120 1.00 95.69 358 THR A N 1
ATOM 2835 C CA . THR A 1 358 ? -7.275 1.150 11.898 1.00 95.69 358 THR A CA 1
ATOM 2836 C C . THR A 1 358 ? -8.620 1.864 11.875 1.00 95.69 358 THR A C 1
ATOM 2838 O O . THR A 1 358 ? -8.949 2.488 10.872 1.00 95.69 358 THR A O 1
ATOM 2841 N N . MET A 1 359 ? -9.379 1.817 12.973 1.00 95.06 359 MET A N 1
ATOM 2842 C CA . MET A 1 359 ? -10.668 2.505 13.088 1.00 95.06 359 MET A CA 1
ATOM 2843 C C . MET A 1 359 ? -10.528 4.013 12.837 1.00 95.06 359 MET A C 1
ATOM 2845 O O . MET A 1 359 ? -11.293 4.576 12.053 1.00 95.06 359 MET A O 1
ATOM 2849 N N . MET A 1 360 ? -9.544 4.658 13.471 1.00 95.62 360 MET A N 1
ATOM 2850 C CA . MET A 1 360 ? -9.292 6.090 13.292 1.00 95.62 360 MET A CA 1
ATOM 2851 C C . MET A 1 360 ? -8.886 6.416 11.850 1.00 95.62 360 MET A C 1
ATOM 2853 O O . MET A 1 360 ? -9.425 7.342 11.249 1.00 95.62 360 MET A O 1
ATOM 2857 N N . LEU A 1 361 ? -7.978 5.629 11.268 1.00 95.62 361 LEU A N 1
ATOM 2858 C CA . LEU A 1 361 ? -7.507 5.820 9.897 1.00 95.62 361 LEU A CA 1
ATOM 2859 C C . LEU A 1 361 ? -8.630 5.635 8.871 1.00 95.62 361 LEU A C 1
ATOM 2861 O O . LEU A 1 361 ? -8.757 6.453 7.968 1.00 95.62 361 LEU A O 1
ATOM 2865 N N . VAL A 1 362 ? -9.481 4.615 9.020 1.00 95.00 362 VAL A N 1
ATOM 2866 C CA . VAL A 1 362 ? -10.640 4.406 8.135 1.00 95.00 362 VAL A CA 1
ATOM 2867 C C . VAL A 1 362 ? -11.583 5.611 8.177 1.00 95.00 362 VAL A C 1
ATOM 2869 O O . VAL A 1 362 ? -12.038 6.045 7.120 1.00 95.00 362 VAL A O 1
ATOM 2872 N N . ALA A 1 363 ? -11.835 6.186 9.357 1.00 93.56 363 ALA A N 1
ATOM 2873 C CA . ALA A 1 363 ? -12.653 7.392 9.487 1.00 93.56 363 ALA A CA 1
ATOM 2874 C C . ALA A 1 363 ? -12.022 8.605 8.784 1.00 93.56 363 ALA A C 1
ATOM 2876 O O . ALA A 1 363 ? -12.689 9.287 8.005 1.00 93.56 363 ALA A O 1
ATOM 2877 N N . ILE A 1 364 ? -10.717 8.825 8.981 1.00 93.50 364 ILE A N 1
ATOM 2878 C CA . ILE A 1 364 ? -9.970 9.900 8.309 1.00 93.50 364 ILE A CA 1
ATOM 2879 C C . ILE A 1 364 ? -10.043 9.736 6.788 1.00 93.50 364 ILE A C 1
ATOM 2881 O O . ILE A 1 364 ? -10.391 10.677 6.077 1.00 93.50 364 ILE A O 1
ATOM 2885 N N . PHE A 1 365 ? -9.766 8.536 6.278 1.00 93.56 365 PHE A N 1
ATOM 2886 C CA . PHE A 1 365 ? -9.743 8.282 4.838 1.00 93.56 365 PHE A CA 1
ATOM 2887 C C . PHE A 1 365 ? -11.116 8.424 4.202 1.00 93.56 365 PHE A C 1
ATOM 2889 O O . PHE A 1 365 ? -11.221 8.950 3.097 1.00 93.56 365 PHE A O 1
ATOM 2896 N N . LYS A 1 366 ? -12.164 7.985 4.901 1.00 92.25 366 LYS A N 1
ATOM 2897 C CA . LYS A 1 366 ? -13.536 8.157 4.440 1.00 92.25 366 LYS A CA 1
ATOM 2898 C C . LYS A 1 366 ? -13.886 9.637 4.308 1.00 92.25 366 LYS A C 1
ATOM 2900 O O . LYS A 1 366 ? -14.360 10.039 3.250 1.00 92.25 366 LYS A O 1
ATOM 2905 N N . ARG A 1 367 ? -13.600 10.444 5.336 1.00 90.75 367 ARG A N 1
ATOM 2906 C CA . ARG A 1 367 ? -13.859 11.891 5.309 1.00 90.75 367 ARG A CA 1
ATOM 2907 C C . ARG A 1 367 ? -13.103 12.579 4.170 1.00 90.75 367 ARG A C 1
ATOM 2909 O O . ARG A 1 367 ? -13.701 13.380 3.460 1.00 90.75 367 ARG A O 1
ATOM 2916 N N . GLU A 1 368 ? -11.833 12.234 3.947 1.00 90.00 368 GLU A N 1
ATOM 2917 C CA . GLU A 1 368 ? -11.057 12.772 2.817 1.00 90.00 368 GLU A CA 1
ATOM 2918 C C . GLU A 1 368 ? -11.659 12.394 1.459 1.00 90.00 368 GLU A C 1
ATOM 2920 O O . GLU A 1 368 ? -11.765 13.236 0.570 1.00 90.00 368 GLU A O 1
ATOM 2925 N N . GLN A 1 369 ? -12.089 11.140 1.296 1.00 89.75 369 GLN A N 1
ATOM 2926 C CA . GLN A 1 369 ? -12.727 10.685 0.060 1.00 89.75 369 GLN A CA 1
ATOM 2927 C C . GLN A 1 369 ? -14.067 11.390 -0.184 1.00 89.75 369 GLN A C 1
ATOM 2929 O O . GLN A 1 369 ? -14.357 11.774 -1.315 1.00 89.75 369 GLN A O 1
ATOM 2934 N N . GLU A 1 370 ? -14.875 11.590 0.857 1.00 88.94 370 GLU A N 1
ATOM 2935 C CA . GLU A 1 370 ? -16.141 12.325 0.769 1.00 88.94 370 GLU A CA 1
ATOM 2936 C C . GLU A 1 370 ? -15.927 13.796 0.396 1.00 88.94 370 GLU A C 1
ATOM 2938 O O . GLU A 1 370 ? -16.611 14.297 -0.496 1.00 88.94 370 GLU A O 1
ATOM 2943 N N . GLN A 1 371 ? -14.942 14.461 1.006 1.00 87.56 371 GLN A N 1
ATOM 2944 C CA . GLN A 1 371 ? -14.562 15.835 0.666 1.00 87.56 371 GLN A CA 1
ATOM 2945 C C . GLN A 1 371 ? -14.083 15.943 -0.787 1.00 87.56 371 GLN A C 1
ATOM 2947 O O . GLN A 1 371 ? -14.586 16.776 -1.537 1.00 87.56 371 GLN A O 1
ATOM 2952 N N . ALA A 1 372 ? -13.194 15.047 -1.225 1.00 83.88 372 ALA A N 1
ATOM 2953 C CA . ALA A 1 372 ? -12.702 15.034 -2.601 1.00 83.88 372 ALA A CA 1
ATOM 2954 C C . ALA A 1 372 ? -13.833 14.817 -3.625 1.00 83.88 372 ALA A C 1
ATOM 2956 O O . ALA A 1 372 ? -13.860 15.465 -4.671 1.00 83.88 372 ALA A O 1
ATOM 2957 N N . MET A 1 373 ? -14.800 13.940 -3.322 1.00 84.19 373 MET A N 1
ATOM 2958 C CA . MET A 1 373 ? -15.975 13.735 -4.179 1.00 84.19 373 MET A CA 1
ATOM 2959 C C . MET A 1 373 ? -16.867 14.981 -4.256 1.00 84.19 373 MET A C 1
ATOM 2961 O O . MET A 1 373 ? -17.402 15.278 -5.323 1.00 84.19 373 MET A O 1
ATOM 2965 N N . GLN A 1 374 ? -17.034 15.708 -3.148 1.00 85.81 374 GLN A N 1
ATOM 2966 C CA . GLN A 1 374 ? -17.806 16.954 -3.115 1.00 85.81 374 GLN A CA 1
ATOM 2967 C C . GLN A 1 374 ? -17.126 18.064 -3.922 1.00 85.81 374 GLN A C 1
ATOM 2969 O O . GLN A 1 374 ? -17.784 18.730 -4.720 1.00 85.81 374 GLN A O 1
ATOM 2974 N N . GLU A 1 375 ? -15.812 18.229 -3.766 1.00 84.75 375 GLU A N 1
ATOM 2975 C CA . GLU A 1 375 ? -15.019 19.184 -4.546 1.00 84.75 375 GLU A CA 1
ATOM 2976 C C . GLU A 1 375 ? -15.084 18.875 -6.047 1.00 84.75 375 GLU A C 1
ATOM 2978 O O . GLU A 1 375 ? -15.300 19.773 -6.863 1.00 84.75 375 GLU A O 1
ATOM 2983 N N . GLU A 1 376 ? -14.961 17.599 -6.427 1.00 82.69 376 GLU A N 1
ATOM 2984 C CA . GLU A 1 376 ? -15.070 17.185 -7.826 1.00 82.69 376 GLU A CA 1
ATOM 2985 C C . GLU A 1 376 ? -16.480 17.426 -8.389 1.00 82.69 376 GLU A C 1
ATOM 2987 O O . GLU A 1 376 ? -16.623 17.865 -9.533 1.00 82.69 376 GLU A O 1
ATOM 2992 N N . ALA A 1 377 ? -17.529 17.175 -7.601 1.00 84.31 377 ALA A N 1
ATOM 2993 C CA . ALA A 1 377 ? -18.907 17.446 -8.001 1.00 84.31 377 ALA A CA 1
ATOM 2994 C C . ALA A 1 377 ? -19.151 18.946 -8.232 1.00 84.31 377 ALA A C 1
ATOM 2996 O O . ALA A 1 377 ? -19.694 19.318 -9.272 1.00 84.31 377 ALA A O 1
ATOM 2997 N N . MET A 1 378 ? -18.681 19.794 -7.314 1.00 86.50 378 MET A N 1
ATOM 2998 C CA . MET A 1 378 ? -18.781 21.253 -7.412 1.00 86.50 378 MET A CA 1
ATOM 2999 C C . MET A 1 378 ? -18.036 21.795 -8.640 1.00 86.50 378 MET A C 1
ATOM 3001 O O . MET A 1 378 ? -18.591 22.581 -9.403 1.00 86.50 378 MET A O 1
ATOM 3005 N N . MET A 1 379 ? -16.816 21.315 -8.898 1.00 81.94 379 MET A N 1
ATOM 3006 C CA . MET A 1 379 ? -16.040 21.694 -10.087 1.00 81.94 379 MET A CA 1
ATOM 3007 C C . MET A 1 379 ? -16.727 21.275 -11.394 1.00 81.94 379 MET A C 1
ATOM 3009 O O . MET A 1 379 ? -16.719 22.021 -12.373 1.00 81.94 379 MET A O 1
ATOM 3013 N N . ARG A 1 380 ? -17.332 20.081 -11.434 1.00 85.69 380 ARG A N 1
ATOM 3014 C CA . ARG A 1 380 ? -18.094 19.623 -12.608 1.00 85.69 380 ARG A CA 1
ATOM 3015 C C . ARG A 1 380 ? -19.331 20.482 -12.845 1.00 85.69 380 ARG A C 1
ATOM 3017 O O . ARG A 1 380 ? -19.643 20.769 -13.998 1.00 85.69 380 ARG A O 1
ATOM 3024 N N . GLU A 1 381 ? -20.021 20.888 -11.785 1.00 88.19 381 GLU A N 1
ATOM 3025 C CA . GLU A 1 381 ? -21.167 21.792 -11.874 1.00 88.19 381 GLU A CA 1
ATOM 3026 C C . GLU A 1 381 ? -20.752 23.172 -12.401 1.00 88.19 381 GLU A C 1
ATOM 3028 O O . GLU A 1 381 ? -21.341 23.656 -13.367 1.00 88.19 381 GLU A O 1
ATOM 3033 N N . GLU A 1 382 ? -19.675 23.755 -11.869 1.00 89.12 382 GLU A N 1
ATOM 3034 C CA . GLU A 1 382 ? -19.112 25.018 -12.364 1.00 89.12 382 GLU A CA 1
ATOM 3035 C C . GLU A 1 382 ? -18.712 24.919 -13.847 1.00 89.12 382 GLU A C 1
ATOM 3037 O O . GLU A 1 382 ? -19.021 25.802 -14.652 1.00 89.12 382 GLU A O 1
ATOM 3042 N N . GLN A 1 383 ? -18.093 23.806 -14.250 1.00 86.12 383 GLN A N 1
ATOM 3043 C CA . GLN A 1 383 ? -17.717 23.568 -15.642 1.00 86.12 383 GLN A CA 1
ATOM 3044 C C . GLN A 1 383 ? -18.938 23.424 -16.564 1.00 86.12 383 GLN A C 1
ATOM 3046 O O . GLN A 1 383 ? -18.914 23.907 -17.699 1.00 86.12 383 GLN A O 1
ATOM 3051 N N . LEU A 1 384 ? -20.011 22.778 -16.100 1.00 91.38 384 LEU A N 1
ATOM 3052 C CA . LEU A 1 384 ? -21.272 22.684 -16.839 1.00 91.38 384 LEU A CA 1
ATOM 3053 C C . LEU A 1 384 ? -21.921 24.060 -17.006 1.00 91.38 384 LEU A C 1
ATOM 3055 O O . LEU A 1 384 ? -22.373 24.378 -18.105 1.00 91.38 384 LEU A O 1
ATOM 3059 N N . LEU A 1 385 ? -21.914 24.894 -15.962 1.00 92.25 385 LEU A N 1
ATOM 3060 C CA . LEU A 1 385 ? -22.409 26.270 -16.034 1.00 92.25 385 LEU A CA 1
ATOM 3061 C C . LEU A 1 385 ? -21.613 27.095 -17.049 1.00 92.25 385 LEU A C 1
ATOM 3063 O O . LEU A 1 385 ? -22.210 27.741 -17.909 1.00 92.25 385 LEU A O 1
ATOM 3067 N N . LEU A 1 386 ? -20.279 27.018 -17.017 1.00 91.56 386 LEU A N 1
ATOM 3068 C CA . LEU A 1 386 ? -19.425 27.709 -17.983 1.00 91.56 386 LEU A CA 1
ATOM 3069 C C . LEU A 1 386 ? -19.687 27.240 -19.421 1.00 91.56 386 LEU A C 1
ATOM 3071 O O . LEU A 1 386 ? -19.825 28.066 -20.322 1.00 91.56 386 LEU A O 1
ATOM 3075 N N . ASN A 1 387 ? -19.807 25.929 -19.642 1.00 89.94 387 ASN A N 1
ATOM 3076 C CA . ASN A 1 387 ? -20.120 25.380 -20.961 1.00 89.94 387 ASN A CA 1
ATOM 3077 C C . ASN A 1 387 ? -21.499 25.836 -21.458 1.00 89.94 387 ASN A C 1
ATOM 3079 O O . ASN A 1 387 ? -21.635 26.185 -22.630 1.00 89.94 387 ASN A O 1
ATOM 3083 N N . ASN A 1 388 ? -22.506 25.873 -20.582 1.00 92.81 388 ASN A N 1
ATOM 3084 C CA . ASN A 1 388 ? -23.844 26.348 -20.929 1.00 92.81 388 ASN A CA 1
ATOM 3085 C C . ASN A 1 388 ? -23.833 27.837 -21.299 1.00 92.81 388 ASN A C 1
ATOM 3087 O O . ASN A 1 388 ? -24.386 28.192 -22.337 1.00 92.81 388 ASN A O 1
ATOM 3091 N N . MET A 1 389 ? -23.135 28.685 -20.532 1.00 91.38 389 MET A N 1
ATOM 3092 C CA . MET A 1 389 ? -22.975 30.108 -20.863 1.00 91.38 389 MET A CA 1
ATOM 3093 C C . MET A 1 389 ? -22.305 30.302 -22.229 1.00 91.38 389 MET A C 1
ATOM 3095 O O . MET A 1 389 ? -22.802 31.055 -23.061 1.00 91.38 389 MET A O 1
ATOM 3099 N N . LEU A 1 390 ? -21.218 29.573 -22.505 1.00 91.12 390 LEU A N 1
ATOM 3100 C CA . LEU A 1 390 ? -20.534 29.635 -23.803 1.00 91.12 390 LEU A CA 1
ATOM 3101 C C . LEU A 1 390 ? -21.438 29.176 -24.958 1.00 91.12 390 LEU A C 1
ATOM 3103 O O . LEU A 1 390 ? -21.384 29.740 -26.054 1.00 91.12 390 LEU A O 1
ATOM 3107 N N . HIS A 1 391 ? -22.284 28.168 -24.728 1.00 88.75 391 HIS A N 1
ATOM 3108 C CA . HIS A 1 391 ? -23.270 27.719 -25.709 1.00 88.75 391 HIS A CA 1
ATOM 3109 C C . HIS A 1 391 ? -24.374 28.757 -25.955 1.00 88.75 391 HIS A C 1
ATOM 3111 O O . HIS A 1 391 ? -24.751 28.968 -27.109 1.00 88.75 391 HIS A O 1
ATOM 3117 N N . GLU A 1 392 ? -24.871 29.424 -24.912 1.00 90.38 392 GLU A N 1
ATOM 3118 C CA . GLU A 1 392 ? -25.869 30.491 -25.035 1.00 90.38 392 GLU A CA 1
ATOM 3119 C C . GLU A 1 392 ? -25.316 31.718 -25.766 1.00 90.38 392 GLU A C 1
ATOM 3121 O O . GLU A 1 392 ? -25.976 32.228 -26.675 1.00 90.38 392 GLU A O 1
ATOM 3126 N N . GLU A 1 393 ? -24.088 32.143 -25.451 1.00 89.44 393 GLU A N 1
ATOM 3127 C CA . GLU A 1 393 ? -23.404 33.231 -26.159 1.00 89.44 393 GLU A CA 1
ATOM 3128 C C . GLU A 1 393 ? -23.203 32.905 -27.644 1.00 89.44 393 GLU A C 1
ATOM 3130 O O . GLU A 1 393 ? -23.455 33.746 -28.512 1.00 89.44 393 GLU A O 1
ATOM 3135 N N . ALA A 1 394 ? -22.783 31.676 -27.963 1.00 87.50 394 ALA A N 1
ATOM 3136 C CA . ALA A 1 394 ? -22.633 31.232 -29.345 1.00 87.50 394 ALA A CA 1
ATOM 3137 C C . ALA A 1 394 ? -23.978 31.249 -30.093 1.00 87.50 394 ALA A C 1
ATOM 3139 O O . ALA A 1 394 ? -24.064 31.797 -31.193 1.00 87.50 394 ALA A O 1
ATOM 3140 N N . ALA A 1 395 ? -25.045 30.729 -29.475 1.00 88.44 395 ALA A N 1
ATOM 3141 C CA . ALA A 1 395 ? -26.387 30.741 -30.053 1.00 88.44 395 ALA A CA 1
ATOM 3142 C C . ALA A 1 395 ? -26.936 32.168 -30.227 1.00 88.44 395 ALA A C 1
ATOM 3144 O O . ALA A 1 395 ? -27.640 32.456 -31.197 1.00 88.44 395 ALA A O 1
ATOM 3145 N N . GLN A 1 396 ? -26.619 33.086 -29.309 1.00 85.62 396 GLN A N 1
ATOM 3146 C CA . GLN A 1 396 ? -26.988 34.491 -29.444 1.00 85.62 396 GLN A CA 1
ATOM 3147 C C . GLN A 1 396 ? -26.275 35.150 -30.629 1.00 85.62 396 GLN A C 1
ATOM 3149 O O . GLN A 1 396 ? -26.942 35.786 -31.443 1.00 85.62 396 GLN A O 1
ATOM 3154 N N . ARG A 1 397 ? -24.965 34.928 -30.789 1.00 83.44 397 ARG A N 1
ATOM 3155 C CA . ARG A 1 397 ? -24.206 35.434 -31.945 1.00 83.44 397 ARG A CA 1
ATOM 3156 C C . ARG A 1 397 ? -24.744 34.901 -33.272 1.00 83.44 397 ARG A C 1
ATOM 3158 O O . ARG A 1 397 ? -24.829 35.653 -34.240 1.00 83.44 397 ARG A O 1
ATOM 3165 N N . GLU A 1 398 ? -25.152 33.635 -33.327 1.00 82.44 398 GLU A N 1
ATOM 3166 C CA . GLU A 1 398 ? -25.795 33.062 -34.518 1.00 82.44 398 GLU A CA 1
ATOM 3167 C C . GLU A 1 398 ? -27.152 33.720 -34.820 1.00 82.44 398 GLU A C 1
ATOM 3169 O O . GLU A 1 398 ? -27.436 34.037 -35.977 1.00 82.44 398 GLU A O 1
ATOM 3174 N N . ARG A 1 399 ? -27.976 33.985 -33.794 1.00 82.75 399 ARG A N 1
ATOM 3175 C CA . ARG A 1 399 ? -29.258 34.697 -33.954 1.00 82.75 399 ARG A CA 1
ATOM 3176 C C . ARG A 1 399 ? -29.072 36.137 -34.430 1.00 82.75 399 ARG A C 1
ATOM 3178 O O . ARG A 1 399 ? -29.812 36.572 -35.308 1.00 82.75 399 ARG A O 1
ATOM 3185 N N . GLU A 1 400 ? -28.096 36.859 -33.884 1.00 78.25 400 GLU A N 1
ATOM 3186 C CA . GLU A 1 400 ? -27.747 38.225 -34.303 1.00 78.25 400 GLU A CA 1
ATOM 3187 C C . GLU A 1 400 ? -27.215 38.261 -35.743 1.00 78.25 400 GLU A C 1
ATOM 3189 O O . GLU A 1 400 ? -27.576 39.138 -36.528 1.00 78.25 400 GLU A O 1
ATOM 3194 N N . PHE A 1 401 ? -26.418 37.265 -36.137 1.00 76.62 401 PHE A N 1
ATOM 3195 C CA . PHE A 1 401 ? -25.963 37.125 -37.517 1.00 76.62 401 PHE A CA 1
ATOM 3196 C C . PHE A 1 401 ? -27.126 36.838 -38.485 1.00 76.62 401 PHE A C 1
ATOM 3198 O O . PHE A 1 401 ? -27.210 37.438 -39.559 1.00 76.62 401 PHE A O 1
ATOM 3205 N N . ALA A 1 402 ? -28.062 35.963 -38.101 1.00 72.31 402 ALA A N 1
ATOM 3206 C CA . ALA A 1 402 ? -29.243 35.647 -38.904 1.00 72.31 402 ALA A CA 1
ATOM 3207 C C . ALA A 1 402 ? -30.223 36.832 -39.021 1.00 72.31 402 ALA A C 1
ATOM 3209 O O . ALA A 1 402 ? -30.781 37.066 -40.095 1.00 72.31 402 ALA A O 1
ATOM 3210 N N . SER A 1 403 ? -30.415 37.615 -37.953 1.00 70.81 403 SER A N 1
ATOM 3211 C CA . SER A 1 403 ? -31.276 38.806 -37.978 1.00 70.81 403 SER A CA 1
ATOM 3212 C C . SER A 1 403 ? -30.650 39.968 -38.759 1.00 70.81 403 SER A C 1
ATOM 3214 O O . SER A 1 403 ? -31.360 40.656 -39.495 1.00 70.81 403 SER A O 1
ATOM 3216 N N . GLY A 1 404 ? -29.323 40.130 -38.704 1.00 60.66 404 GLY A N 1
ATOM 3217 C CA . GLY A 1 404 ? -28.578 41.077 -39.540 1.00 60.66 404 GLY A CA 1
ATOM 3218 C C . GLY A 1 404 ? -28.681 40.778 -41.041 1.00 60.66 404 GLY A C 1
ATOM 3219 O O . GLY A 1 404 ? -28.733 41.701 -41.850 1.00 60.66 404 GLY A O 1
ATOM 3220 N N . MET A 1 405 ? -28.796 39.501 -41.423 1.00 56.78 405 MET A N 1
ATOM 3221 C CA . MET A 1 405 ? -29.069 39.081 -42.807 1.00 56.78 405 MET A CA 1
ATOM 3222 C C . MET A 1 405 ? -30.526 39.340 -43.237 1.00 56.78 405 MET A C 1
ATOM 3224 O O . MET A 1 405 ? -30.775 39.637 -44.404 1.00 56.78 405 MET A O 1
ATOM 3228 N N . ALA A 1 406 ? -31.495 39.264 -42.317 1.00 52.31 406 ALA A N 1
ATOM 3229 C CA . ALA A 1 406 ? -32.910 39.514 -42.612 1.00 52.31 406 ALA A CA 1
ATOM 3230 C C . ALA A 1 406 ? -33.265 41.015 -42.712 1.00 52.31 406 ALA A C 1
ATOM 3232 O O . ALA A 1 406 ? -34.200 41.377 -43.423 1.00 52.31 406 ALA A O 1
ATOM 3233 N N . GLY A 1 407 ? -32.507 41.898 -42.050 1.00 47.81 407 GLY A N 1
ATOM 3234 C CA . GLY A 1 407 ? -32.688 43.359 -42.099 1.00 47.81 407 GLY A CA 1
ATOM 3235 C C . GLY A 1 407 ? -32.123 44.053 -43.349 1.00 47.81 407 GLY A C 1
ATOM 3236 O O . GLY A 1 407 ? -32.252 45.267 -43.485 1.00 47.81 407 GLY A O 1
ATOM 3237 N N . GLY A 1 408 ? -31.500 43.301 -44.262 1.00 47.31 408 GLY A N 1
ATOM 3238 C CA . GLY A 1 408 ? -30.785 43.812 -45.434 1.00 47.31 408 GLY A CA 1
ATOM 3239 C C . GLY A 1 408 ? -31.423 43.464 -46.780 1.00 47.31 408 GLY A C 1
ATOM 3240 O O . GLY A 1 408 ? -30.701 43.120 -47.705 1.00 47.31 408 GLY A O 1
ATOM 3241 N N . TYR A 1 409 ? -32.749 43.535 -46.923 1.00 44.12 409 TYR A N 1
ATOM 3242 C CA . TYR A 1 409 ? -33.409 43.515 -48.240 1.00 44.12 409 TYR A CA 1
ATOM 3243 C C . TYR A 1 409 ? -34.375 44.694 -48.373 1.00 44.12 409 TYR A C 1
ATOM 3245 O O . TYR A 1 409 ? -35.594 44.567 -48.314 1.00 44.12 409 TYR A O 1
ATOM 3253 N N . GLY A 1 410 ? -33.784 45.870 -48.565 1.00 41.31 410 GLY A N 1
ATOM 3254 C CA . GLY A 1 410 ? -34.460 47.113 -48.919 1.00 41.31 410 GLY A CA 1
ATOM 3255 C C . GLY A 1 410 ? -33.554 47.955 -49.812 1.00 41.31 410 GLY A C 1
ATOM 3256 O O . GLY A 1 410 ? -33.106 49.019 -49.412 1.00 41.31 410 GLY A O 1
ATOM 3257 N N . GLY A 1 411 ? -33.216 47.445 -50.997 1.00 38.38 411 GLY A N 1
ATOM 3258 C CA . GLY A 1 411 ? -32.394 48.161 -51.973 1.00 38.38 411 GLY A CA 1
ATOM 3259 C C . GLY A 1 411 ? -31.824 47.204 -53.006 1.00 38.38 411 GLY A C 1
ATOM 3260 O O . GLY A 1 411 ? -30.902 46.453 -52.711 1.00 38.38 411 GLY A O 1
ATOM 3261 N N . GLY A 1 412 ? -32.437 47.176 -54.189 1.00 43.94 412 GLY A N 1
ATOM 3262 C CA . GLY A 1 412 ? -32.127 46.213 -55.237 1.00 43.94 412 GLY A CA 1
ATOM 3263 C C . GLY A 1 412 ? -30.688 46.279 -55.742 1.00 43.94 412 GLY A C 1
ATOM 3264 O O . GLY A 1 412 ? -30.078 47.340 -55.759 1.00 43.94 412 GLY A O 1
ATOM 3265 N N . LEU A 1 413 ? -30.190 45.125 -56.186 1.00 36.31 413 LEU A N 1
ATOM 3266 C CA . LEU A 1 413 ? -29.507 44.909 -57.463 1.00 36.31 413 LEU A CA 1
ATOM 3267 C C . LEU A 1 413 ? -29.248 43.400 -57.602 1.00 36.31 413 LEU A C 1
ATOM 3269 O O . LEU A 1 413 ? -28.600 42.764 -56.776 1.00 36.31 413 LEU A O 1
ATOM 3273 N N . SER A 1 414 ? -29.816 42.825 -58.655 1.00 45.16 414 SER A N 1
ATOM 3274 C CA . SER A 1 414 ? -29.645 41.446 -59.098 1.00 45.16 414 SER A CA 1
ATOM 3275 C C . SER A 1 414 ? -28.209 41.175 -59.563 1.00 45.16 414 SER A C 1
ATOM 3277 O O . SER A 1 414 ? -27.741 41.821 -60.501 1.00 45.16 414 SER A O 1
ATOM 3279 N N . GLY A 1 415 ? -27.545 40.175 -58.979 1.00 37.31 415 GLY A N 1
ATOM 3280 C CA . GLY A 1 415 ? -26.288 39.606 -59.477 1.00 37.31 415 GLY A CA 1
ATOM 3281 C C . GLY A 1 415 ? -26.053 38.202 -58.898 1.00 37.31 415 GLY A C 1
ATOM 3282 O O . GLY A 1 415 ? -26.352 37.986 -57.723 1.00 37.31 415 GLY A O 1
ATOM 3283 N N . PRO A 1 416 ? -25.579 37.218 -59.686 1.00 41.09 416 PRO A N 1
ATOM 3284 C CA . PRO A 1 416 ? -25.500 35.825 -59.247 1.00 41.09 416 PRO A CA 1
ATOM 3285 C C . PRO A 1 416 ? -24.399 35.631 -58.193 1.00 41.09 416 PRO A C 1
ATOM 3287 O O . PRO A 1 416 ? -23.284 36.132 -58.341 1.00 41.09 416 PRO A O 1
ATOM 3290 N N . MET A 1 417 ? -24.701 34.875 -57.130 1.00 40.31 417 MET A N 1
ATOM 3291 C CA . MET A 1 417 ? -23.722 34.496 -56.108 1.00 40.31 417 MET A CA 1
ATOM 3292 C C . MET A 1 417 ? -22.613 33.625 -56.716 1.00 40.31 417 MET A C 1
ATOM 3294 O O . MET A 1 417 ? -22.845 32.488 -57.121 1.00 40.31 417 MET A O 1
ATOM 3298 N N . GLY A 1 418 ? -21.392 34.160 -56.757 1.00 40.41 418 GLY A N 1
ATOM 3299 C CA . GLY A 1 418 ? -20.182 33.411 -57.096 1.00 40.41 418 GLY A CA 1
ATOM 3300 C C . GLY A 1 418 ? -19.702 32.491 -55.956 1.00 40.41 418 GLY A C 1
ATOM 3301 O O . GLY A 1 418 ? -20.104 32.659 -54.801 1.00 40.41 418 GLY A O 1
ATOM 3302 N N . PRO A 1 419 ? -18.775 31.555 -56.238 1.00 41.31 419 PRO A N 1
ATOM 3303 C CA . PRO A 1 419 ? -18.416 30.411 -55.383 1.00 41.31 419 PRO A CA 1
ATOM 3304 C C . PRO A 1 419 ? -17.673 30.755 -54.074 1.00 41.31 419 PRO A C 1
ATOM 3306 O O . PRO A 1 419 ? -17.147 29.871 -53.406 1.00 41.31 419 PRO A O 1
ATOM 3309 N N . ARG A 1 420 ? -17.627 32.027 -53.662 1.00 40.84 420 ARG A N 1
ATOM 3310 C CA . ARG A 1 420 ? -16.948 32.481 -52.436 1.00 40.84 420 ARG A CA 1
ATOM 3311 C C . ARG A 1 420 ? -17.813 32.416 -51.170 1.00 40.84 420 ARG A C 1
ATOM 3313 O O . ARG A 1 420 ? -17.253 32.419 -50.079 1.00 40.84 420 ARG A O 1
ATOM 3320 N N . GLY A 1 421 ? -19.140 32.306 -51.290 1.00 36.12 421 GLY A N 1
ATOM 3321 C CA . GLY A 1 421 ? -20.047 32.202 -50.132 1.00 36.12 421 GLY A CA 1
ATOM 3322 C C . GLY A 1 421 ? -20.028 30.831 -49.442 1.00 36.12 421 GLY A C 1
ATOM 3323 O O . GLY A 1 421 ? -20.097 30.750 -48.218 1.00 36.12 421 GLY A O 1
ATOM 3324 N N . ALA A 1 422 ? -19.842 29.751 -50.208 1.00 37.97 422 ALA A N 1
ATOM 3325 C CA . ALA A 1 422 ? -19.804 28.387 -49.674 1.00 37.97 422 ALA A CA 1
ATOM 3326 C C . ALA A 1 422 ? -18.532 28.096 -48.850 1.00 37.97 422 ALA A C 1
ATOM 3328 O O . ALA A 1 422 ? -18.577 27.313 -47.906 1.00 37.97 422 ALA A O 1
ATOM 3329 N N . VAL A 1 423 ? -17.419 28.775 -49.157 1.00 40.72 423 VAL A N 1
ATOM 3330 C CA . VAL A 1 423 ? -16.114 28.567 -48.498 1.00 40.72 423 VAL A CA 1
ATOM 3331 C C . VAL A 1 423 ? -16.072 29.183 -47.089 1.00 40.72 423 VAL A C 1
ATOM 3333 O O . VAL A 1 423 ? -15.403 28.660 -46.198 1.00 40.72 423 VAL A O 1
ATOM 3336 N N . MET A 1 424 ? -16.828 30.261 -46.846 1.00 37.44 424 MET A N 1
ATOM 3337 C CA . MET A 1 424 ? -16.932 30.894 -45.520 1.00 37.44 424 MET A CA 1
ATOM 3338 C C . MET A 1 424 ? -17.786 30.063 -44.549 1.00 37.44 424 MET A C 1
ATOM 3340 O O . MET A 1 424 ? -17.407 29.896 -43.391 1.00 37.44 424 MET A O 1
ATOM 3344 N N . ALA A 1 425 ? -18.889 29.470 -45.021 1.00 39.25 425 ALA A N 1
ATOM 3345 C CA . ALA A 1 425 ? -19.747 28.616 -44.193 1.00 39.25 425 ALA A CA 1
ATOM 3346 C C . ALA A 1 425 ? -19.056 27.297 -43.793 1.00 39.25 425 ALA A C 1
ATOM 3348 O O . ALA A 1 425 ? -19.172 26.864 -42.644 1.00 39.25 425 ALA A O 1
ATOM 3349 N N . SER A 1 426 ? -18.267 26.697 -44.698 1.00 42.16 426 SER A N 1
ATOM 3350 C CA . SER A 1 426 ? -17.448 25.514 -44.391 1.00 42.16 426 SER A CA 1
ATOM 3351 C C . SER A 1 426 ? -16.275 25.825 -43.454 1.00 42.16 426 SER A C 1
ATOM 3353 O O . SER A 1 426 ? -15.919 24.992 -42.626 1.00 42.16 426 SER A O 1
ATOM 3355 N N . SER A 1 427 ? -15.702 27.032 -43.543 1.00 44.47 427 SER A N 1
ATOM 3356 C CA . SER A 1 427 ? -14.631 27.508 -42.654 1.00 44.47 427 SER A CA 1
ATOM 3357 C C . SER A 1 427 ? -15.123 27.711 -41.214 1.00 44.47 427 SER A C 1
ATOM 3359 O O . SER A 1 427 ? -14.459 27.295 -40.267 1.00 44.47 427 SER A O 1
ATOM 3361 N N . LEU A 1 428 ? -16.327 28.263 -41.035 1.00 41.47 428 LEU A N 1
ATOM 3362 C CA . LEU A 1 428 ? -16.923 28.491 -39.714 1.00 41.47 428 LEU A CA 1
ATOM 3363 C C . LEU A 1 428 ? -17.397 27.193 -39.043 1.00 41.47 428 LEU A C 1
ATOM 3365 O O . LEU A 1 428 ? -17.166 27.012 -37.850 1.00 41.47 428 LEU A O 1
ATOM 3369 N N . HIS A 1 429 ? -17.970 26.246 -39.797 1.00 42.81 429 HIS A N 1
ATOM 3370 C CA . HIS A 1 429 ? -18.275 24.909 -39.265 1.00 42.81 429 HIS A CA 1
ATOM 3371 C C . HIS A 1 429 ? -17.002 24.134 -38.883 1.00 42.81 429 HIS A C 1
ATOM 3373 O O . HIS A 1 429 ? -16.991 23.448 -37.861 1.00 42.81 429 HIS A O 1
ATOM 3379 N N . ALA A 1 430 ? -15.912 24.280 -39.647 1.00 41.91 430 ALA A N 1
ATOM 3380 C CA . ALA A 1 430 ? -14.616 23.695 -39.306 1.00 41.91 430 ALA A CA 1
ATOM 3381 C C . ALA A 1 430 ? -13.978 24.355 -38.069 1.00 41.91 430 ALA A C 1
ATOM 3383 O O . ALA A 1 430 ? -13.412 23.654 -37.235 1.00 41.91 430 ALA A O 1
ATOM 3384 N N . GLN A 1 431 ? -14.119 25.674 -37.893 1.00 41.03 431 GLN A N 1
ATOM 3385 C CA . GLN A 1 431 ? -13.660 26.386 -36.693 1.00 41.03 431 GLN A CA 1
ATOM 3386 C C . GLN A 1 431 ? -14.493 26.039 -35.450 1.00 41.03 431 GLN A C 1
ATOM 3388 O O . GLN A 1 431 ? -13.924 25.834 -34.379 1.00 41.03 431 GLN A O 1
ATOM 3393 N N . ALA A 1 432 ? -15.812 25.877 -35.584 1.00 38.16 432 ALA A N 1
ATOM 3394 C CA . ALA A 1 432 ? -16.675 25.406 -34.501 1.00 38.16 432 ALA A CA 1
ATOM 3395 C C . ALA A 1 432 ? -16.386 23.938 -34.128 1.00 38.16 432 ALA A C 1
ATOM 3397 O O . ALA A 1 432 ? -16.382 23.587 -32.948 1.00 38.16 432 ALA A O 1
ATOM 3398 N N . ALA A 1 433 ? -16.082 23.078 -35.108 1.00 40.09 433 ALA A N 1
ATOM 3399 C CA . ALA A 1 433 ? -15.637 21.704 -34.870 1.00 40.09 433 ALA A CA 1
ATOM 3400 C C . ALA A 1 433 ? -14.238 21.643 -34.225 1.00 40.09 433 ALA A C 1
ATOM 3402 O O . ALA A 1 433 ? -14.018 20.829 -33.330 1.00 40.09 433 ALA A O 1
ATOM 3403 N N . ALA A 1 434 ? -13.319 22.537 -34.608 1.00 39.81 434 ALA A N 1
ATOM 3404 C CA . ALA A 1 434 ? -12.001 22.668 -33.986 1.00 39.81 434 ALA A CA 1
ATOM 3405 C C . ALA A 1 434 ? -12.095 23.181 -32.538 1.00 39.81 434 ALA A C 1
ATOM 3407 O O . ALA A 1 434 ? -11.416 22.653 -31.661 1.00 39.81 434 ALA A O 1
ATOM 3408 N N . MET A 1 435 ? -12.998 24.125 -32.243 1.00 37.88 435 MET A N 1
ATOM 3409 C CA . MET A 1 435 ? -13.284 24.559 -30.869 1.00 37.88 435 MET A CA 1
ATOM 3410 C C . MET A 1 435 ? -13.920 23.445 -30.020 1.00 37.88 435 MET A C 1
ATOM 3412 O O . MET A 1 435 ? -13.560 23.303 -28.854 1.00 37.88 435 MET A O 1
ATOM 3416 N N . ARG A 1 436 ? -14.780 22.593 -30.606 1.00 39.25 436 ARG A N 1
ATOM 3417 C CA . ARG A 1 436 ? -15.305 21.376 -29.946 1.00 39.25 436 ARG A CA 1
ATOM 3418 C C . ARG A 1 436 ? -14.240 20.298 -29.707 1.00 39.25 436 ARG A C 1
ATOM 3420 O O . ARG A 1 436 ? -14.397 19.492 -28.799 1.00 39.25 436 ARG A O 1
ATOM 3427 N N . GLN A 1 437 ? -13.174 20.253 -30.509 1.00 36.47 437 GLN A N 1
ATOM 3428 C CA . GLN A 1 437 ? -12.034 19.354 -30.283 1.00 36.47 437 GLN A CA 1
ATOM 3429 C C . GLN A 1 437 ? -11.032 19.928 -29.268 1.00 36.47 437 GLN A C 1
ATOM 3431 O O . GLN A 1 437 ? -10.435 19.167 -28.508 1.00 36.47 437 GLN A O 1
ATOM 3436 N N . MET A 1 438 ? -10.891 21.256 -29.185 1.00 33.00 438 MET A N 1
ATOM 3437 C CA . MET A 1 438 ? -10.073 21.923 -28.163 1.00 33.00 438 MET A CA 1
ATOM 3438 C C . MET A 1 438 ? -10.712 21.893 -26.767 1.00 33.00 438 MET A C 1
ATOM 3440 O O . MET A 1 438 ? -9.981 21.845 -25.784 1.00 33.00 438 MET A O 1
ATOM 3444 N N . SER A 1 439 ? -12.044 21.828 -26.649 1.00 28.62 439 SER A N 1
ATOM 3445 C CA . SER A 1 439 ? -12.730 21.639 -25.358 1.00 28.62 439 SER A CA 1
ATOM 3446 C C . SER A 1 439 ? -12.613 20.217 -24.782 1.00 28.62 439 SER A C 1
ATOM 3448 O O . SER A 1 439 ? -12.961 19.998 -23.624 1.00 28.62 439 SER A O 1
ATOM 3450 N N . VAL A 1 440 ? -12.070 19.261 -25.548 1.00 32.28 440 VAL A N 1
ATOM 3451 C CA . VAL A 1 440 ? -11.756 17.889 -25.093 1.00 32.28 440 VAL A CA 1
ATOM 3452 C C . VAL A 1 440 ? -10.271 17.727 -24.725 1.00 32.28 440 VAL A C 1
ATOM 3454 O O . VAL A 1 440 ? -9.879 16.728 -24.125 1.00 32.28 440 VAL A O 1
ATOM 3457 N N . GLN A 1 441 ? -9.429 18.729 -24.986 1.00 27.80 441 GLN A N 1
ATOM 3458 C CA . GLN A 1 441 ? -8.064 18.765 -24.467 1.00 27.80 441 GLN A CA 1
ATOM 3459 C C . GLN A 1 441 ? -8.020 19.617 -23.205 1.00 27.80 441 GLN A C 1
ATOM 3461 O O . GLN A 1 441 ? -7.721 20.809 -23.233 1.00 27.80 441 GLN A O 1
ATOM 3466 N N . LEU A 1 442 ? -8.297 18.966 -22.072 1.00 29.86 442 LEU A N 1
ATOM 3467 C CA . LEU A 1 442 ? -7.912 19.482 -20.764 1.00 29.86 442 LEU A CA 1
ATOM 3468 C C . LEU A 1 442 ? -6.443 19.932 -20.844 1.00 29.86 442 LEU A C 1
ATOM 3470 O O . LEU A 1 442 ? -5.578 19.101 -21.148 1.00 29.86 442 LEU A O 1
ATOM 3474 N N . PRO A 1 443 ? -6.107 21.200 -20.549 1.00 26.56 443 PRO A N 1
ATOM 3475 C CA . PRO A 1 443 ? -4.737 21.506 -20.205 1.00 26.56 443 PRO A CA 1
ATOM 3476 C C . PRO A 1 443 ? -4.453 20.673 -18.960 1.00 26.56 443 PRO A C 1
ATOM 3478 O O . PRO A 1 443 ? -5.112 20.853 -17.936 1.00 26.56 443 PRO A O 1
ATOM 3481 N N . GLY A 1 444 ? -3.515 19.730 -19.059 1.00 30.64 444 GLY A N 1
ATOM 3482 C CA . GLY A 1 444 ? -2.996 19.001 -17.912 1.00 30.64 444 GLY A CA 1
ATOM 3483 C C . GLY A 1 444 ? -2.469 20.009 -16.898 1.00 30.64 444 GLY A C 1
ATOM 3484 O O . GLY A 1 444 ? -1.312 20.430 -16.957 1.00 30.64 444 GLY A O 1
ATOM 3485 N N . ARG A 1 445 ? -3.333 20.471 -15.993 1.00 33.59 445 ARG A N 1
ATOM 3486 C CA . ARG A 1 445 ? -2.939 21.394 -14.946 1.00 33.59 445 ARG A CA 1
ATOM 3487 C C . ARG A 1 445 ? -2.261 20.574 -13.872 1.00 33.59 445 ARG A C 1
ATOM 3489 O O . ARG A 1 445 ? -2.869 19.756 -13.196 1.00 33.59 445 ARG A O 1
ATOM 3496 N N . LYS A 1 446 ? -0.954 20.818 -13.783 1.00 26.34 446 LYS A N 1
ATOM 3497 C CA . LYS A 1 446 ? -0.206 21.063 -12.550 1.00 26.34 446 LYS A CA 1
ATOM 3498 C C . LYS A 1 446 ? -1.046 20.800 -11.289 1.00 26.34 446 LYS A C 1
ATOM 3500 O O . LYS A 1 446 ? -1.559 21.741 -10.692 1.00 26.34 446 LYS A O 1
ATOM 3505 N N . TYR A 1 447 ? -1.094 19.550 -10.834 1.00 31.67 447 TYR A N 1
ATOM 3506 C CA . TYR A 1 447 ? -1.240 19.263 -9.408 1.00 31.67 447 TYR A CA 1
ATOM 3507 C C . TYR A 1 447 ? 0.058 19.697 -8.717 1.00 31.67 447 TYR A C 1
ATOM 3509 O O . TYR A 1 447 ? 0.911 18.900 -8.349 1.00 31.67 447 TYR A O 1
ATOM 3517 N N . GLY A 1 448 ? 0.242 21.009 -8.656 1.00 28.80 448 GLY A N 1
ATOM 3518 C CA . GLY A 1 448 ? 1.081 21.697 -7.697 1.00 28.80 448 GLY A CA 1
ATOM 3519 C C . GLY A 1 448 ? 0.147 22.537 -6.845 1.00 28.80 448 GLY A C 1
ATOM 3520 O O . GLY A 1 448 ? 0.301 23.750 -6.785 1.00 28.80 448 GLY A O 1
ATOM 3521 N N . VAL A 1 449 ? -0.888 21.913 -6.276 1.00 30.00 449 VAL A N 1
ATOM 3522 C CA . VAL A 1 449 ? -1.560 22.506 -5.120 1.00 30.00 449 VAL A CA 1
ATOM 3523 C C . VAL A 1 449 ? -0.484 22.541 -4.045 1.00 30.00 449 VAL A C 1
ATOM 3525 O O . VAL A 1 449 ? 0.126 21.506 -3.776 1.00 30.00 449 VAL A O 1
ATOM 3528 N N . GLY A 1 450 ? -0.175 23.721 -3.509 1.00 32.34 450 GLY A N 1
ATOM 3529 C CA . GLY A 1 450 ? 0.690 23.840 -2.342 1.00 32.34 450 GLY A CA 1
ATOM 3530 C C . GLY A 1 450 ? 0.120 22.941 -1.256 1.00 32.34 450 GLY A C 1
ATOM 3531 O O . GLY A 1 450 ? -0.947 23.211 -0.717 1.00 32.34 450 GLY A O 1
ATOM 3532 N N . VAL A 1 451 ? 0.786 21.817 -0.996 1.00 35.44 451 VAL A N 1
ATOM 3533 C CA . VAL A 1 451 ? 0.237 20.729 -0.179 1.00 35.44 451 VAL A CA 1
ATOM 3534 C C . VAL A 1 451 ? 0.365 21.009 1.326 1.00 35.44 451 VAL A C 1
ATOM 3536 O O . VAL A 1 451 ? 0.611 20.100 2.111 1.00 35.44 451 VAL A O 1
ATOM 3539 N N . GLY A 1 452 ? 0.252 22.277 1.718 1.00 33.75 452 GLY A N 1
ATOM 3540 C CA . GLY A 1 452 ? 0.379 22.732 3.100 1.00 33.75 452 GLY A CA 1
ATOM 3541 C C . GLY A 1 452 ? -0.966 23.029 3.753 1.00 33.75 452 GLY A C 1
ATOM 3542 O O . GLY A 1 452 ? -1.211 22.576 4.860 1.00 33.75 452 GLY A O 1
ATOM 3543 N N . GLU A 1 453 ? -1.870 23.737 3.075 1.00 30.48 453 GLU A N 1
ATOM 3544 C CA . GLU A 1 453 ? -2.932 24.458 3.797 1.00 30.48 453 GLU A CA 1
ATOM 3545 C C . GLU A 1 453 ? -4.135 23.582 4.182 1.00 30.48 453 GLU A C 1
ATOM 3547 O O . GLU A 1 453 ? -4.558 23.616 5.333 1.00 30.48 453 GLU A O 1
ATOM 3552 N N . VAL A 1 454 ? -4.617 22.703 3.296 1.00 37.75 454 VAL A N 1
ATOM 3553 C CA . VAL A 1 454 ? -5.805 21.863 3.583 1.00 37.75 454 VAL A CA 1
ATOM 3554 C C . VAL A 1 454 ? -5.504 20.766 4.618 1.00 37.75 454 VAL A C 1
ATOM 3556 O O . VAL A 1 454 ? -6.324 20.459 5.482 1.00 37.75 454 VAL A O 1
ATOM 3559 N N . GLY A 1 455 ? -4.293 20.198 4.578 1.00 35.38 455 GLY A N 1
ATOM 3560 C CA . GLY A 1 455 ? -3.839 19.215 5.566 1.00 35.38 455 GLY A CA 1
ATOM 3561 C C . GLY A 1 455 ? -3.546 19.845 6.930 1.00 35.38 455 GLY A C 1
ATOM 3562 O O . GLY A 1 455 ? -3.888 19.261 7.957 1.00 35.38 455 GLY A O 1
ATOM 3563 N N . GLU A 1 456 ? -2.959 21.048 6.963 1.00 38.06 456 GLU A N 1
ATOM 3564 C CA . GLU A 1 456 ? -2.729 21.779 8.214 1.00 38.06 456 GLU A CA 1
ATOM 3565 C C . GLU A 1 456 ? -4.022 22.268 8.866 1.00 38.06 456 GLU A C 1
ATOM 3567 O O . GLU A 1 456 ? -4.094 22.300 10.093 1.00 38.06 456 GLU A O 1
ATOM 3572 N N . GLU A 1 457 ? -5.042 22.627 8.087 1.00 36.72 457 GLU A N 1
ATOM 3573 C CA . GLU A 1 457 ? -6.339 23.057 8.611 1.00 36.72 457 GLU A CA 1
ATOM 3574 C C . GLU A 1 457 ? -7.107 21.889 9.245 1.00 36.72 457 GLU A C 1
ATOM 3576 O O . GLU A 1 457 ? -7.561 22.009 10.383 1.00 36.72 457 GLU A O 1
ATOM 3581 N N . LEU A 1 458 ? -7.108 20.708 8.613 1.00 40.44 458 LEU A N 1
ATOM 3582 C CA . LEU A 1 458 ? -7.666 19.486 9.205 1.00 40.44 458 LEU A CA 1
ATOM 3583 C C . LEU A 1 458 ? -6.895 19.059 10.471 1.00 40.44 458 LEU A C 1
ATOM 3585 O O . LEU A 1 458 ? -7.495 18.663 11.472 1.00 40.44 458 LEU A O 1
ATOM 3589 N N . LEU A 1 459 ? -5.562 19.191 10.469 1.00 43.09 459 LEU A N 1
ATOM 3590 C CA . LEU A 1 459 ? -4.718 18.948 11.646 1.00 43.09 459 LEU A CA 1
ATOM 3591 C C . LEU A 1 459 ? -4.929 20.007 12.748 1.00 43.09 459 LEU A C 1
ATOM 3593 O O . LEU A 1 459 ? -4.834 19.677 13.933 1.00 43.09 459 LEU A O 1
ATOM 3597 N N . ARG A 1 460 ? -5.234 21.266 12.400 1.00 43.62 460 ARG A N 1
ATOM 3598 C CA . ARG A 1 460 ? -5.601 22.334 13.351 1.00 43.62 460 ARG A CA 1
ATOM 3599 C C . ARG A 1 460 ? -6.971 22.091 13.970 1.00 43.62 460 ARG A C 1
ATOM 3601 O O . ARG A 1 460 ? -7.082 22.210 15.187 1.00 43.62 460 ARG A O 1
ATOM 3608 N N . GLU A 1 461 ? -7.975 21.709 13.184 1.00 42.41 461 GLU A N 1
ATOM 3609 C CA . GLU A 1 461 ? -9.294 21.317 13.694 1.00 42.41 461 GLU A CA 1
ATOM 3610 C C . GLU A 1 461 ? -9.186 20.100 14.623 1.00 42.41 461 GLU A C 1
ATOM 3612 O O . GLU A 1 461 ? -9.737 20.111 15.723 1.00 42.41 461 GLU A O 1
ATOM 3617 N N . GLN A 1 462 ? -8.394 19.086 14.254 1.00 44.59 462 GLN A N 1
ATOM 3618 C CA . GLN A 1 462 ? -8.135 17.919 15.108 1.00 44.59 462 GLN A CA 1
ATOM 3619 C C . GLN A 1 462 ? -7.419 18.294 16.416 1.00 44.59 462 GLN A C 1
ATOM 3621 O O . GLN A 1 462 ? -7.786 17.797 17.483 1.00 44.59 462 GLN A O 1
ATOM 3626 N N . ARG A 1 463 ? -6.442 19.215 16.374 1.00 47.25 463 ARG A N 1
ATOM 3627 C CA . ARG A 1 463 ? -5.809 19.770 17.586 1.00 47.25 463 ARG A CA 1
ATOM 3628 C C . ARG A 1 463 ? -6.786 20.582 18.435 1.00 47.25 463 ARG A C 1
ATOM 3630 O O . ARG A 1 463 ? -6.674 20.545 19.655 1.00 47.25 463 ARG A O 1
ATOM 3637 N N . ALA A 1 464 ? -7.732 21.296 17.828 1.00 42.94 464 ALA A N 1
ATOM 3638 C CA . ALA A 1 464 ? -8.738 22.074 18.547 1.00 42.94 464 ALA A CA 1
ATOM 3639 C C . ALA A 1 464 ? -9.751 21.170 19.270 1.00 42.94 464 ALA A C 1
ATOM 3641 O O . ALA A 1 464 ? -10.049 21.408 20.440 1.00 42.94 464 ALA A O 1
ATOM 3642 N N . VAL A 1 465 ? -10.204 20.089 18.624 1.00 41.38 465 VAL A N 1
ATOM 3643 C CA . VAL A 1 465 ? -11.103 19.091 19.230 1.00 41.38 465 VAL A CA 1
ATOM 3644 C C . VAL A 1 465 ? -10.409 18.337 20.373 1.00 41.38 465 VAL A C 1
ATOM 3646 O O . VAL A 1 465 ? -10.994 18.175 21.442 1.00 41.38 465 VAL A O 1
ATOM 3649 N N . MET A 1 466 ? -9.139 17.950 20.204 1.00 40.66 466 MET A N 1
ATOM 3650 C CA . MET A 1 466 ? -8.362 17.261 21.249 1.00 40.66 466 MET A CA 1
ATOM 3651 C C . MET A 1 466 ? -7.880 18.205 22.370 1.00 40.66 466 MET A C 1
ATOM 3653 O O . MET A 1 466 ? -7.768 17.797 23.524 1.00 40.66 466 MET A O 1
ATOM 3657 N N . GLY A 1 467 ? -7.624 19.481 22.065 1.00 34.12 467 GLY A N 1
ATOM 3658 C CA . GLY A 1 467 ? -7.159 20.491 23.024 1.00 34.12 467 GLY A CA 1
ATOM 3659 C C . GLY A 1 467 ? -8.259 21.090 23.909 1.00 34.12 467 GLY A C 1
ATOM 3660 O O . GLY A 1 467 ? -7.962 21.632 24.973 1.00 34.12 467 GLY A O 1
ATOM 3661 N N . MET A 1 468 ? -9.535 20.980 23.520 1.00 34.09 468 MET A N 1
ATOM 3662 C CA . MET A 1 468 ? -10.662 21.522 24.295 1.00 34.09 468 MET A CA 1
ATOM 3663 C C . MET A 1 468 ? -11.073 20.669 25.509 1.00 34.09 468 MET A C 1
ATOM 3665 O O . MET A 1 468 ? -11.790 21.172 26.373 1.00 34.09 468 MET A O 1
ATOM 3669 N N . GLN A 1 469 ? -10.586 19.430 25.647 1.00 34.84 469 GLN A N 1
ATOM 3670 C CA . GLN A 1 469 ? -10.899 18.563 26.797 1.00 34.84 469 GLN A CA 1
ATOM 3671 C C . GLN A 1 469 ? -9.899 18.661 27.970 1.00 34.84 469 GLN A C 1
ATOM 3673 O O . GLN A 1 469 ? -10.094 18.007 28.991 1.00 34.84 469 GLN A O 1
ATOM 3678 N N . GLN A 1 470 ? -8.871 19.519 27.893 1.00 30.56 470 GLN A N 1
ATOM 3679 C CA . GLN A 1 470 ? -7.865 19.691 28.960 1.00 30.56 470 GLN A CA 1
ATOM 3680 C C . GLN A 1 470 ? -8.173 20.794 29.997 1.00 30.56 470 GLN A C 1
ATOM 3682 O O . GLN A 1 470 ? -7.280 21.207 30.734 1.00 30.56 470 GLN A O 1
ATOM 3687 N N . ARG A 1 471 ? -9.411 21.295 30.113 1.00 28.23 471 ARG A N 1
ATOM 3688 C CA . ARG A 1 471 ? -9.750 22.270 31.172 1.00 28.23 471 ARG A CA 1
ATOM 3689 C C . ARG A 1 471 ? -10.573 21.651 32.292 1.00 28.23 471 ARG A C 1
ATOM 3691 O O . ARG A 1 471 ? -11.786 21.575 32.166 1.00 28.23 471 ARG A O 1
ATOM 3698 N N . MET A 1 472 ? -9.911 21.319 33.402 1.00 25.38 472 MET A N 1
ATOM 3699 C CA . MET A 1 472 ? -10.462 21.324 34.769 1.00 25.38 472 MET A CA 1
ATOM 3700 C C . MET A 1 472 ? -9.314 21.551 35.788 1.00 25.38 472 MET A C 1
ATOM 3702 O O . MET A 1 472 ? -8.156 21.357 35.427 1.00 25.38 472 MET A O 1
ATOM 3706 N N . PRO A 1 473 ? -9.602 22.052 37.007 1.00 29.28 473 PRO A N 1
ATOM 3707 C CA . PRO A 1 473 ? -9.004 23.283 37.535 1.00 29.28 473 PRO A CA 1
ATOM 3708 C C . PRO A 1 473 ? -7.696 23.112 38.320 1.00 29.28 473 PRO A C 1
ATOM 3710 O O . PRO A 1 473 ? -7.374 22.035 38.816 1.00 29.28 473 PRO A O 1
ATOM 3713 N N . ASP A 1 474 ? -7.001 24.245 38.459 1.00 30.17 474 ASP A N 1
ATOM 3714 C CA . ASP A 1 474 ? -5.804 24.465 39.270 1.00 30.17 474 ASP A CA 1
ATOM 3715 C C . ASP A 1 474 ? -5.878 23.825 40.663 1.00 30.17 474 ASP A C 1
ATOM 3717 O O . ASP A 1 474 ? -6.748 24.124 41.483 1.00 30.17 474 ASP A O 1
ATOM 3721 N N . GLY A 1 475 ? -4.882 22.989 40.945 1.00 25.50 475 GLY A N 1
ATOM 3722 C CA . GLY A 1 475 ? -4.604 22.413 42.254 1.00 25.50 475 GLY A CA 1
ATOM 3723 C C . GLY A 1 475 ? -3.160 21.934 42.280 1.00 25.50 475 GLY A C 1
ATOM 3724 O O . GLY A 1 475 ? -2.882 20.761 42.053 1.00 25.50 475 GLY A O 1
ATOM 3725 N N . GLY A 1 476 ? -2.225 22.866 42.465 1.00 26.91 476 GLY A N 1
ATOM 3726 C CA . GLY A 1 476 ? -0.797 22.573 42.450 1.00 26.91 476 GLY A CA 1
ATOM 3727 C C . GLY A 1 476 ? -0.350 21.741 43.647 1.00 26.91 476 GLY A C 1
ATOM 3728 O O . GLY A 1 476 ? -0.649 22.113 44.774 1.00 26.91 476 GLY A O 1
ATOM 3729 N N . VAL A 1 477 ? 0.436 20.686 43.399 1.00 26.77 477 VAL A N 1
ATOM 3730 C CA . VAL A 1 477 ? 1.435 20.141 44.336 1.00 26.77 477 VAL A CA 1
ATOM 3731 C C . VAL A 1 477 ? 2.551 19.433 43.544 1.00 26.77 477 VAL A C 1
ATOM 3733 O O . VAL A 1 477 ? 2.297 18.466 42.838 1.00 26.77 477 VAL A O 1
ATOM 3736 N N . GLY A 1 478 ? 3.780 19.943 43.689 1.00 24.05 478 GLY A N 1
ATOM 3737 C CA . GLY A 1 478 ? 5.073 19.234 43.716 1.00 24.05 478 GLY A CA 1
ATOM 3738 C C . GLY A 1 478 ? 5.382 18.097 42.728 1.00 24.05 478 GLY A C 1
ATOM 3739 O O . GLY A 1 478 ? 4.999 16.953 42.944 1.00 24.05 478 GLY A O 1
ATOM 3740 N N . MET A 1 479 ? 6.260 18.384 41.761 1.00 24.59 479 MET A N 1
ATOM 3741 C CA . MET A 1 479 ? 7.115 17.383 41.102 1.00 24.59 479 MET A CA 1
ATOM 3742 C C . MET A 1 479 ? 8.104 16.758 42.104 1.00 24.59 479 MET A C 1
ATOM 3744 O O . MET A 1 479 ? 8.705 17.486 42.900 1.00 24.59 479 MET A O 1
ATOM 3748 N N . PRO A 1 480 ? 8.406 15.458 41.965 1.00 27.41 480 PRO A N 1
ATOM 3749 C CA . PRO A 1 480 ? 9.811 15.073 41.923 1.00 27.41 480 PRO A CA 1
ATOM 3750 C C . PRO A 1 480 ? 10.130 14.177 40.720 1.00 27.41 480 PRO A C 1
ATOM 3752 O O . PRO A 1 480 ? 9.323 13.362 40.276 1.00 27.41 480 PRO A O 1
ATOM 3755 N N . GLY A 1 481 ? 11.343 14.359 40.194 1.00 30.34 481 GLY A N 1
ATOM 3756 C CA . GLY A 1 481 ? 11.885 13.609 39.068 1.00 30.34 481 GLY A CA 1
ATOM 3757 C C . GLY A 1 481 ? 11.964 12.106 39.332 1.00 30.34 481 GLY A C 1
ATOM 3758 O O . GLY A 1 481 ? 12.336 11.665 40.418 1.00 30.34 481 GLY A O 1
ATOM 3759 N N . GLY A 1 482 ? 11.644 11.330 38.299 1.00 22.97 482 GLY A N 1
ATOM 3760 C CA . GLY A 1 482 ? 11.743 9.877 38.284 1.00 22.97 482 GLY A CA 1
ATOM 3761 C C . GLY A 1 482 ? 12.438 9.415 37.011 1.00 22.97 482 GLY A C 1
ATOM 3762 O O . GLY A 1 482 ? 11.979 9.678 35.903 1.00 22.97 482 GLY A O 1
ATOM 3763 N N . GLN A 1 483 ? 13.578 8.763 37.201 1.00 22.42 483 GLN A N 1
ATOM 3764 C CA . GLN A 1 483 ? 14.390 8.099 36.191 1.00 22.42 483 GLN A CA 1
ATOM 3765 C C . GLN A 1 483 ? 13.583 7.003 35.477 1.00 22.42 483 GLN A C 1
ATOM 3767 O O . GLN A 1 483 ? 12.870 6.237 36.123 1.00 22.42 483 GLN A O 1
ATOM 3772 N N . TYR A 1 484 ? 13.733 6.905 34.154 1.00 22.86 484 TYR A N 1
ATOM 3773 C CA . TYR A 1 484 ? 13.230 5.787 33.353 1.00 22.86 484 TYR A CA 1
ATOM 3774 C C . TYR A 1 484 ? 13.908 4.477 33.787 1.00 22.86 484 TYR A C 1
ATOM 3776 O O . TYR A 1 484 ? 15.131 4.375 33.662 1.00 22.86 484 TYR A O 1
ATOM 3784 N N . PRO A 1 485 ? 13.170 3.442 34.226 1.00 24.55 485 PRO A N 1
ATOM 3785 C CA . PRO A 1 485 ? 13.717 2.103 34.323 1.00 24.55 485 PRO A CA 1
ATOM 3786 C C . PRO A 1 485 ? 13.581 1.418 32.961 1.00 24.55 485 PRO A C 1
ATOM 3788 O O . PRO A 1 485 ? 12.483 1.123 32.488 1.00 24.55 485 PRO A O 1
ATOM 3791 N N . THR A 1 486 ? 14.720 1.119 32.346 1.00 29.72 486 THR A N 1
ATOM 3792 C CA . THR A 1 486 ? 14.865 0.109 31.298 1.00 29.72 486 THR A CA 1
ATOM 3793 C C . THR A 1 486 ? 14.591 -1.274 31.893 1.00 29.72 486 THR A C 1
ATOM 3795 O O . THR A 1 486 ? 15.504 -1.991 32.291 1.00 29.72 486 THR A O 1
ATOM 3798 N N . GLN A 1 487 ? 13.321 -1.674 31.973 1.00 23.48 487 GLN A N 1
ATOM 3799 C CA . GLN A 1 487 ? 12.975 -3.073 32.221 1.00 23.48 487 GLN A CA 1
ATOM 3800 C C . GLN A 1 487 ? 12.796 -3.804 30.893 1.00 23.48 487 GLN A C 1
ATOM 3802 O O . GLN A 1 487 ? 11.747 -3.767 30.253 1.00 23.48 487 GLN A O 1
ATOM 3807 N N . ALA A 1 488 ? 13.869 -4.485 30.495 1.00 28.09 488 ALA A N 1
ATOM 3808 C CA . ALA A 1 488 ? 13.833 -5.577 29.542 1.00 28.09 488 ALA A CA 1
ATOM 3809 C C . ALA A 1 488 ? 13.022 -6.737 30.148 1.00 28.09 488 ALA A C 1
ATOM 3811 O O . ALA A 1 488 ? 13.516 -7.481 30.992 1.00 28.09 488 ALA A O 1
ATOM 3812 N N . GLY A 1 489 ? 11.761 -6.872 29.737 1.00 21.84 489 GLY A N 1
ATOM 3813 C CA . GLY A 1 489 ? 10.977 -8.093 29.925 1.00 21.84 489 GLY A CA 1
ATOM 3814 C C . GLY A 1 489 ? 11.207 -9.065 28.757 1.00 21.84 489 GLY A C 1
ATOM 3815 O O . GLY A 1 489 ? 11.388 -8.611 27.623 1.00 21.84 489 GLY A O 1
ATOM 3816 N N . PRO A 1 490 ? 11.208 -10.393 28.978 1.00 25.44 490 PRO A N 1
ATOM 3817 C CA . PRO A 1 490 ? 11.436 -11.369 27.922 1.00 25.44 490 PRO A CA 1
ATOM 3818 C C . PRO A 1 490 ? 10.164 -11.486 27.077 1.00 25.44 490 PRO A C 1
ATOM 3820 O O . PRO A 1 490 ? 9.230 -12.209 27.403 1.00 25.44 490 PRO A O 1
ATOM 3823 N N . GLY A 1 491 ? 10.119 -10.716 25.998 1.00 24.36 491 GLY A N 1
ATOM 3824 C CA . GLY A 1 491 ? 9.011 -10.681 25.048 1.00 24.36 491 GLY A CA 1
ATOM 3825 C C . GLY A 1 491 ? 9.510 -10.397 23.640 1.00 24.36 491 GLY A C 1
ATOM 3826 O O . GLY A 1 491 ? 8.901 -9.625 22.908 1.00 24.36 491 GLY A O 1
ATOM 3827 N N . ALA A 1 492 ? 10.652 -10.977 23.266 1.00 24.98 492 ALA A N 1
ATOM 3828 C CA . ALA A 1 492 ? 11.083 -11.016 21.878 1.00 24.98 492 ALA A CA 1
ATOM 3829 C C . ALA A 1 492 ? 10.156 -11.981 21.127 1.00 24.98 492 ALA A C 1
ATOM 3831 O O . ALA A 1 492 ? 10.439 -13.172 21.016 1.00 24.98 492 ALA A O 1
ATOM 3832 N N . ALA A 1 493 ? 9.020 -11.472 20.644 1.00 25.95 493 ALA A N 1
ATOM 3833 C CA . ALA A 1 493 ? 8.242 -12.153 19.623 1.00 25.95 493 ALA A CA 1
ATOM 3834 C C . ALA A 1 493 ? 9.139 -12.274 18.385 1.00 25.95 493 ALA A C 1
ATOM 3836 O O . ALA A 1 493 ? 9.376 -11.314 17.650 1.00 25.95 493 ALA A O 1
ATOM 3837 N N . ALA A 1 494 ? 9.738 -13.449 18.230 1.00 24.30 494 ALA A N 1
ATOM 3838 C CA . ALA A 1 494 ? 10.551 -13.784 17.087 1.00 24.30 494 ALA A CA 1
ATOM 3839 C C . ALA A 1 494 ? 9.656 -13.778 15.843 1.00 24.30 494 ALA A C 1
ATOM 3841 O O . ALA A 1 494 ? 8.760 -14.608 15.702 1.00 24.30 494 ALA A O 1
ATOM 3842 N N . TYR A 1 495 ? 9.906 -12.836 14.934 1.00 35.78 495 TYR A N 1
ATOM 3843 C CA . TYR A 1 495 ? 9.376 -12.858 13.574 1.00 35.78 495 TYR A CA 1
ATOM 3844 C C . TYR A 1 495 ? 10.032 -14.020 12.818 1.00 35.78 495 TYR A C 1
ATOM 3846 O O . TYR A 1 495 ? 10.998 -13.840 12.075 1.00 35.78 495 TYR A O 1
ATOM 3854 N N . HIS A 1 496 ? 9.558 -15.237 13.066 1.00 30.55 496 HIS A N 1
ATOM 3855 C CA . HIS A 1 496 ? 9.913 -16.398 12.269 1.00 30.55 496 HIS A CA 1
ATOM 3856 C C . HIS A 1 496 ? 9.064 -16.381 10.998 1.00 30.55 496 HIS A C 1
ATOM 3858 O O . HIS A 1 496 ? 7.931 -16.851 10.985 1.00 30.55 496 HIS A O 1
ATOM 3864 N N . LEU A 1 497 ? 9.631 -15.856 9.912 1.00 33.91 497 LEU A N 1
ATOM 3865 C CA . LEU A 1 497 ? 9.312 -16.392 8.593 1.00 33.91 497 LEU A CA 1
ATOM 3866 C C . LEU A 1 497 ? 9.973 -17.772 8.553 1.00 33.91 497 LEU A C 1
ATOM 3868 O O . LEU A 1 497 ? 11.195 -17.880 8.428 1.00 33.91 497 LEU A O 1
ATOM 3872 N N . LEU A 1 498 ? 9.183 -18.810 8.822 1.00 28.19 498 LEU A N 1
ATOM 3873 C CA . LEU A 1 498 ? 9.658 -20.187 8.828 1.00 28.19 498 LEU A CA 1
ATOM 3874 C C . LEU A 1 498 ? 10.053 -20.609 7.399 1.00 28.19 498 LEU A C 1
ATOM 3876 O O . LEU A 1 498 ? 9.433 -20.172 6.426 1.00 28.19 498 LEU A O 1
ATOM 3880 N N . PRO A 1 499 ? 11.072 -21.468 7.238 1.00 26.86 499 PRO A N 1
ATOM 3881 C CA . PRO A 1 499 ? 11.338 -22.134 5.971 1.00 26.86 499 PRO A CA 1
ATOM 3882 C C . PRO A 1 499 ? 10.242 -23.183 5.715 1.00 26.86 499 PRO A C 1
ATOM 3884 O O . PRO A 1 499 ? 10.362 -24.336 6.119 1.00 26.86 499 PRO A O 1
ATOM 3887 N N . GLY A 1 500 ? 9.142 -22.761 5.089 1.00 29.89 500 GLY A N 1
ATOM 3888 C CA . GLY A 1 500 ? 8.049 -23.634 4.653 1.00 29.89 500 GLY A CA 1
ATOM 3889 C C . GLY A 1 500 ? 8.320 -24.273 3.287 1.00 29.89 500 GLY A C 1
ATOM 3890 O O . GLY A 1 500 ? 8.738 -23.598 2.346 1.00 29.89 500 GLY A O 1
ATOM 3891 N N . SER A 1 501 ? 8.088 -25.583 3.204 1.00 29.80 501 SER A N 1
ATOM 3892 C CA . SER A 1 501 ? 8.246 -26.462 2.038 1.00 29.80 501 SER A CA 1
ATOM 3893 C C . SER A 1 501 ? 7.416 -26.046 0.817 1.00 29.80 501 SER A C 1
ATOM 3895 O O . SER A 1 501 ? 6.302 -25.547 0.952 1.00 29.80 501 SER A O 1
ATOM 3897 N N . SER A 1 502 ? 7.931 -26.362 -0.370 1.00 31.45 502 SER A N 1
ATOM 3898 C CA . SER A 1 502 ? 7.416 -26.074 -1.721 1.00 31.45 502 SER A CA 1
ATOM 3899 C C . SER A 1 502 ? 5.999 -26.570 -2.074 1.00 31.45 502 SER A C 1
ATOM 3901 O O . SER A 1 502 ? 5.538 -26.314 -3.183 1.00 31.45 502 SER A O 1
ATOM 3903 N N . ASP A 1 503 ? 5.275 -27.235 -1.172 1.00 29.36 503 ASP A N 1
ATOM 3904 C CA . ASP A 1 503 ? 4.164 -28.127 -1.545 1.00 29.36 503 ASP A CA 1
ATOM 3905 C C . ASP A 1 503 ? 2.784 -27.677 -1.021 1.00 29.36 503 ASP A C 1
ATOM 3907 O O . ASP A 1 503 ? 1.934 -28.496 -0.676 1.00 29.36 503 ASP A O 1
ATOM 3911 N N . ALA A 1 504 ? 2.518 -26.367 -0.973 1.00 30.92 504 ALA A N 1
ATOM 3912 C CA . ALA A 1 504 ? 1.234 -25.816 -0.511 1.00 30.92 504 ALA A CA 1
ATOM 3913 C C . ALA A 1 504 ? 0.461 -25.026 -1.590 1.00 30.92 504 ALA A C 1
ATOM 3915 O O . ALA A 1 504 ? -0.150 -24.002 -1.300 1.00 30.92 504 ALA A O 1
ATOM 3916 N N . PHE A 1 505 ? 0.440 -25.505 -2.840 1.00 31.34 505 PHE A N 1
ATOM 3917 C CA . PHE A 1 505 ? -0.450 -24.986 -3.895 1.00 31.34 505 PHE A CA 1
ATOM 3918 C C . PHE A 1 505 ? -1.407 -26.070 -4.411 1.00 31.34 505 PHE A C 1
ATOM 3920 O O . PHE A 1 505 ? -1.316 -26.557 -5.534 1.00 31.34 505 PHE A O 1
ATOM 3927 N N . GLY A 1 506 ? -2.374 -26.447 -3.574 1.00 25.95 506 GLY A N 1
ATOM 3928 C CA . GLY A 1 506 ? -3.514 -27.274 -3.966 1.00 25.95 506 GLY A CA 1
ATOM 3929 C C . GLY A 1 506 ? -4.727 -26.424 -4.340 1.00 25.95 506 GLY A C 1
ATOM 3930 O O . GLY A 1 506 ? -5.669 -26.320 -3.557 1.00 25.95 506 GLY A O 1
ATOM 3931 N N . ILE A 1 507 ? -4.747 -25.827 -5.537 1.00 32.22 507 ILE A N 1
ATOM 3932 C CA . ILE A 1 507 ? -5.980 -25.239 -6.086 1.00 32.22 507 ILE A CA 1
ATOM 3933 C C . ILE A 1 507 ? -6.956 -26.392 -6.360 1.00 32.22 507 ILE A C 1
ATOM 3935 O O . ILE A 1 507 ? -6.756 -27.190 -7.279 1.00 32.22 507 ILE A O 1
ATOM 3939 N N . ARG A 1 508 ? -8.022 -26.498 -5.552 1.00 28.12 508 ARG A N 1
ATOM 3940 C CA . ARG A 1 508 ? -9.124 -27.446 -5.777 1.00 28.12 508 ARG A CA 1
ATOM 3941 C C . ARG A 1 508 ? -9.728 -27.197 -7.162 1.00 28.12 508 ARG A C 1
ATOM 3943 O O . ARG A 1 508 ? -10.476 -26.242 -7.357 1.00 28.12 508 ARG A O 1
ATOM 3950 N N . ARG A 1 509 ? -9.438 -28.080 -8.122 1.00 29.22 509 ARG A N 1
ATOM 3951 C CA . ARG A 1 509 ? -10.194 -28.166 -9.376 1.00 29.22 509 ARG A CA 1
ATOM 3952 C C . ARG A 1 509 ? -11.629 -28.574 -9.046 1.00 29.22 509 ARG A C 1
ATOM 3954 O O . ARG A 1 509 ? -11.851 -29.590 -8.385 1.00 29.22 509 ARG A O 1
ATOM 3961 N N . GLY A 1 510 ? -12.590 -27.770 -9.494 1.00 26.61 510 GLY A N 1
ATOM 3962 C CA . GLY A 1 510 ? -14.009 -28.095 -9.421 1.00 26.61 510 GLY A CA 1
ATOM 3963 C C . GLY A 1 510 ? -14.279 -29.446 -10.081 1.00 26.61 510 GLY A C 1
ATOM 3964 O O . GLY A 1 510 ? -13.859 -29.692 -11.212 1.00 26.61 510 GLY A O 1
ATOM 3965 N N . ARG A 1 511 ? -14.965 -30.337 -9.360 1.00 27.55 511 ARG A N 1
ATOM 3966 C CA . ARG A 1 511 ? -15.531 -31.552 -9.945 1.00 27.55 511 ARG A CA 1
ATOM 3967 C C . ARG A 1 511 ? -16.664 -31.134 -10.878 1.00 27.55 511 ARG A C 1
ATOM 3969 O O . ARG A 1 511 ? -17.719 -30.719 -10.411 1.00 27.55 511 ARG A O 1
ATOM 3976 N N . HIS A 1 512 ? -16.445 -31.265 -12.181 1.00 27.11 512 HIS A N 1
ATOM 3977 C CA . HIS A 1 512 ? -17.539 -31.405 -13.130 1.00 27.11 512 HIS A CA 1
ATOM 3978 C C . HIS A 1 512 ? -18.231 -32.742 -12.855 1.00 27.11 512 HIS A C 1
ATOM 3980 O O . HIS A 1 512 ? -17.627 -33.801 -13.015 1.00 27.11 512 HIS A O 1
ATOM 3986 N N . MET A 1 513 ? -19.488 -32.688 -12.419 1.00 28.08 513 MET A N 1
ATOM 3987 C CA . MET A 1 513 ? -20.412 -33.798 -12.615 1.00 28.08 513 MET A CA 1
ATOM 3988 C C . MET A 1 513 ? -20.917 -33.731 -14.056 1.00 28.08 513 MET A C 1
ATOM 3990 O O . MET A 1 513 ? -21.473 -32.713 -14.466 1.00 28.08 513 MET A O 1
ATOM 3994 N N . ALA A 1 514 ? -20.687 -34.795 -14.820 1.00 26.17 514 ALA A N 1
ATOM 3995 C CA . ALA A 1 514 ? -21.424 -35.067 -16.048 1.00 26.17 514 ALA A CA 1
ATOM 3996 C C . ALA A 1 514 ? -22.680 -35.887 -15.690 1.00 26.17 514 ALA A C 1
ATOM 3998 O O . ALA A 1 514 ? -22.616 -36.679 -14.745 1.00 26.17 514 ALA A O 1
ATOM 3999 N N . PRO A 1 515 ? -23.815 -35.689 -16.381 1.00 32.84 515 PRO A N 1
ATOM 4000 C CA . PRO A 1 515 ? -25.025 -36.457 -16.134 1.00 32.84 515 PRO A CA 1
ATOM 4001 C C . PRO A 1 515 ? -25.025 -37.786 -16.909 1.00 32.84 515 PRO A C 1
ATOM 4003 O O . PRO A 1 515 ? -24.401 -37.885 -17.966 1.00 32.84 515 PRO A O 1
ATOM 4006 N N . SER A 1 516 ? -25.817 -38.723 -16.367 1.00 31.83 516 SER A N 1
ATOM 4007 C CA . SER A 1 516 ? -26.168 -40.088 -16.817 1.00 31.83 516 SER A CA 1
ATOM 4008 C C . SER A 1 516 ? -25.048 -41.119 -16.880 1.00 31.83 516 SER A C 1
ATOM 4010 O O . SER A 1 516 ? -24.208 -41.037 -17.800 1.00 31.83 516 SER A O 1
#

pLDDT: mean 74.18, std 23.72, range [21.84, 98.12]

Radius of gyration: 29.69 Å; chains: 1; bounding box: 68×88×104 Å